Protein AF-A0A431M581-F1 (afdb_monomer)

Mean predicted aligned error: 21.29 Å

Sequence (580 aa):
MVLRLSDIEYLTSSPASKARSIAYVYRTGHLRRRVISRIAEHNALNDFTACAPNELLTLALGGGLFAEPHWCDWSHHSGLKPSLFELQSAMDDGAHLIVVIVSEKEWTIDSNRLSDSWLVIEEREIDLGTVDVAVRYFCECGEIHGTRHLWAKPEFSGYFREVFLESGAQDIRSFQREFEKTVLLHTDGVSGDFKTVEAVKGRQKRSQIAKAIKGLLVQKDQQALSILIAALSDLRRRSISPEDFITQFVDVVCLTTDQAGQSAHLTYRQRRDWIIWLGVLIRLMPRFYAVISKQSGEDSERDISLVLIDEAGRQFIGETSNNSTKPFVAMPDVSNRLMARLNMQDSGFPNQFLLSAKRFIEAALGVVRVPWVTSLHEFCLHWLKESERSAANSPMIVSASTEQTSSLDVIAGQDIIINSLKGLFGDGDHSVPILLFGADELSRRTIAMAYVRALMCETRARGEWSACGTCAGCVSMENGNSFGFLDLRIDRHNVGAVREKLTELAFQPFSDRRVVLINGLDRVREIEEAFLDVLERGRAVTTFILNVENLDELHLATVSRCFIYRVQPQLNKELTNSRE

Secondary structure (DSSP, 8-state):
--EEEEHHHHHHS------SEEEEEESS-SSHHHHHHHHHHHHT--------TTHHHHHHTT-SSS-PPEEEEGGG--SPPPPHHHHHHHHHS-SS-EEEEEEGGG--S-GGG--TTEEEEE-PPB-TTTHHHHHHHHHHH-SSTTGGGTTT-HHHHHHHHHHHHHH--B-HHHHHHHHHHHHHHHB-TTT-PBPPHHHHHHHHHHHHHHHHHHHHHHH-SHHHHHHHHHHHHHHHTT-SSHHHHHHHHHHHHHHHHHHHHH-TT--HHHHHHHHHHHHHHHHHHHHHHHHHS--S-SS-----HHHHHHHHHHHHHHHHHS--S-S-SS---HHHHHHTT--TTS--HHHHHHHHHHHHHHHHHTT---HHHHHHHHHHHHHHHHHHHHHHHSS-----------BGGG-TT-HHHHHHHHHHHHHT---SPEEEESS-HHHHHHHHHHHHHHHS-TTPPTT--B--SSSHHHHHHHTT--TTEEEEE--TTSHHHHHHHHHHTTSPPSSSSEEEEEE-GGG-HHHHHHHHHHHHH--TTEEEEEEES-STTS-HHHHTTSEEEEPPP---GGGSSS--

Nearest PDB structures (foldseek):
  1njf-assembly4_D  TM=8.906E-01  e=3.841E-08  Escherichia coli
  3glh-assembly3_L  TM=8.723E-01  e=4.856E-07  Escherichia coli K-12
  8vap-assembly1_D  TM=7.887E-01  e=7.910E-07  Escherichia coli
  3glf-assembly2_G  TM=7.650E-01  e=1.904E-06  Escherichia coli K-12
  8unf-assembly1_C  TM=7.831E-01  e=2.340E-02  Tequatrovirus T4

Structure (mmCIF, N/CA/C/O backbone):
data_AF-A0A431M581-F1
#
_entry.id   AF-A0A431M581-F1
#
loop_
_atom_site.group_PDB
_atom_site.id
_atom_site.type_symbol
_atom_site.label_atom_id
_atom_site.label_alt_id
_atom_site.label_comp_id
_atom_site.label_asym_id
_atom_site.label_entity_id
_atom_site.label_seq_id
_atom_site.pdbx_PDB_ins_code
_atom_site.Cartn_x
_atom_site.Cartn_y
_atom_site.Cartn_z
_atom_site.occupancy
_atom_site.B_iso_or_equiv
_atom_site.auth_seq_id
_atom_site.auth_comp_id
_atom_site.auth_asym_id
_atom_site.auth_atom_id
_atom_site.pdbx_PDB_model_num
ATOM 1 N N . MET A 1 1 ? 47.207 -13.738 -23.589 1.00 55.12 1 MET A N 1
ATOM 2 C CA . MET A 1 1 ? 46.449 -14.348 -22.483 1.00 55.12 1 MET A CA 1
ATOM 3 C C . MET A 1 1 ? 45.023 -14.608 -22.956 1.00 55.12 1 MET A C 1
ATOM 5 O O . MET A 1 1 ? 44.402 -13.656 -23.418 1.00 55.12 1 MET A O 1
ATOM 9 N N . VAL A 1 2 ? 44.515 -15.845 -22.848 1.00 62.31 2 VAL A N 1
ATOM 10 C CA . VAL A 1 2 ? 43.113 -16.204 -23.165 1.00 62.31 2 VAL A CA 1
ATOM 11 C C . VAL A 1 2 ? 42.162 -15.242 -22.462 1.00 62.31 2 VAL A C 1
ATOM 13 O O . VAL A 1 2 ? 42.248 -15.077 -21.240 1.00 62.31 2 VAL A O 1
ATOM 16 N N . LEU A 1 3 ? 41.257 -14.611 -23.211 1.00 73.25 3 LEU A N 1
ATOM 17 C CA . LEU A 1 3 ? 40.285 -13.702 -22.618 1.00 73.25 3 LEU A CA 1
ATOM 18 C C . LEU A 1 3 ? 39.165 -14.535 -21.987 1.00 73.25 3 LEU A C 1
ATOM 20 O O . LEU A 1 3 ? 38.453 -15.259 -22.685 1.00 73.25 3 LEU A O 1
ATOM 24 N N . ARG A 1 4 ? 39.034 -14.457 -20.659 1.00 79.81 4 ARG A N 1
ATOM 25 C CA . ARG A 1 4 ? 37.951 -15.109 -19.917 1.00 79.81 4 ARG A CA 1
ATOM 26 C C . ARG A 1 4 ? 37.013 -14.081 -19.336 1.00 79.81 4 ARG A C 1
ATOM 28 O O . ARG A 1 4 ? 37.469 -13.156 -18.669 1.00 79.81 4 ARG A O 1
ATOM 35 N N . LEU A 1 5 ? 35.726 -14.291 -19.551 1.00 84.44 5 LEU A N 1
ATOM 36 C CA . LEU A 1 5 ? 34.670 -13.454 -19.006 1.00 84.44 5 LEU A CA 1
ATOM 37 C C . LEU A 1 5 ? 33.628 -14.336 -18.334 1.00 84.44 5 LEU A C 1
ATOM 39 O O . LEU A 1 5 ? 33.325 -15.431 -18.813 1.00 84.44 5 LEU A O 1
ATOM 43 N N . SER A 1 6 ? 33.056 -13.857 -17.236 1.00 87.31 6 SER A N 1
ATOM 44 C CA . SER A 1 6 ? 31.761 -14.381 -16.816 1.00 87.31 6 SER A CA 1
ATOM 45 C C . SER A 1 6 ? 30.697 -14.030 -17.859 1.00 87.31 6 SER A C 1
ATOM 47 O O . SER A 1 6 ? 30.820 -13.056 -18.606 1.00 87.31 6 SER A O 1
ATOM 49 N N . ASP A 1 7 ? 29.632 -14.814 -17.924 1.00 88.12 7 ASP A N 1
ATOM 50 C CA . ASP A 1 7 ? 28.495 -14.526 -18.793 1.00 88.12 7 ASP A CA 1
ATOM 51 C C . ASP A 1 7 ? 27.839 -13.170 -18.498 1.00 88.12 7 ASP A C 1
ATOM 53 O O . ASP A 1 7 ? 27.516 -12.437 -19.431 1.00 88.12 7 ASP A O 1
ATOM 57 N N . ILE A 1 8 ? 27.720 -12.783 -17.227 1.00 87.06 8 ILE A N 1
ATOM 58 C CA . ILE A 1 8 ? 27.236 -11.456 -16.820 1.00 87.06 8 ILE A CA 1
ATOM 59 C C . ILE A 1 8 ? 28.182 -10.350 -17.319 1.00 87.06 8 ILE A C 1
ATOM 61 O O . ILE A 1 8 ? 27.717 -9.353 -17.881 1.00 87.06 8 ILE A O 1
ATOM 65 N N . GLU A 1 9 ? 29.502 -10.509 -17.178 1.00 86.69 9 GLU A N 1
ATOM 66 C CA . GLU A 1 9 ? 30.475 -9.543 -17.712 1.00 86.69 9 GLU A CA 1
ATOM 67 C C . GLU A 1 9 ? 30.401 -9.457 -19.236 1.00 86.69 9 GLU A C 1
ATOM 69 O O . GLU A 1 9 ? 30.417 -8.358 -19.782 1.00 86.69 9 GLU A O 1
ATOM 74 N N . TYR A 1 10 ? 30.266 -10.583 -19.937 1.00 87.25 10 TYR A N 1
ATOM 75 C CA . TYR A 1 10 ? 30.125 -10.602 -21.394 1.00 87.25 10 TYR A CA 1
ATOM 76 C C . TYR A 1 10 ? 28.823 -9.941 -21.875 1.00 87.25 10 TYR A C 1
ATOM 78 O O . TYR A 1 10 ? 28.780 -9.335 -22.943 1.00 87.25 10 TYR A O 1
ATOM 86 N N . LEU A 1 11 ? 27.744 -10.037 -21.097 1.00 85.69 11 LEU A N 1
ATOM 87 C CA . LEU A 1 11 ? 26.467 -9.401 -21.427 1.00 85.69 11 LEU A CA 1
ATOM 88 C C . LEU A 1 11 ? 26.464 -7.890 -21.157 1.00 85.69 11 LEU A C 1
ATOM 90 O O . LEU A 1 11 ? 25.760 -7.151 -21.845 1.00 85.69 11 LEU A O 1
ATOM 94 N N . THR A 1 12 ? 27.236 -7.433 -20.170 1.00 80.06 12 THR A N 1
ATOM 95 C CA . THR A 1 12 ? 27.282 -6.025 -19.731 1.00 80.06 12 THR A CA 1
ATOM 96 C C . THR A 1 12 ? 28.410 -5.219 -20.367 1.00 80.06 12 THR A C 1
ATOM 98 O O . THR A 1 12 ? 28.265 -4.018 -20.599 1.00 80.06 12 THR A O 1
ATOM 101 N N . SER A 1 13 ? 29.531 -5.861 -20.677 1.00 72.62 13 SER A N 1
ATOM 102 C CA . SER A 1 13 ? 30.648 -5.268 -21.402 1.00 72.62 13 SER A CA 1
ATOM 103 C C . SER A 1 13 ? 30.590 -5.695 -22.866 1.00 72.62 13 SER A C 1
ATOM 105 O O . SER A 1 13 ? 30.186 -6.805 -23.185 1.00 72.62 13 SER A O 1
ATOM 107 N N . SER A 1 14 ? 30.960 -4.804 -23.787 1.00 61.34 14 SER A N 1
ATOM 108 C CA . SER A 1 14 ? 31.133 -5.167 -25.197 1.00 61.34 14 SER A CA 1
ATOM 109 C C . SER A 1 14 ? 32.629 -5.389 -25.421 1.00 61.34 14 SER A C 1
ATOM 111 O O . SER A 1 14 ? 33.337 -4.416 -25.702 1.00 61.34 14 SER A O 1
ATOM 113 N N . PRO A 1 15 ? 33.171 -6.604 -25.200 1.00 63.84 15 PRO A N 1
ATOM 114 C CA . PRO A 1 15 ? 34.591 -6.828 -25.403 1.00 63.84 15 PRO A CA 1
ATOM 115 C C . PRO A 1 15 ? 34.912 -6.612 -26.881 1.00 63.84 15 PRO A C 1
ATOM 117 O O . PRO A 1 15 ? 34.347 -7.258 -27.758 1.00 63.84 15 PRO A O 1
ATOM 120 N N . ALA A 1 16 ? 35.841 -5.701 -27.163 1.00 52.56 16 ALA A N 1
ATOM 121 C CA . ALA A 1 16 ? 36.331 -5.408 -28.510 1.00 52.56 16 ALA A CA 1
ATOM 122 C C . ALA A 1 16 ? 37.273 -6.514 -29.037 1.00 52.56 16 ALA A C 1
ATOM 124 O O . ALA A 1 16 ? 38.312 -6.227 -29.636 1.00 52.56 16 ALA A O 1
ATOM 125 N N . SER A 1 17 ? 36.977 -7.785 -28.756 1.00 56.62 17 SER A N 1
ATOM 126 C CA . SER A 1 17 ? 37.866 -8.893 -29.095 1.00 56.62 17 SER A CA 1
ATOM 127 C C . SER A 1 17 ? 37.529 -9.462 -30.469 1.00 56.62 17 SER A C 1
ATOM 129 O O . SER A 1 17 ? 36.457 -10.029 -30.663 1.00 56.62 17 SER A O 1
ATOM 131 N N . LYS A 1 18 ? 38.494 -9.405 -31.394 1.00 58.66 18 LYS A N 1
ATOM 132 C CA . LYS A 1 18 ? 38.517 -10.187 -32.645 1.00 58.66 18 LYS A CA 1
ATOM 133 C C . LYS A 1 18 ? 38.839 -11.667 -32.364 1.00 58.66 18 LYS A C 1
ATOM 135 O O . LYS A 1 18 ? 39.763 -12.218 -32.962 1.00 58.66 18 LYS A O 1
ATOM 140 N N . ALA A 1 19 ? 38.165 -12.276 -31.389 1.00 66.56 19 ALA A N 1
ATOM 141 C CA . ALA A 1 19 ? 38.353 -13.689 -31.085 1.00 66.56 19 ALA A CA 1
ATOM 142 C C . ALA A 1 19 ? 37.898 -14.512 -32.297 1.00 66.56 19 ALA A C 1
ATOM 144 O O . ALA A 1 19 ? 36.841 -14.246 -32.867 1.00 66.56 19 ALA A O 1
ATOM 145 N N . ARG A 1 20 ? 38.720 -15.477 -32.715 1.00 69.69 20 ARG A N 1
ATOM 146 C CA . ARG A 1 20 ? 38.396 -16.379 -33.834 1.00 69.69 20 ARG A CA 1
ATOM 147 C C . ARG A 1 20 ? 37.618 -17.603 -33.368 1.00 69.69 20 ARG A C 1
ATOM 149 O O . ARG A 1 20 ? 36.991 -18.269 -34.179 1.00 69.69 20 ARG A O 1
ATOM 156 N N . SER A 1 21 ? 37.632 -17.877 -32.067 1.00 79.56 21 SER A N 1
ATOM 157 C CA . SER A 1 21 ? 36.892 -18.976 -31.457 1.00 79.56 21 SER A CA 1
ATOM 158 C C . SER A 1 21 ? 36.246 -18.531 -30.150 1.00 79.56 21 SER A C 1
ATOM 160 O O . SER A 1 21 ? 36.866 -17.817 -29.358 1.00 79.56 21 SER A O 1
ATOM 162 N N . ILE A 1 22 ? 35.001 -18.945 -29.918 1.00 84.69 22 ILE A N 1
ATOM 163 C CA . ILE A 1 22 ? 34.226 -18.620 -28.717 1.00 84.69 22 ILE A CA 1
ATOM 164 C C . ILE A 1 22 ? 33.735 -19.918 -28.076 1.00 84.69 22 ILE A C 1
ATOM 166 O O . ILE A 1 22 ? 33.072 -20.722 -28.726 1.00 84.69 22 ILE A O 1
ATOM 170 N N . ALA A 1 23 ? 34.012 -20.102 -26.788 1.00 86.06 23 ALA A N 1
ATOM 171 C CA . ALA A 1 23 ? 33.444 -21.175 -25.977 1.00 86.06 23 ALA A CA 1
ATOM 172 C C . ALA A 1 23 ? 32.520 -20.586 -24.911 1.00 86.06 23 ALA A C 1
ATOM 174 O O . ALA A 1 23 ? 32.968 -19.784 -24.096 1.00 86.06 23 ALA A O 1
ATOM 175 N N . TYR A 1 24 ? 31.255 -21.003 -24.881 1.00 89.06 24 TYR A N 1
ATOM 176 C CA . TYR A 1 24 ? 30.331 -20.699 -23.793 1.00 89.06 24 TYR A CA 1
ATOM 177 C C . TYR A 1 24 ? 30.073 -21.944 -22.941 1.00 89.06 24 TYR A C 1
ATOM 179 O O . TYR A 1 24 ? 29.431 -22.899 -23.387 1.00 89.06 24 TYR A O 1
ATOM 187 N N . VAL A 1 25 ? 30.567 -21.909 -21.703 1.00 88.88 25 VAL A N 1
ATOM 188 C CA . VAL A 1 25 ? 30.467 -22.987 -20.718 1.00 88.88 25 VAL A CA 1
ATOM 189 C C . VAL A 1 25 ? 29.444 -22.604 -19.651 1.00 88.88 25 VAL A C 1
ATOM 191 O O . VAL A 1 25 ? 29.649 -21.646 -18.907 1.00 88.88 25 VAL A O 1
ATOM 194 N N . TYR A 1 26 ? 28.339 -23.346 -19.556 1.00 89.31 26 TYR A N 1
ATOM 195 C CA . TYR A 1 26 ? 27.236 -23.016 -18.641 1.00 89.31 26 TYR A CA 1
ATOM 196 C C . TYR A 1 26 ? 27.014 -24.066 -17.541 1.00 89.31 26 TYR A C 1
ATOM 198 O O . TYR A 1 26 ? 27.162 -25.272 -17.758 1.00 89.31 26 TYR A O 1
ATOM 206 N N . ARG A 1 27 ? 26.585 -23.615 -16.357 1.00 86.94 27 ARG A N 1
ATOM 207 C CA . ARG A 1 27 ? 26.260 -24.464 -15.197 1.00 86.94 27 ARG A CA 1
ATOM 208 C C . ARG A 1 27 ? 24.777 -24.759 -15.111 1.00 86.94 27 ARG A C 1
ATOM 210 O O . ARG A 1 27 ? 24.355 -25.910 -15.214 1.00 86.94 27 ARG A O 1
ATOM 217 N N . THR A 1 28 ? 23.981 -23.714 -14.904 1.00 85.00 28 THR A N 1
ATOM 218 C CA . THR A 1 28 ? 22.527 -23.812 -14.748 1.00 85.00 28 THR A CA 1
ATOM 219 C C . THR A 1 28 ? 21.799 -23.517 -16.057 1.00 85.00 28 THR A C 1
ATOM 221 O O . THR A 1 28 ? 20.610 -23.834 -16.189 1.00 85.00 28 THR A O 1
ATOM 224 N N . GLY A 1 29 ? 22.504 -22.900 -17.012 1.00 85.12 29 GLY A N 1
ATOM 225 C CA . GLY A 1 29 ? 21.991 -22.480 -18.307 1.00 85.12 29 GLY A CA 1
ATOM 226 C C . GLY A 1 29 ? 21.005 -21.320 -18.208 1.00 85.12 29 GLY A C 1
ATOM 227 O O . GLY A 1 29 ? 20.242 -21.105 -19.147 1.00 85.12 29 GLY A O 1
ATOM 228 N N . HIS A 1 30 ? 20.970 -20.595 -17.085 1.00 86.50 30 HIS A N 1
ATOM 229 C CA . HIS A 1 30 ? 19.951 -19.578 -16.840 1.00 86.50 30 HIS A CA 1
ATOM 230 C C . HIS A 1 30 ? 20.046 -18.407 -17.832 1.00 86.50 30 HIS A C 1
ATOM 232 O O . HIS A 1 30 ? 19.039 -17.996 -18.406 1.00 86.50 30 HIS A O 1
ATOM 238 N N . LEU A 1 31 ? 21.263 -17.931 -18.112 1.00 88.06 31 LEU A N 1
ATOM 239 C CA . LEU A 1 31 ? 21.514 -16.841 -19.064 1.00 88.06 31 LEU A CA 1
ATOM 240 C C . LEU A 1 31 ? 21.808 -17.319 -20.490 1.00 88.06 31 LEU A C 1
ATOM 242 O O . LEU A 1 31 ? 21.996 -16.498 -21.388 1.00 88.06 31 LEU A O 1
ATOM 246 N N . ARG A 1 32 ? 21.770 -18.636 -20.729 1.00 87.75 32 ARG A N 1
ATOM 247 C CA . ARG A 1 32 ? 22.193 -19.274 -21.983 1.00 87.75 32 ARG A CA 1
ATOM 248 C C . ARG A 1 32 ? 21.578 -18.627 -23.214 1.00 87.75 32 ARG A C 1
ATOM 250 O O . ARG A 1 32 ? 22.298 -18.224 -24.115 1.00 87.75 32 ARG A O 1
ATOM 257 N N . ARG A 1 33 ? 20.255 -18.444 -23.232 1.00 86.31 33 ARG A N 1
ATOM 258 C CA . ARG A 1 33 ? 19.552 -17.835 -24.374 1.00 86.31 33 ARG A CA 1
ATOM 259 C C . ARG A 1 33 ? 20.032 -16.410 -24.677 1.00 86.31 33 ARG A C 1
ATOM 261 O O . ARG A 1 33 ? 20.137 -16.044 -25.843 1.00 86.31 33 ARG A O 1
ATOM 268 N N . ARG A 1 34 ? 20.324 -15.615 -23.644 1.00 86.44 34 ARG A N 1
ATOM 269 C CA . ARG A 1 34 ? 20.775 -14.224 -23.795 1.00 86.44 34 ARG A CA 1
ATOM 270 C C . ARG A 1 34 ? 22.220 -14.152 -24.272 1.00 86.44 34 ARG A C 1
ATOM 272 O O . ARG A 1 34 ? 22.502 -13.388 -25.186 1.00 86.44 34 ARG A O 1
ATOM 279 N N . VAL A 1 35 ? 23.102 -14.983 -23.714 1.00 87.69 35 VAL A N 1
ATOM 280 C CA . VAL A 1 35 ? 24.503 -15.090 -24.160 1.00 87.69 35 VAL A CA 1
ATOM 281 C C . VAL A 1 35 ? 24.565 -15.521 -25.624 1.00 87.69 35 VAL A C 1
ATOM 283 O O . VAL A 1 35 ? 25.243 -14.886 -26.423 1.00 87.69 35 VAL A O 1
ATOM 286 N N . ILE A 1 36 ? 23.786 -16.538 -25.992 1.00 84.81 36 ILE A N 1
ATOM 287 C CA . ILE A 1 36 ? 23.650 -17.034 -27.367 1.00 84.81 36 ILE A CA 1
ATOM 288 C C . ILE A 1 36 ? 23.200 -15.916 -28.318 1.00 84.81 36 ILE A C 1
ATOM 290 O O . ILE A 1 36 ? 23.862 -15.688 -29.326 1.00 84.81 36 ILE A O 1
ATOM 294 N N . SER A 1 37 ? 22.126 -15.185 -27.984 1.00 84.19 37 SER A N 1
ATOM 295 C CA . SER A 1 37 ? 21.652 -14.043 -28.792 1.00 84.19 37 SER A CA 1
ATOM 296 C C . SER A 1 37 ? 22.742 -12.989 -28.964 1.00 84.19 37 SER A C 1
ATOM 298 O O . SER A 1 37 ? 22.981 -12.506 -30.066 1.00 84.19 37 SER A O 1
ATOM 300 N N . ARG A 1 38 ? 23.461 -12.678 -27.880 1.00 85.56 38 ARG A N 1
ATOM 301 C CA . ARG A 1 38 ? 24.507 -11.658 -27.882 1.00 85.56 38 ARG A CA 1
ATOM 302 C C . ARG A 1 38 ? 25.698 -12.040 -28.756 1.00 85.56 38 ARG A C 1
ATOM 304 O O . ARG A 1 38 ? 26.201 -11.190 -29.485 1.00 85.56 38 ARG A O 1
ATOM 311 N N . ILE A 1 39 ? 26.125 -13.303 -28.707 1.00 83.62 39 ILE A N 1
ATOM 312 C CA . ILE A 1 39 ? 27.184 -13.826 -29.579 1.00 83.62 39 ILE A CA 1
ATOM 313 C C . ILE A 1 39 ? 26.751 -13.723 -31.048 1.00 83.62 39 ILE A C 1
ATOM 315 O O . ILE A 1 39 ? 27.546 -13.285 -31.879 1.00 83.62 39 ILE A O 1
ATOM 319 N N . ALA A 1 40 ? 25.499 -14.075 -31.354 1.00 80.06 40 ALA A N 1
ATOM 320 C CA . ALA A 1 40 ? 24.935 -13.990 -32.701 1.00 80.06 40 ALA A CA 1
ATOM 321 C C . ALA A 1 40 ? 24.955 -12.559 -33.244 1.00 80.06 40 ALA A C 1
ATOM 323 O O . ALA A 1 40 ? 25.477 -12.307 -34.328 1.00 80.06 40 ALA A O 1
ATOM 324 N N . GLU A 1 41 ? 24.428 -11.621 -32.452 1.00 81.44 41 GLU A N 1
ATOM 325 C CA . GLU A 1 41 ? 24.341 -10.198 -32.780 1.00 81.44 41 GLU A CA 1
ATOM 326 C C . GLU A 1 41 ? 25.723 -9.590 -33.015 1.00 81.44 41 GLU A C 1
ATOM 328 O O . GLU A 1 41 ? 25.929 -8.868 -33.989 1.00 81.44 41 GLU A O 1
ATOM 333 N N . HIS A 1 42 ? 26.686 -9.893 -32.141 1.00 80.06 42 HIS A N 1
ATOM 334 C CA . HIS A 1 42 ? 28.031 -9.326 -32.220 1.00 80.06 42 HIS A CA 1
ATOM 335 C C . HIS A 1 42 ? 28.804 -9.811 -33.455 1.00 80.06 42 HIS A C 1
ATOM 337 O O . HIS A 1 42 ? 29.679 -9.102 -33.948 1.00 80.06 42 HIS A O 1
ATOM 343 N N . ASN A 1 43 ? 28.480 -11.005 -33.959 1.00 76.56 43 ASN A N 1
ATOM 344 C CA . ASN A 1 43 ? 29.207 -11.658 -35.047 1.00 76.56 43 ASN A CA 1
ATOM 345 C C . ASN A 1 43 ? 28.388 -11.809 -36.343 1.00 76.56 43 ASN A C 1
ATOM 347 O O . ASN A 1 43 ? 28.855 -12.467 -37.269 1.00 76.56 43 ASN A O 1
ATOM 351 N N . ALA A 1 44 ? 27.196 -11.205 -36.420 1.00 73.19 44 ALA A N 1
ATOM 352 C CA . ALA A 1 44 ? 26.283 -11.282 -37.566 1.00 73.19 44 ALA A CA 1
ATOM 353 C C . ALA A 1 44 ? 25.982 -12.727 -38.029 1.00 73.19 44 ALA A C 1
ATOM 355 O O . ALA A 1 44 ? 25.976 -13.024 -39.224 1.00 73.19 44 ALA A O 1
ATOM 356 N N . LEU A 1 45 ? 25.753 -13.633 -37.072 1.00 71.44 45 LEU A N 1
ATOM 357 C CA . LEU A 1 45 ? 25.417 -15.035 -37.340 1.00 71.44 45 LEU A CA 1
ATOM 358 C C . LEU A 1 45 ? 23.914 -15.178 -37.603 1.00 71.44 45 LEU A C 1
ATOM 360 O O . LEU A 1 45 ? 23.111 -14.772 -36.764 1.00 71.44 45 LEU A O 1
ATOM 364 N N . ASN A 1 46 ? 23.539 -15.774 -38.740 1.00 61.66 46 ASN A N 1
ATOM 365 C CA . ASN A 1 46 ? 22.137 -15.868 -39.164 1.00 61.66 46 ASN A CA 1
ATOM 366 C C . ASN A 1 46 ? 21.466 -17.221 -38.856 1.00 61.66 46 ASN A C 1
ATOM 368 O O . ASN A 1 46 ? 20.262 -17.217 -38.620 1.00 61.66 46 ASN A O 1
ATOM 372 N N . ASP A 1 47 ? 22.203 -18.341 -38.800 1.00 61.41 47 ASP A N 1
ATOM 373 C CA . ASP A 1 47 ? 21.617 -19.685 -38.640 1.00 61.41 47 ASP A CA 1
ATOM 374 C C . ASP A 1 47 ? 22.384 -20.592 -37.657 1.00 61.41 47 ASP A C 1
ATOM 376 O O . ASP A 1 47 ? 23.609 -20.534 -37.535 1.00 61.41 47 ASP A O 1
ATOM 380 N N . PHE A 1 48 ? 21.638 -21.463 -36.963 1.00 61.66 48 PHE A N 1
ATOM 381 C CA . PHE A 1 48 ? 22.162 -22.500 -36.067 1.00 61.66 48 PHE A CA 1
ATOM 382 C C . PHE A 1 48 ? 22.367 -23.809 -36.831 1.00 61.66 48 PHE A C 1
ATOM 384 O O . PHE A 1 48 ? 21.410 -24.364 -37.375 1.00 61.66 48 PHE A O 1
ATOM 391 N N . THR A 1 49 ? 23.579 -24.363 -36.802 1.00 62.16 49 THR A N 1
ATOM 392 C CA . THR A 1 49 ? 23.850 -25.715 -37.309 1.00 62.16 49 THR A CA 1
ATOM 393 C C . THR A 1 49 ? 24.205 -26.635 -36.147 1.00 62.16 49 THR A C 1
ATOM 395 O O . THR A 1 49 ? 25.260 -26.524 -35.533 1.00 62.16 49 THR A O 1
ATOM 398 N N . ALA A 1 50 ? 23.310 -27.567 -35.814 1.00 62.34 50 ALA A N 1
ATOM 399 C CA . ALA A 1 50 ? 23.642 -28.610 -34.850 1.00 62.34 50 ALA A CA 1
ATOM 400 C C . ALA A 1 50 ? 24.819 -29.423 -35.406 1.00 62.34 50 ALA A C 1
ATOM 402 O O . ALA A 1 50 ? 24.669 -30.082 -36.433 1.00 62.34 50 ALA A O 1
ATOM 403 N N . CYS A 1 51 ? 25.976 -29.334 -34.750 1.00 71.12 51 CYS A N 1
ATOM 404 C CA . CYS A 1 51 ? 27.179 -30.049 -35.145 1.00 71.12 51 CYS A CA 1
ATOM 405 C C . CYS A 1 51 ? 27.561 -31.043 -34.051 1.00 71.12 51 CYS A C 1
ATOM 407 O O . CYS A 1 51 ? 27.604 -30.707 -32.860 1.00 71.12 51 CYS A O 1
ATOM 409 N N . ALA A 1 52 ? 27.836 -32.280 -34.445 1.00 72.31 52 ALA A N 1
ATOM 410 C CA . ALA A 1 52 ? 28.350 -33.275 -33.524 1.00 72.31 52 ALA A CA 1
ATOM 411 C C . ALA A 1 52 ? 29.806 -32.937 -33.131 1.00 72.31 52 ALA A C 1
ATOM 413 O O . ALA A 1 52 ? 30.544 -32.344 -33.922 1.00 72.31 52 ALA A O 1
ATOM 414 N N . PRO A 1 53 ? 30.276 -33.319 -31.927 1.00 70.62 53 PRO A N 1
ATOM 415 C CA . PRO A 1 53 ? 31.625 -32.972 -31.470 1.00 70.62 53 PRO A CA 1
ATOM 416 C C . PRO A 1 53 ? 32.764 -33.393 -32.412 1.00 70.62 53 PRO A C 1
ATOM 418 O O . PRO A 1 53 ? 33.785 -32.718 -32.490 1.00 70.62 53 PRO A O 1
ATOM 421 N N . ASN A 1 54 ? 32.586 -34.492 -33.146 1.00 70.62 54 ASN A N 1
ATOM 422 C CA . ASN A 1 54 ? 33.528 -35.006 -34.142 1.00 70.62 54 ASN A CA 1
ATOM 423 C C . ASN A 1 54 ? 33.501 -34.242 -35.480 1.00 70.62 54 ASN A C 1
ATOM 425 O O . ASN A 1 54 ? 34.482 -34.294 -36.216 1.00 70.62 54 ASN A O 1
ATOM 429 N N . GLU A 1 55 ? 32.420 -33.525 -35.793 1.00 72.06 55 GLU A N 1
ATOM 430 C CA . GLU A 1 55 ? 32.302 -32.701 -37.005 1.00 72.06 55 GLU A CA 1
ATOM 431 C C . GLU A 1 55 ? 33.074 -31.386 -36.867 1.00 72.06 55 GLU A C 1
ATOM 433 O O . GLU A 1 55 ? 33.537 -30.834 -37.863 1.00 72.06 55 GLU A O 1
ATOM 438 N N . LEU A 1 56 ? 33.289 -30.917 -35.633 1.00 72.38 56 LEU A N 1
ATOM 439 C CA . LEU A 1 56 ? 33.995 -29.667 -35.352 1.00 72.38 56 LEU A CA 1
ATOM 440 C C . LEU A 1 56 ? 35.416 -29.648 -35.930 1.00 72.38 56 LEU A C 1
ATOM 442 O O . LEU A 1 56 ? 35.837 -28.631 -36.470 1.00 72.38 56 LEU A O 1
ATOM 446 N N . LEU A 1 57 ? 36.135 -30.774 -35.870 1.00 69.00 57 LEU A N 1
ATOM 447 C CA . LEU A 1 57 ? 37.477 -30.891 -36.450 1.00 69.00 57 LEU A CA 1
ATOM 448 C C . LEU A 1 57 ? 37.451 -30.755 -37.977 1.00 69.00 57 LEU A C 1
ATOM 450 O O . LEU A 1 57 ? 38.313 -30.105 -38.559 1.00 69.00 57 LEU A O 1
ATOM 454 N N . THR A 1 58 ? 36.448 -31.337 -38.635 1.00 68.56 58 THR A N 1
ATOM 455 C CA . THR A 1 58 ? 36.284 -31.246 -40.093 1.00 68.56 58 THR A CA 1
ATOM 456 C C . THR A 1 58 ? 35.881 -29.839 -40.532 1.00 68.56 58 THR A C 1
ATOM 458 O O . THR A 1 58 ? 36.389 -29.339 -41.535 1.00 68.56 58 THR A O 1
ATOM 461 N N . LEU A 1 59 ? 35.002 -29.188 -39.767 1.00 68.50 59 LEU A N 1
ATOM 462 C CA . LEU A 1 59 ? 34.565 -27.812 -40.009 1.00 68.50 59 LEU A CA 1
ATOM 463 C C . LEU A 1 59 ? 35.713 -26.815 -39.803 1.00 68.50 59 LEU A C 1
ATOM 465 O O . LEU A 1 59 ? 35.935 -25.944 -40.639 1.00 68.50 59 LEU A O 1
ATOM 469 N N . ALA A 1 60 ? 36.504 -26.992 -38.744 1.00 63.62 60 ALA A N 1
ATOM 470 C CA . ALA A 1 60 ? 37.646 -26.134 -38.438 1.00 63.62 60 ALA A CA 1
ATOM 471 C C . ALA A 1 60 ? 38.759 -26.202 -39.503 1.00 63.62 60 ALA A C 1
ATOM 473 O O . ALA A 1 60 ? 39.374 -25.185 -39.816 1.00 63.62 60 ALA A O 1
ATOM 474 N N . LEU A 1 61 ? 38.956 -27.365 -40.134 1.00 64.69 61 LEU A N 1
ATOM 475 C CA . LEU A 1 61 ? 39.924 -27.566 -41.222 1.00 64.69 61 LEU A CA 1
ATOM 476 C C . LEU A 1 61 ? 39.423 -27.110 -42.611 1.00 64.69 61 LEU A C 1
ATOM 478 O O . LEU A 1 61 ? 40.104 -27.344 -43.609 1.00 64.69 61 LEU A O 1
ATOM 482 N N . GLY A 1 62 ? 38.250 -26.469 -42.708 1.00 58.03 62 GLY A N 1
ATOM 483 C CA . GLY A 1 62 ? 37.722 -25.932 -43.969 1.00 58.03 62 GLY A CA 1
ATOM 484 C C . GLY A 1 62 ? 37.064 -26.969 -44.888 1.00 58.03 62 GLY A C 1
ATOM 485 O O . GLY A 1 62 ? 36.988 -26.760 -46.096 1.00 58.03 62 GLY A O 1
ATOM 486 N N . GLY A 1 63 ? 36.575 -28.089 -44.347 1.00 53.12 63 GLY A N 1
ATOM 487 C CA . GLY A 1 63 ? 35.935 -29.169 -45.116 1.00 53.12 63 GLY A CA 1
ATOM 488 C C . GLY A 1 63 ? 34.534 -28.864 -45.677 1.00 53.12 63 GLY A C 1
ATOM 489 O O . GLY A 1 63 ? 33.872 -29.779 -46.166 1.00 53.12 63 GLY A O 1
ATOM 490 N N . GLY A 1 64 ? 34.057 -27.618 -45.594 1.00 52.16 64 GLY A N 1
ATOM 491 C CA . GLY A 1 64 ? 32.741 -27.188 -46.074 1.00 52.16 64 GLY A CA 1
ATOM 492 C C . GLY A 1 64 ? 32.793 -26.489 -47.437 1.00 52.16 64 GLY A C 1
ATOM 493 O O . GLY A 1 64 ? 33.723 -25.752 -47.739 1.00 52.16 64 GLY A O 1
ATOM 494 N N . LEU A 1 65 ? 31.756 -26.679 -48.261 1.00 46.66 65 LEU A N 1
ATOM 495 C CA . LEU A 1 65 ? 31.586 -26.006 -49.563 1.00 46.66 65 LEU A CA 1
ATOM 496 C C . LEU A 1 65 ? 31.325 -24.485 -49.455 1.00 46.66 65 LEU A C 1
ATOM 498 O O . LEU A 1 65 ? 31.337 -23.803 -50.479 1.00 46.66 65 LEU A O 1
ATOM 502 N N . PHE A 1 66 ? 31.100 -23.952 -48.246 1.00 47.19 66 PHE A N 1
ATOM 503 C CA . PHE A 1 66 ? 30.739 -22.553 -47.999 1.00 47.19 66 PHE A CA 1
ATOM 504 C C . PHE A 1 66 ? 31.571 -21.944 -46.860 1.00 47.19 66 PHE A C 1
ATOM 506 O O . PHE A 1 66 ? 31.790 -22.574 -45.829 1.00 47.19 66 PHE A O 1
ATOM 513 N N . ALA A 1 67 ? 32.018 -20.704 -47.067 1.00 52.03 67 ALA A N 1
ATOM 514 C CA . ALA A 1 67 ? 32.897 -19.925 -46.190 1.00 52.03 67 ALA A CA 1
ATOM 515 C C . ALA A 1 67 ? 32.129 -19.217 -45.054 1.00 52.03 67 ALA A C 1
ATOM 517 O O . ALA A 1 67 ? 32.279 -18.010 -44.854 1.00 52.03 67 ALA A O 1
ATOM 518 N N . GLU A 1 68 ? 31.258 -19.943 -44.357 1.00 59.00 68 GLU A N 1
ATOM 519 C CA . GLU A 1 68 ? 30.358 -19.376 -43.349 1.00 59.00 68 GLU A CA 1
ATOM 520 C C . GLU A 1 68 ? 30.849 -19.653 -41.918 1.00 59.00 68 GLU A C 1
ATOM 522 O O . GLU A 1 68 ? 31.496 -20.671 -41.669 1.00 59.00 68 GLU A O 1
ATOM 527 N N . PRO A 1 69 ? 30.587 -18.747 -40.959 1.00 66.56 69 PRO A N 1
ATOM 528 C CA . PRO A 1 69 ? 30.915 -18.974 -39.556 1.00 66.56 69 PRO A CA 1
ATOM 529 C C . PRO A 1 69 ? 30.152 -20.182 -38.993 1.00 66.56 69 PRO A C 1
ATOM 531 O O . PRO A 1 69 ? 28.962 -20.360 -39.253 1.00 66.56 69 PRO A O 1
ATOM 534 N N . HIS A 1 70 ? 30.834 -21.004 -38.196 1.00 71.50 70 HIS A N 1
ATOM 535 C CA . HIS A 1 70 ? 30.276 -22.239 -37.650 1.00 71.50 70 HIS A CA 1
ATOM 536 C C . HIS A 1 70 ? 29.781 -22.041 -36.220 1.00 71.50 70 HIS A C 1
ATOM 538 O O . HIS A 1 70 ? 30.494 -21.535 -35.350 1.00 71.50 70 HIS A O 1
ATOM 544 N N . TRP A 1 71 ? 28.555 -22.486 -35.961 1.00 75.12 71 TRP A N 1
ATOM 545 C CA . TRP A 1 71 ? 27.891 -22.318 -34.675 1.00 75.12 71 TRP A CA 1
ATOM 546 C C . TRP A 1 71 ? 27.352 -23.652 -34.165 1.00 75.12 71 TRP A C 1
ATOM 548 O O . TRP A 1 71 ? 26.326 -24.121 -34.642 1.00 75.12 71 TRP A O 1
ATOM 558 N N . CYS A 1 72 ? 28.018 -24.222 -33.157 1.00 77.81 72 CYS A N 1
ATOM 559 C CA . CYS A 1 72 ? 27.749 -25.548 -32.611 1.00 77.81 72 CYS A CA 1
ATOM 560 C C . CYS A 1 72 ? 27.188 -25.515 -31.184 1.00 77.81 72 CYS A C 1
ATOM 562 O O . CYS A 1 72 ? 27.813 -25.001 -30.251 1.00 77.81 72 CYS A O 1
ATOM 564 N N . ASP A 1 73 ? 26.034 -26.150 -30.995 1.00 79.50 73 ASP A N 1
ATOM 565 C CA . ASP A 1 73 ? 25.390 -26.301 -29.694 1.00 79.50 73 ASP A CA 1
ATOM 566 C C . ASP A 1 73 ? 25.460 -27.750 -29.192 1.00 79.50 73 ASP A C 1
ATOM 568 O O . ASP A 1 73 ? 24.687 -28.610 -29.608 1.00 79.50 73 ASP A O 1
ATOM 572 N N . TRP A 1 74 ? 26.389 -28.033 -28.278 1.00 80.25 74 TRP A N 1
ATOM 573 C CA . TRP A 1 74 ? 26.623 -29.376 -27.739 1.00 80.25 74 TRP A CA 1
ATOM 574 C C . TRP A 1 74 ? 25.746 -29.731 -26.544 1.00 80.25 74 TRP A C 1
ATOM 576 O O . TRP A 1 74 ? 25.884 -30.821 -25.997 1.00 80.25 74 TRP A O 1
ATOM 586 N N . SER A 1 75 ? 24.802 -28.871 -26.166 1.00 73.31 75 SER A N 1
ATOM 587 C CA . SER A 1 75 ? 23.916 -29.080 -25.016 1.00 73.31 75 SER A CA 1
ATOM 588 C C . SER A 1 75 ? 23.100 -30.376 -25.033 1.00 73.31 75 SER A C 1
ATOM 590 O O . SER A 1 75 ? 22.570 -30.768 -23.994 1.00 73.31 75 SER A O 1
ATOM 592 N N . HIS A 1 76 ? 22.968 -31.022 -26.194 1.00 68.44 76 HIS A N 1
ATOM 593 C CA . HIS A 1 76 ? 22.176 -32.239 -26.384 1.00 68.44 76 HIS A CA 1
ATOM 594 C C . HIS A 1 76 ? 22.972 -33.414 -26.978 1.00 68.44 76 HIS A C 1
ATOM 596 O O . HIS A 1 76 ? 22.387 -34.457 -27.273 1.00 68.44 76 HIS A O 1
ATOM 602 N N . HIS A 1 77 ? 24.291 -33.280 -27.150 1.00 68.56 77 HIS A N 1
ATOM 603 C CA . HIS A 1 77 ? 25.107 -34.296 -27.814 1.00 68.56 77 HIS A CA 1
ATOM 604 C C . HIS A 1 77 ? 25.770 -35.249 -26.812 1.00 68.56 77 HIS A C 1
ATOM 606 O O . HIS A 1 77 ? 26.640 -34.864 -26.035 1.00 68.56 77 HIS A O 1
ATOM 612 N N . SER A 1 78 ? 25.421 -36.535 -26.891 1.00 57.81 78 SER A N 1
ATOM 613 C CA . SER A 1 78 ? 26.116 -37.618 -26.189 1.00 57.81 78 SER A CA 1
ATOM 614 C C . SER A 1 78 ? 27.118 -38.292 -27.136 1.00 57.81 78 SER A C 1
ATOM 616 O O . SER A 1 78 ? 26.752 -39.105 -27.979 1.00 57.81 78 SER A O 1
ATOM 618 N N . GLY A 1 79 ? 28.401 -37.931 -27.040 1.00 62.88 79 GLY A N 1
ATOM 619 C CA . GLY A 1 79 ? 29.447 -38.477 -27.913 1.00 62.88 79 GLY A CA 1
ATOM 620 C C . GLY A 1 79 ? 30.866 -38.270 -27.383 1.00 62.88 79 GLY A C 1
ATOM 621 O O . GLY A 1 79 ? 31.082 -37.507 -26.441 1.00 62.88 79 GLY A O 1
ATOM 622 N N . LEU A 1 80 ? 31.833 -38.966 -27.995 1.00 59.84 80 LEU A N 1
ATOM 623 C CA . LEU A 1 80 ? 33.268 -38.773 -27.757 1.00 59.84 80 LEU A CA 1
ATOM 624 C C . LEU A 1 80 ? 33.667 -37.357 -28.183 1.00 59.84 80 LEU A C 1
ATOM 626 O O . LEU A 1 80 ? 33.443 -36.960 -29.326 1.00 59.84 80 LEU A O 1
ATOM 630 N N . LYS A 1 81 ? 34.234 -36.601 -27.243 1.00 65.31 81 LYS A N 1
ATOM 631 C CA . LYS A 1 81 ? 34.641 -35.211 -27.452 1.00 65.31 81 LYS A CA 1
ATOM 632 C C . LYS A 1 81 ? 36.115 -35.164 -27.864 1.00 65.31 81 LYS A C 1
ATOM 634 O O . LYS A 1 81 ? 36.907 -35.917 -27.294 1.00 65.31 81 LYS A O 1
ATOM 639 N N . PRO A 1 82 ? 36.479 -34.321 -28.842 1.00 64.31 82 PRO A N 1
ATOM 640 C CA . PRO A 1 82 ? 37.854 -34.217 -29.313 1.00 64.31 82 PRO A CA 1
ATOM 641 C C . PRO A 1 82 ? 38.780 -33.709 -28.205 1.00 64.31 82 PRO A C 1
ATOM 643 O O . PRO A 1 82 ? 38.361 -33.002 -27.282 1.00 64.31 82 PRO A O 1
ATOM 646 N N . SER A 1 83 ? 40.050 -34.097 -28.278 1.00 65.75 83 SER A N 1
ATOM 647 C CA . SER A 1 83 ? 41.049 -33.647 -27.312 1.00 65.75 83 SER A CA 1
ATOM 648 C C . SER A 1 83 ? 41.356 -32.155 -27.494 1.00 65.75 83 SER A C 1
ATOM 650 O O . SER A 1 83 ? 41.245 -31.603 -28.589 1.00 65.75 83 SER A O 1
ATOM 652 N N . LEU A 1 84 ? 41.791 -31.493 -26.414 1.00 66.19 84 LEU A N 1
ATOM 653 C CA . LEU A 1 84 ? 42.162 -30.071 -26.437 1.00 66.19 84 LEU A CA 1
ATOM 654 C C . LEU A 1 84 ? 43.211 -29.755 -27.516 1.00 66.19 84 LEU A C 1
ATOM 656 O O . LEU A 1 84 ? 43.146 -28.708 -28.149 1.00 66.19 84 LEU A O 1
ATOM 660 N N . PHE A 1 85 ? 44.148 -30.678 -27.742 1.00 65.31 85 PHE A N 1
ATOM 661 C CA . PHE A 1 85 ? 45.213 -30.529 -28.731 1.00 65.31 85 PHE A CA 1
ATOM 662 C C . PHE A 1 85 ? 44.684 -30.556 -30.175 1.00 65.31 85 PHE A C 1
ATOM 664 O O . PHE A 1 85 ? 45.093 -29.733 -30.992 1.00 65.31 85 PHE A O 1
ATOM 671 N N . GLU A 1 86 ? 43.743 -31.455 -30.482 1.00 64.25 86 GLU A N 1
ATOM 672 C CA . GLU A 1 86 ? 43.127 -31.559 -31.813 1.00 64.25 86 GLU A CA 1
ATOM 673 C C . GLU A 1 86 ? 42.283 -30.321 -32.141 1.00 64.25 86 GLU A C 1
ATOM 675 O O . GLU A 1 86 ? 42.347 -29.806 -33.256 1.00 64.25 86 GLU A O 1
ATOM 680 N N . LEU A 1 87 ? 41.537 -29.803 -31.159 1.00 66.94 87 LEU A N 1
ATOM 681 C CA . LEU A 1 87 ? 40.737 -28.588 -31.323 1.00 66.94 87 LEU A CA 1
ATOM 682 C C . LEU A 1 87 ? 41.596 -27.339 -31.492 1.00 66.94 87 LEU A C 1
ATOM 684 O O . LEU A 1 87 ? 41.321 -26.520 -32.361 1.00 66.94 87 LEU A O 1
ATOM 688 N N . GLN A 1 88 ? 42.645 -27.193 -30.683 1.00 66.88 88 GLN A N 1
ATOM 689 C CA . GLN A 1 88 ? 43.506 -26.017 -30.734 1.00 66.88 88 GLN A CA 1
ATOM 690 C C . GLN A 1 88 ? 44.207 -25.891 -32.092 1.00 66.88 88 GLN A C 1
ATOM 692 O O . GLN A 1 88 ? 44.153 -24.828 -32.703 1.00 66.88 88 GLN A O 1
ATOM 697 N N . SER A 1 89 ? 44.782 -26.984 -32.607 1.00 64.19 89 SER A N 1
ATOM 698 C CA . SER A 1 89 ? 45.452 -26.973 -33.914 1.00 64.19 89 SER A CA 1
ATOM 699 C C . SER A 1 89 ? 44.489 -26.692 -35.068 1.00 64.19 89 SER A C 1
ATOM 701 O O . SER A 1 89 ? 44.854 -25.981 -35.996 1.00 64.19 89 SER A O 1
ATOM 703 N N . ALA A 1 90 ? 43.267 -27.230 -35.028 1.00 61.16 90 ALA A N 1
ATOM 704 C CA . ALA A 1 90 ? 42.298 -27.033 -36.103 1.00 61.16 90 ALA A CA 1
ATOM 705 C C . ALA A 1 90 ? 41.694 -25.616 -36.103 1.00 61.16 90 ALA A C 1
ATOM 707 O O . ALA A 1 90 ? 41.364 -25.083 -37.158 1.00 61.16 90 ALA A O 1
ATOM 708 N N . MET A 1 91 ? 41.545 -25.001 -34.926 1.00 63.31 91 MET A N 1
ATOM 709 C CA . MET A 1 91 ? 40.823 -23.735 -34.752 1.00 63.31 91 MET A CA 1
ATOM 710 C C . MET A 1 91 ? 41.737 -22.498 -34.750 1.00 63.31 91 MET A C 1
ATOM 712 O O . MET A 1 91 ? 41.261 -21.399 -35.033 1.00 63.31 91 MET A O 1
ATOM 716 N N . ASP A 1 92 ? 43.039 -22.658 -34.483 1.00 64.06 92 ASP A N 1
ATOM 717 C CA . ASP A 1 92 ? 44.029 -21.579 -34.629 1.00 64.06 92 ASP A CA 1
ATOM 718 C C . ASP A 1 92 ? 44.396 -21.306 -36.100 1.00 64.06 92 ASP A C 1
ATOM 720 O O . ASP A 1 92 ? 44.588 -20.145 -36.480 1.00 64.06 92 ASP A O 1
ATOM 724 N N . ASP A 1 93 ? 44.422 -22.354 -36.931 1.00 56.44 93 ASP A N 1
ATOM 725 C CA . ASP A 1 93 ? 44.738 -22.280 -38.366 1.00 56.44 93 ASP A CA 1
ATOM 726 C C . ASP A 1 93 ? 43.503 -22.009 -39.253 1.00 56.44 93 ASP A C 1
ATOM 728 O O . ASP A 1 93 ? 43.634 -21.684 -40.437 1.00 56.44 93 ASP A O 1
ATOM 732 N N . GLY A 1 94 ? 42.294 -22.109 -38.689 1.00 57.47 94 GLY A N 1
ATOM 733 C CA . GLY A 1 94 ? 41.028 -21.906 -39.393 1.00 57.47 94 GLY A CA 1
ATOM 734 C C . GLY A 1 94 ? 40.765 -20.444 -39.786 1.00 57.47 94 GLY A C 1
ATOM 735 O O . GLY A 1 94 ? 41.024 -19.503 -39.032 1.00 57.47 94 GLY A O 1
ATOM 736 N N . ALA A 1 95 ? 40.196 -20.234 -40.979 1.00 57.41 95 ALA A N 1
ATOM 737 C CA . ALA A 1 95 ? 39.842 -18.904 -41.493 1.00 57.41 95 ALA A CA 1
ATOM 738 C C . ALA A 1 95 ? 38.511 -18.347 -40.937 1.00 57.41 95 ALA A C 1
ATOM 740 O O . ALA A 1 95 ? 38.174 -17.192 -41.208 1.00 57.41 95 ALA A O 1
ATOM 741 N N . HIS A 1 96 ? 37.755 -19.146 -40.175 1.00 67.81 96 HIS A N 1
ATOM 742 C CA . HIS A 1 96 ? 36.354 -18.881 -39.829 1.00 67.81 96 HIS A CA 1
ATOM 743 C C . HIS A 1 96 ? 36.110 -18.834 -38.317 1.00 67.81 96 HIS A C 1
ATOM 745 O O . HIS A 1 96 ? 36.803 -19.491 -37.544 1.00 67.81 96 HIS A O 1
ATOM 751 N N . LEU A 1 97 ? 35.102 -18.053 -37.910 1.00 72.88 97 LEU A N 1
ATOM 752 C CA . LEU A 1 97 ? 34.646 -17.981 -36.523 1.00 72.88 97 LEU A CA 1
ATOM 753 C C . LEU A 1 97 ? 33.949 -19.285 -36.132 1.00 72.88 97 LEU A C 1
ATOM 755 O O . LEU A 1 97 ? 33.040 -19.726 -36.836 1.00 72.88 97 LEU A O 1
ATOM 759 N N . ILE A 1 98 ? 34.332 -19.847 -34.989 1.00 76.88 98 ILE A N 1
ATOM 760 C CA . ILE A 1 98 ? 33.702 -21.041 -34.423 1.00 76.88 98 ILE A CA 1
ATOM 761 C C . ILE A 1 98 ? 33.140 -20.724 -33.038 1.00 76.88 98 ILE A C 1
ATOM 763 O O . ILE A 1 98 ? 33.860 -20.244 -32.162 1.00 76.88 98 ILE A O 1
ATOM 767 N N . VAL A 1 99 ? 31.861 -21.028 -32.825 1.00 81.12 99 VAL A N 1
ATOM 768 C CA . VAL A 1 99 ? 31.177 -20.878 -31.533 1.00 81.12 99 VAL A CA 1
ATOM 769 C C . VAL A 1 99 ? 30.783 -22.251 -30.997 1.00 81.12 99 VAL A C 1
ATOM 771 O O . VAL A 1 99 ? 30.079 -22.995 -31.675 1.00 81.12 99 VAL A O 1
ATOM 774 N N . VAL A 1 100 ? 31.194 -22.570 -29.769 1.00 83.12 100 VAL A N 1
ATOM 775 C CA . VAL A 1 100 ? 30.862 -23.823 -29.073 1.00 83.12 100 VAL A CA 1
ATOM 776 C C . VAL A 1 100 ? 30.083 -23.519 -27.797 1.00 83.12 100 VAL A C 1
ATOM 778 O O . VAL A 1 100 ? 30.539 -22.738 -26.964 1.00 83.12 100 VAL A O 1
ATOM 781 N N . ILE A 1 101 ? 28.925 -24.155 -27.616 1.00 85.00 101 ILE A N 1
ATOM 782 C CA . ILE A 1 101 ? 28.093 -24.042 -26.406 1.00 85.00 101 ILE A CA 1
ATOM 783 C C . ILE A 1 101 ? 28.013 -25.399 -25.715 1.00 85.00 101 ILE A C 1
ATOM 785 O O . ILE A 1 101 ? 27.687 -26.400 -26.347 1.00 85.00 101 ILE A O 1
ATOM 789 N N . VAL A 1 102 ? 28.297 -25.446 -24.415 1.00 85.50 102 VAL A N 1
ATOM 790 C CA . VAL A 1 102 ? 28.468 -26.713 -23.690 1.00 85.50 102 VAL A CA 1
ATOM 791 C C . VAL A 1 102 ? 28.215 -26.552 -22.192 1.00 85.50 102 VAL A C 1
ATOM 793 O O . VAL A 1 102 ? 28.460 -25.496 -21.612 1.00 85.50 102 VAL A O 1
ATOM 796 N N . SER A 1 103 ? 27.709 -27.601 -21.542 1.00 84.94 103 SER A N 1
ATOM 797 C CA . SER A 1 103 ? 27.573 -27.601 -20.082 1.00 84.94 103 SER A CA 1
ATOM 798 C C . SER A 1 103 ? 28.933 -27.797 -19.405 1.00 84.94 103 SER A C 1
ATOM 800 O O . SER A 1 103 ? 29.757 -28.565 -19.887 1.00 84.94 103 SER A O 1
ATOM 802 N N . GLU A 1 104 ? 29.159 -27.177 -18.246 1.00 83.62 104 GLU A N 1
ATOM 803 C CA . GLU A 1 104 ? 30.388 -27.324 -17.450 1.00 83.62 104 GLU A CA 1
ATOM 804 C C . GLU A 1 104 ? 30.705 -28.792 -17.125 1.00 83.62 104 GLU A C 1
ATOM 806 O O . GLU A 1 104 ? 31.846 -29.223 -17.254 1.00 83.62 104 GLU A O 1
ATOM 811 N N . LYS A 1 105 ? 29.686 -29.605 -16.807 1.00 79.19 105 LYS A N 1
ATOM 812 C CA . LYS A 1 105 ? 29.842 -31.057 -16.554 1.00 79.19 105 LYS A CA 1
ATOM 813 C C . LYS A 1 105 ? 30.417 -31.818 -17.744 1.00 79.19 105 LYS A C 1
ATOM 815 O O . LYS A 1 105 ? 30.945 -32.917 -17.618 1.00 79.19 105 LYS A O 1
ATOM 820 N N . GLU A 1 106 ? 30.218 -31.240 -18.909 1.00 72.50 106 GLU A N 1
ATOM 821 C CA . GLU A 1 106 ? 30.481 -31.792 -20.214 1.00 72.50 106 GLU A CA 1
ATOM 822 C C . GLU A 1 106 ? 31.685 -31.125 -20.890 1.00 72.50 106 GLU A C 1
ATOM 824 O O . GLU A 1 106 ? 32.077 -31.539 -21.985 1.00 72.50 106 GLU A O 1
ATOM 829 N N . TRP A 1 107 ? 32.269 -30.116 -20.245 1.00 76.75 107 TRP A N 1
ATOM 830 C CA . TRP A 1 107 ? 33.424 -29.370 -20.704 1.00 76.75 107 TRP A CA 1
ATOM 831 C C . TRP A 1 107 ? 34.701 -30.010 -20.158 1.00 76.75 107 TRP A C 1
ATOM 833 O O . TRP A 1 107 ? 35.114 -29.777 -19.026 1.00 76.75 107 TRP A O 1
ATOM 843 N N . THR A 1 108 ? 35.336 -30.850 -20.972 1.00 67.31 108 THR A N 1
ATOM 844 C CA . THR A 1 108 ? 36.561 -31.588 -20.608 1.00 67.31 108 THR A CA 1
ATOM 845 C C . THR A 1 108 ? 37.845 -30.895 -21.074 1.00 67.31 108 THR A C 1
ATOM 847 O O . THR A 1 108 ? 38.928 -31.474 -21.007 1.00 67.31 108 THR A O 1
ATOM 850 N N . ILE A 1 109 ? 37.729 -29.673 -21.593 1.00 68.88 109 ILE A N 1
ATOM 851 C CA . ILE A 1 109 ? 38.823 -28.896 -22.177 1.00 68.88 109 ILE A CA 1
ATOM 852 C C . ILE A 1 109 ? 39.457 -28.060 -21.059 1.00 68.88 109 ILE A C 1
ATOM 854 O O . ILE A 1 109 ? 38.794 -27.224 -20.447 1.00 68.88 109 ILE A O 1
ATOM 858 N N . ASP A 1 110 ? 40.748 -28.278 -20.788 1.00 68.94 110 ASP A N 1
ATOM 859 C CA . ASP A 1 110 ? 41.522 -27.431 -19.873 1.00 68.94 110 ASP A CA 1
ATOM 860 C C . ASP A 1 110 ? 41.682 -26.032 -20.479 1.00 68.94 110 ASP A C 1
ATOM 862 O O . ASP A 1 110 ? 42.598 -25.754 -21.256 1.00 68.94 110 ASP A O 1
ATOM 866 N N . SER A 1 111 ? 40.776 -25.130 -20.112 1.00 64.44 111 SER A N 1
ATOM 867 C CA . SER A 1 111 ? 40.725 -23.770 -20.641 1.00 64.44 111 SER A CA 1
ATOM 868 C C . SER A 1 111 ? 42.012 -22.973 -20.391 1.00 64.44 111 SER A C 1
ATOM 870 O O . SER A 1 111 ? 42.191 -21.911 -20.991 1.00 64.44 111 SER A O 1
ATOM 872 N N . ASN A 1 112 ? 42.923 -23.430 -19.514 1.00 64.88 112 ASN A N 1
ATOM 873 C CA . ASN A 1 112 ? 44.221 -22.783 -19.263 1.00 64.88 112 ASN A CA 1
ATOM 874 C C . ASN A 1 112 ? 45.234 -23.000 -20.391 1.00 64.88 112 ASN A C 1
ATOM 876 O O . ASN A 1 112 ? 46.243 -22.302 -20.440 1.00 64.88 112 ASN A O 1
ATOM 880 N N . ARG A 1 113 ? 44.984 -23.969 -21.273 1.00 67.69 113 ARG A N 1
ATOM 881 C CA . ARG A 1 113 ? 45.886 -24.337 -22.372 1.00 67.69 113 ARG A CA 1
ATOM 882 C C . ARG A 1 113 ? 45.457 -23.780 -23.727 1.00 67.69 113 ARG A C 1
ATOM 884 O O . ARG A 1 113 ? 46.172 -23.976 -24.705 1.00 67.69 113 ARG A O 1
ATOM 891 N N . LEU A 1 114 ? 44.313 -23.098 -23.782 1.00 71.69 114 LEU A N 1
ATOM 892 C CA . LEU A 1 114 ? 43.823 -22.455 -24.999 1.00 71.69 114 LEU A CA 1
ATOM 893 C C . LEU A 1 114 ? 44.744 -21.295 -25.409 1.00 71.69 114 LEU A C 1
ATOM 895 O O . LEU A 1 114 ? 45.413 -20.682 -24.578 1.00 71.69 114 LEU A O 1
ATOM 899 N N . SER A 1 115 ? 44.795 -21.020 -26.706 1.00 70.94 115 SER A N 1
ATOM 900 C CA . SER A 1 115 ? 45.541 -19.909 -27.293 1.00 70.94 115 SER A CA 1
ATOM 901 C C . SER A 1 115 ? 44.783 -18.584 -27.152 1.00 70.94 115 SER A C 1
ATOM 903 O O . SER A 1 115 ? 43.582 -18.535 -26.885 1.00 70.94 115 SER A O 1
ATOM 905 N N . ASP A 1 116 ? 45.482 -17.475 -27.385 1.00 71.25 116 ASP A N 1
ATOM 906 C CA . ASP A 1 116 ? 44.934 -16.114 -27.281 1.00 71.25 116 ASP A CA 1
ATOM 907 C C . ASP A 1 116 ? 43.853 -15.781 -28.328 1.00 71.25 116 ASP A C 1
ATOM 909 O O . ASP A 1 116 ? 43.237 -14.718 -28.272 1.00 71.25 116 ASP A O 1
ATOM 913 N N . SER A 1 117 ? 43.616 -16.679 -29.287 1.00 72.12 117 SER A N 1
ATOM 914 C CA . SER A 1 117 ? 42.546 -16.589 -30.285 1.00 72.12 117 SER A CA 1
ATOM 915 C C . SER A 1 117 ? 41.161 -16.934 -29.709 1.00 72.12 117 SER A C 1
ATOM 917 O O . SER A 1 117 ? 40.150 -16.662 -30.370 1.00 72.12 117 SER A O 1
ATOM 919 N N . TRP A 1 118 ? 41.115 -17.499 -28.493 1.00 77.94 118 TRP A N 1
ATOM 920 C CA . TRP A 1 118 ? 39.899 -17.939 -27.816 1.00 77.94 118 TRP A CA 1
ATOM 921 C C . TRP A 1 118 ? 39.331 -16.899 -26.855 1.00 77.94 118 TRP A C 1
ATOM 923 O O . TRP A 1 118 ? 40.029 -16.327 -26.012 1.00 77.94 118 TRP A O 1
ATOM 933 N N . LEU A 1 119 ? 38.011 -16.759 -26.926 1.00 85.50 119 LEU A N 1
ATOM 934 C CA . LEU A 1 119 ? 37.182 -16.145 -25.903 1.00 85.50 119 LEU A CA 1
ATOM 935 C C . LEU A 1 119 ? 36.431 -17.245 -25.148 1.00 85.50 119 LEU A C 1
ATOM 937 O O . LEU A 1 119 ? 35.651 -17.985 -25.747 1.00 85.50 119 LEU A O 1
ATOM 941 N N . VAL A 1 120 ? 36.636 -17.339 -23.834 1.00 85.88 120 VAL A N 1
ATOM 942 C CA . VAL A 1 120 ? 35.897 -18.278 -22.977 1.00 85.88 120 VAL A CA 1
ATOM 943 C C . VAL A 1 120 ? 34.917 -17.498 -22.107 1.00 85.88 120 VAL A C 1
ATOM 945 O O . VAL A 1 120 ? 35.317 -16.629 -21.333 1.00 85.88 120 VAL A O 1
ATOM 948 N N . ILE A 1 121 ? 33.635 -17.819 -22.244 1.00 89.56 121 ILE A N 1
ATOM 949 C CA . ILE A 1 121 ? 32.530 -17.247 -21.480 1.00 89.56 121 ILE A CA 1
ATOM 950 C C . ILE A 1 121 ? 32.032 -18.324 -20.515 1.00 89.56 121 ILE A C 1
ATOM 952 O O . ILE A 1 121 ? 31.644 -19.406 -20.951 1.00 89.56 121 ILE A O 1
ATOM 956 N N . GLU A 1 122 ? 32.038 -18.043 -19.216 1.00 89.12 122 GLU A N 1
ATOM 957 C CA . GLU A 1 122 ? 31.678 -19.013 -18.172 1.00 89.12 122 GLU A CA 1
ATOM 958 C C . GLU A 1 122 ? 30.491 -18.517 -17.336 1.00 89.12 122 GLU A C 1
ATOM 960 O O . GLU A 1 122 ? 30.482 -17.380 -16.869 1.00 89.12 122 GLU A O 1
ATOM 965 N N . GLU A 1 123 ? 29.506 -19.381 -17.084 1.00 89.81 123 GLU A N 1
ATOM 966 C CA . GLU A 1 123 ? 28.481 -19.128 -16.062 1.00 89.81 123 GLU A CA 1
ATOM 967 C C . GLU A 1 123 ? 29.083 -19.350 -14.668 1.00 89.81 123 GLU A C 1
ATOM 969 O O . GLU A 1 123 ? 29.219 -20.489 -14.207 1.00 89.81 123 GLU A O 1
ATOM 974 N N . ARG A 1 124 ? 29.467 -18.256 -14.004 1.00 88.81 124 ARG A N 1
ATOM 975 C CA . ARG A 1 124 ? 30.098 -18.279 -12.677 1.00 88.81 124 ARG A CA 1
ATOM 976 C C . ARG A 1 124 ? 29.085 -18.020 -11.566 1.00 88.81 124 ARG A C 1
ATOM 978 O O . ARG A 1 124 ? 28.036 -17.417 -11.778 1.00 88.81 124 ARG A O 1
ATOM 985 N N . GLU A 1 125 ? 29.420 -18.485 -10.367 1.00 88.69 125 GLU A N 1
ATOM 986 C CA . GLU A 1 125 ? 28.714 -18.060 -9.159 1.00 88.69 125 GLU A CA 1
ATOM 987 C C . GLU A 1 125 ? 28.982 -16.584 -8.888 1.00 88.69 125 GLU A C 1
ATOM 989 O O . GLU A 1 125 ? 30.070 -16.073 -9.158 1.00 88.69 125 GLU A O 1
ATOM 994 N N . ILE A 1 126 ? 27.967 -15.915 -8.358 1.00 86.62 126 ILE A N 1
ATOM 995 C CA . ILE A 1 126 ? 28.054 -14.524 -7.947 1.00 86.62 126 ILE A CA 1
ATOM 996 C C . ILE A 1 126 ? 28.677 -14.509 -6.556 1.00 86.62 126 ILE A C 1
ATOM 998 O O . ILE A 1 126 ? 28.252 -15.239 -5.660 1.00 86.62 126 ILE A O 1
ATOM 1002 N N . ASP A 1 127 ? 29.694 -13.680 -6.387 1.00 86.06 127 ASP A N 1
ATOM 1003 C CA . ASP A 1 127 ? 30.430 -13.486 -5.145 1.00 86.06 127 ASP A CA 1
ATOM 1004 C C . ASP A 1 127 ? 30.535 -11.993 -4.802 1.00 86.06 127 ASP A C 1
ATOM 1006 O O . ASP A 1 127 ? 30.052 -11.122 -5.526 1.00 86.06 127 ASP A O 1
ATOM 1010 N N . LEU A 1 128 ? 31.192 -11.676 -3.685 1.00 82.88 128 LEU A N 1
ATOM 1011 C CA . LEU A 1 128 ? 31.396 -10.294 -3.239 1.00 82.88 128 LEU A CA 1
ATOM 1012 C C . LEU A 1 128 ? 32.135 -9.414 -4.260 1.00 82.88 128 LEU A C 1
ATOM 1014 O O . LEU A 1 128 ? 31.933 -8.203 -4.252 1.00 82.88 128 LEU A O 1
ATOM 1018 N N . GLY A 1 129 ? 32.980 -9.991 -5.120 1.00 83.81 129 GLY A N 1
ATOM 1019 C CA . GLY A 1 129 ? 33.704 -9.244 -6.150 1.00 83.81 129 GLY A CA 1
ATOM 1020 C C . GLY A 1 129 ? 32.851 -8.938 -7.382 1.00 83.81 129 GLY A C 1
ATOM 1021 O O . GLY A 1 129 ? 33.105 -7.957 -8.076 1.00 83.81 129 GLY A O 1
ATOM 1022 N N . THR A 1 130 ? 31.830 -9.755 -7.642 1.00 85.88 130 THR A N 1
ATOM 1023 C CA . THR A 1 130 ? 31.016 -9.719 -8.868 1.00 85.88 130 THR A CA 1
ATOM 1024 C C . THR A 1 130 ? 29.570 -9.271 -8.634 1.00 85.88 130 THR A C 1
ATOM 1026 O O . THR A 1 130 ? 28.857 -8.974 -9.597 1.00 85.88 130 THR A O 1
ATOM 1029 N N . VAL A 1 131 ? 29.135 -9.145 -7.374 1.00 87.19 131 VAL A N 1
ATOM 1030 C CA . VAL A 1 131 ? 27.754 -8.796 -6.997 1.00 87.19 131 VAL A CA 1
ATOM 1031 C C . VAL A 1 131 ? 27.278 -7.481 -7.610 1.00 87.19 131 VAL A C 1
ATOM 1033 O O . VAL A 1 131 ? 26.154 -7.415 -8.094 1.00 87.19 131 VAL A O 1
ATOM 1036 N N . ASP A 1 132 ? 28.122 -6.451 -7.680 1.00 86.69 132 ASP A N 1
ATOM 1037 C CA . ASP A 1 132 ? 27.714 -5.158 -8.245 1.00 86.69 132 ASP A CA 1
ATOM 1038 C C . ASP A 1 132 ? 27.458 -5.251 -9.756 1.00 86.69 132 ASP A C 1
ATOM 1040 O O . ASP A 1 132 ? 26.522 -4.640 -10.277 1.00 86.69 132 ASP A O 1
ATOM 1044 N N . VAL A 1 133 ? 28.267 -6.051 -10.460 1.00 86.94 133 VAL A N 1
ATOM 1045 C CA . VAL A 1 133 ? 28.106 -6.310 -11.897 1.00 86.94 133 VAL A CA 1
ATOM 1046 C C . VAL A 1 133 ? 26.809 -7.083 -12.138 1.00 86.94 133 VAL A C 1
ATOM 1048 O O . VAL A 1 133 ? 26.050 -6.747 -13.050 1.00 86.94 133 VAL A O 1
ATOM 1051 N N . ALA A 1 134 ? 26.503 -8.055 -11.275 1.00 87.62 134 ALA A N 1
ATOM 1052 C CA . ALA A 1 134 ? 25.247 -8.793 -11.313 1.00 87.62 134 ALA A CA 1
ATOM 1053 C C . ALA A 1 134 ? 24.034 -7.891 -11.026 1.00 87.62 134 ALA A C 1
ATOM 1055 O O . ALA A 1 134 ? 23.097 -7.865 -11.823 1.00 87.62 134 ALA A O 1
ATOM 1056 N N . VAL A 1 135 ? 24.056 -7.095 -9.950 1.00 87.88 135 VAL A N 1
ATOM 1057 C CA . VAL A 1 135 ? 22.982 -6.137 -9.616 1.00 87.88 135 VAL A CA 1
ATOM 1058 C C . VAL A 1 135 ? 22.718 -5.199 -10.791 1.00 87.88 135 VAL A C 1
ATOM 1060 O O . VAL A 1 135 ? 21.567 -5.012 -11.190 1.00 87.88 135 VAL A O 1
ATOM 1063 N N . ARG A 1 136 ? 23.777 -4.646 -11.390 1.00 88.06 136 ARG A N 1
ATOM 1064 C CA . ARG A 1 136 ? 23.661 -3.787 -12.568 1.00 88.06 136 ARG A CA 1
ATOM 1065 C C . ARG A 1 136 ? 23.000 -4.513 -13.737 1.00 88.06 136 ARG A C 1
ATOM 1067 O O . ARG A 1 136 ? 22.033 -3.995 -14.293 1.00 88.06 136 ARG A O 1
ATOM 1074 N N . TYR A 1 137 ? 23.475 -5.710 -14.077 1.00 87.44 137 TYR A N 1
ATOM 1075 C CA . TYR A 1 137 ? 22.909 -6.517 -15.157 1.00 87.44 137 TYR A CA 1
ATOM 1076 C C . TYR A 1 137 ? 21.407 -6.772 -14.963 1.00 87.44 137 TYR A C 1
ATOM 1078 O O . TYR A 1 137 ? 20.618 -6.548 -15.884 1.00 87.44 137 TYR A O 1
ATOM 1086 N N . PHE A 1 138 ? 20.990 -7.194 -13.766 1.00 85.44 138 PHE A N 1
ATOM 1087 C CA . PHE A 1 138 ? 19.585 -7.492 -13.482 1.00 85.44 138 PHE A CA 1
ATOM 1088 C C . PHE A 1 138 ? 18.703 -6.237 -13.419 1.00 85.44 138 PHE A C 1
ATOM 1090 O O . PHE A 1 138 ? 17.538 -6.308 -13.799 1.00 85.44 138 PHE A O 1
ATOM 1097 N N . CYS A 1 139 ? 19.237 -5.072 -13.045 1.00 83.06 139 CYS A N 1
ATOM 1098 C CA . CYS A 1 139 ? 18.518 -3.800 -13.172 1.00 83.06 139 CYS A CA 1
ATOM 1099 C C . CYS A 1 139 ? 18.374 -3.339 -14.633 1.00 83.06 139 CYS A C 1
ATOM 1101 O O . CYS A 1 139 ? 17.350 -2.777 -15.014 1.00 83.06 139 CYS A O 1
ATOM 1103 N N . GLU A 1 140 ? 19.402 -3.530 -15.463 1.00 80.62 140 GLU A N 1
ATOM 1104 C CA . GLU A 1 140 ? 19.400 -3.078 -16.861 1.00 80.62 140 GLU A CA 1
ATOM 1105 C C . GLU A 1 140 ? 18.551 -3.980 -17.768 1.00 80.62 140 GLU A C 1
ATOM 1107 O O . GLU A 1 140 ? 17.818 -3.486 -18.637 1.00 80.62 140 GLU A O 1
ATOM 1112 N N . CYS A 1 141 ? 18.646 -5.291 -17.536 1.00 70.25 141 CYS A N 1
ATOM 1113 C CA . CYS A 1 141 ? 18.106 -6.340 -18.394 1.00 70.25 141 CYS A CA 1
ATOM 1114 C C . CYS A 1 141 ? 16.992 -7.171 -17.729 1.00 70.25 141 CYS A C 1
ATOM 1116 O O . CYS A 1 141 ? 16.530 -8.149 -18.325 1.00 70.25 141 CYS A O 1
ATOM 1118 N N . GLY A 1 142 ? 16.595 -6.861 -16.494 1.00 61.34 142 GLY A N 1
ATOM 1119 C CA . GLY A 1 142 ? 15.516 -7.552 -15.788 1.00 61.34 142 GLY A CA 1
ATOM 1120 C C . GLY A 1 142 ? 14.146 -7.328 -16.429 1.00 61.34 142 GLY A C 1
ATOM 1121 O O . GLY A 1 142 ? 13.916 -6.338 -17.120 1.00 61.34 142 GLY A O 1
ATOM 1122 N N . GLU A 1 143 ? 13.223 -8.260 -16.191 1.00 50.22 143 GLU A N 1
ATOM 1123 C CA . GLU A 1 143 ? 11.839 -8.171 -16.686 1.00 50.22 143 GLU A CA 1
ATOM 1124 C C . GLU A 1 143 ? 10.990 -7.174 -15.880 1.00 50.22 143 GLU A C 1
ATOM 1126 O O . GLU A 1 143 ? 9.940 -6.726 -16.338 1.00 50.22 143 GLU A O 1
ATOM 1131 N N . ILE A 1 144 ? 11.456 -6.783 -14.688 1.00 54.00 144 ILE A N 1
ATOM 1132 C CA . ILE A 1 144 ? 10.749 -5.847 -13.815 1.00 54.00 144 ILE A CA 1
ATOM 1133 C C . ILE A 1 144 ? 10.975 -4.414 -14.315 1.00 54.00 144 ILE A C 1
ATOM 1135 O O . ILE A 1 144 ? 12.052 -3.832 -14.146 1.00 54.00 144 ILE A O 1
ATOM 1139 N N . HIS A 1 145 ? 9.940 -3.841 -14.932 1.00 52.12 145 HIS A N 1
ATOM 1140 C CA . HIS A 1 145 ? 9.937 -2.466 -15.427 1.00 52.12 145 HIS A CA 1
ATOM 1141 C C . HIS A 1 145 ? 10.231 -1.445 -14.315 1.00 52.12 145 HIS A C 1
ATOM 1143 O O . HIS A 1 145 ? 9.732 -1.557 -13.201 1.00 52.12 145 HIS A O 1
ATOM 1149 N N . GLY A 1 146 ? 11.045 -0.432 -14.632 1.00 58.41 146 GLY A N 1
ATOM 1150 C CA . GLY A 1 146 ? 11.392 0.656 -13.708 1.00 58.41 146 GLY A CA 1
ATOM 1151 C C . GLY A 1 146 ? 12.657 0.436 -12.870 1.00 58.41 146 GLY A C 1
ATOM 1152 O O . GLY A 1 146 ? 13.104 1.369 -12.222 1.00 58.41 1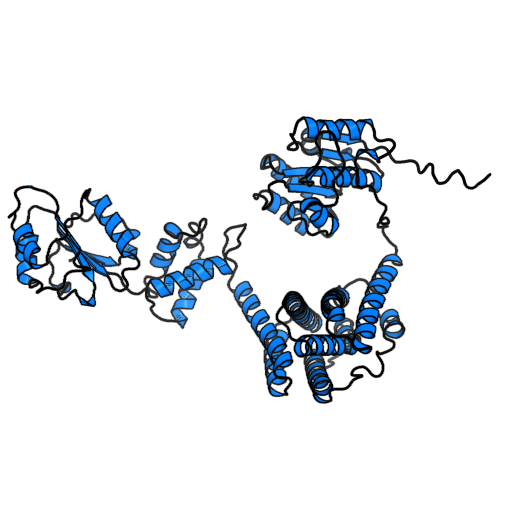46 GLY A O 1
ATOM 1153 N N . THR A 1 147 ? 13.312 -0.726 -12.931 1.00 67.00 147 THR A N 1
ATOM 1154 C CA . THR A 1 147 ? 14.474 -1.055 -12.069 1.00 67.00 147 THR A CA 1
ATOM 1155 C C . THR A 1 147 ? 15.821 -0.483 -12.526 1.00 67.00 147 THR A C 1
ATOM 1157 O O . THR A 1 147 ? 16.774 -0.449 -11.749 1.00 67.00 147 THR A O 1
ATOM 1160 N N . ARG A 1 148 ? 15.917 0.044 -13.754 1.00 72.31 148 ARG A N 1
ATOM 1161 C CA . ARG A 1 148 ? 17.184 0.518 -14.353 1.00 72.31 148 ARG A CA 1
ATOM 1162 C C . ARG A 1 148 ? 17.937 1.571 -13.549 1.00 72.31 148 ARG A C 1
ATOM 1164 O O . ARG A 1 148 ? 19.148 1.666 -13.683 1.00 72.31 148 ARG A O 1
ATOM 1171 N N . HIS A 1 149 ? 17.242 2.377 -12.758 1.00 77.56 149 HIS A N 1
ATOM 1172 C CA . HIS A 1 149 ? 17.848 3.462 -11.989 1.00 77.56 149 HIS A CA 1
ATOM 1173 C C . HIS A 1 149 ? 18.303 3.021 -10.584 1.00 77.56 149 HIS A C 1
ATOM 1175 O O . HIS A 1 149 ? 18.992 3.774 -9.901 1.00 77.56 149 HIS A O 1
ATOM 1181 N N . LEU A 1 150 ? 17.948 1.803 -10.151 1.00 77.62 150 LEU A N 1
ATOM 1182 C CA . LEU A 1 150 ? 18.194 1.317 -8.791 1.00 77.62 150 LEU A CA 1
ATOM 1183 C C . LEU A 1 150 ? 19.654 0.951 -8.533 1.00 77.62 150 LEU A C 1
ATOM 1185 O O . LEU A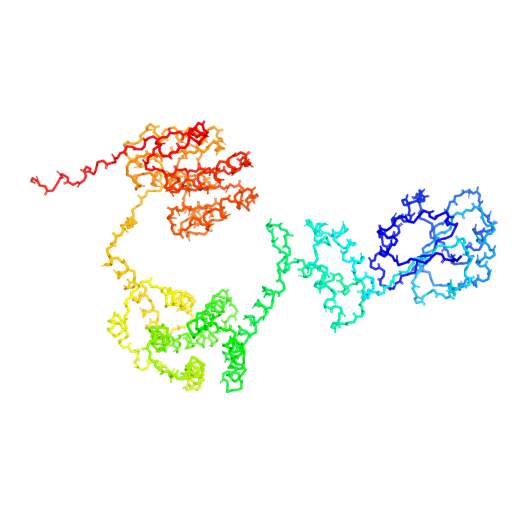 1 150 ? 20.157 1.227 -7.452 1.00 77.62 150 LEU A O 1
ATOM 1189 N N . TRP A 1 151 ? 20.360 0.379 -9.515 1.00 79.56 151 TRP A N 1
ATOM 1190 C CA . TRP A 1 151 ? 21.771 -0.001 -9.337 1.00 79.56 151 TRP A CA 1
ATOM 1191 C C . TRP A 1 151 ? 22.690 1.210 -9.104 1.00 79.56 151 TRP A C 1
ATOM 1193 O O . TRP A 1 151 ? 23.753 1.071 -8.503 1.00 79.56 151 TRP A O 1
ATOM 1203 N N . ALA A 1 152 ? 22.272 2.399 -9.554 1.00 79.06 152 ALA A N 1
ATOM 1204 C CA . ALA A 1 152 ? 22.987 3.652 -9.330 1.00 79.06 152 ALA A CA 1
ATOM 1205 C C . ALA A 1 152 ? 22.830 4.180 -7.891 1.00 79.06 152 ALA A C 1
ATOM 1207 O O . ALA A 1 152 ? 23.551 5.097 -7.497 1.00 79.06 152 ALA A O 1
ATOM 1208 N N . LYS A 1 153 ? 21.905 3.615 -7.101 1.00 80.19 153 LYS A N 1
ATOM 1209 C CA . LYS A 1 153 ? 21.696 3.993 -5.703 1.00 80.19 153 LYS A CA 1
ATOM 1210 C C . LYS A 1 153 ? 22.612 3.182 -4.782 1.00 80.19 153 LYS A C 1
ATOM 1212 O O . LYS A 1 153 ? 22.514 1.950 -4.764 1.00 80.19 153 LYS A O 1
ATOM 1217 N N . PRO A 1 154 ? 23.480 3.833 -3.990 1.00 77.06 154 PRO A N 1
ATOM 1218 C CA . PRO A 1 154 ? 24.428 3.135 -3.126 1.00 77.06 154 PRO A CA 1
ATOM 1219 C C . PRO A 1 154 ? 23.740 2.289 -2.045 1.00 77.06 154 PRO A C 1
ATOM 1221 O O . PRO A 1 154 ? 24.276 1.256 -1.653 1.00 77.06 154 PRO A O 1
ATOM 1224 N N . GLU A 1 155 ? 22.537 2.664 -1.607 1.00 78.19 155 GLU A N 1
ATOM 1225 C CA . GLU A 1 155 ? 21.758 1.922 -0.611 1.00 78.19 155 GLU A CA 1
ATOM 1226 C C . GLU A 1 155 ? 21.258 0.574 -1.149 1.00 78.19 155 GLU A C 1
ATOM 1228 O O . GLU A 1 155 ? 21.205 -0.411 -0.413 1.00 78.19 155 GLU A O 1
ATOM 1233 N N . PHE A 1 156 ? 20.911 0.518 -2.438 1.00 81.25 156 PHE A N 1
ATOM 1234 C CA . PHE A 1 156 ? 20.413 -0.692 -3.089 1.00 81.25 156 PHE A CA 1
ATOM 1235 C C . PHE A 1 156 ? 21.543 -1.698 -3.321 1.00 81.25 156 PHE A C 1
ATOM 1237 O O . PHE A 1 156 ? 21.435 -2.857 -2.929 1.00 81.25 156 PHE A O 1
ATOM 1244 N N . SER A 1 157 ? 22.665 -1.249 -3.885 1.00 80.94 157 SER A N 1
ATOM 1245 C CA . SER A 1 157 ? 23.847 -2.101 -4.079 1.00 80.94 157 SER A CA 1
ATOM 1246 C C . SER A 1 157 ? 24.471 -2.517 -2.738 1.00 80.94 157 SER A C 1
ATOM 1248 O O . SER A 1 157 ? 24.908 -3.657 -2.578 1.00 80.94 157 SER A O 1
ATOM 1250 N N . GLY A 1 158 ? 24.430 -1.633 -1.733 1.00 79.56 158 GLY A N 1
ATOM 1251 C CA . GLY A 1 158 ? 24.854 -1.929 -0.363 1.00 79.56 158 GLY A CA 1
ATOM 1252 C C . GLY A 1 158 ? 24.072 -3.077 0.281 1.00 79.56 158 GLY A C 1
ATOM 1253 O O . GLY A 1 158 ? 24.681 -3.942 0.906 1.00 79.56 158 GLY A O 1
ATOM 1254 N N . TYR A 1 159 ? 22.754 -3.150 0.058 1.00 82.06 159 TYR A N 1
ATOM 1255 C CA . TYR A 1 159 ? 21.917 -4.246 0.559 1.00 82.06 159 TYR A CA 1
ATOM 1256 C C . TYR A 1 159 ? 22.394 -5.620 0.065 1.00 82.06 159 TYR A C 1
ATOM 1258 O O . TYR A 1 159 ? 22.553 -6.541 0.863 1.00 82.06 159 TYR A O 1
ATOM 1266 N N . PHE A 1 160 ? 22.673 -5.766 -1.235 1.00 81.31 160 PHE A N 1
ATOM 1267 C CA . PHE A 1 160 ? 23.124 -7.053 -1.776 1.00 81.31 160 PHE A CA 1
ATOM 1268 C C . PHE A 1 160 ? 24.517 -7.434 -1.275 1.00 81.31 160 PHE A C 1
ATOM 1270 O O . PHE A 1 160 ? 24.752 -8.606 -0.993 1.00 81.31 160 PHE A O 1
ATOM 1277 N N . ARG A 1 161 ? 25.422 -6.468 -1.076 1.00 81.75 161 ARG A N 1
ATOM 1278 C CA . ARG A 1 161 ? 26.724 -6.746 -0.450 1.00 81.75 161 ARG A CA 1
ATOM 1279 C C . ARG A 1 161 ? 26.567 -7.279 0.977 1.00 81.75 161 ARG A C 1
ATOM 1281 O O . ARG A 1 161 ? 27.236 -8.246 1.325 1.00 81.75 161 ARG A O 1
ATOM 1288 N N . GLU A 1 162 ? 25.667 -6.707 1.780 1.00 75.12 162 GLU A N 1
ATOM 1289 C CA . GLU A 1 162 ? 25.372 -7.205 3.135 1.00 75.12 162 GLU A CA 1
ATOM 1290 C C . GLU A 1 162 ? 24.776 -8.619 3.120 1.00 75.12 162 GLU A C 1
ATOM 1292 O O . GLU A 1 162 ? 25.246 -9.492 3.847 1.00 75.12 162 GLU A O 1
ATOM 1297 N N . VAL A 1 163 ? 23.801 -8.884 2.246 1.00 70.62 163 VAL A N 1
ATOM 1298 C CA . VAL A 1 163 ? 23.203 -10.223 2.103 1.00 70.62 163 VAL A CA 1
ATOM 1299 C C . VAL A 1 163 ? 24.257 -11.268 1.717 1.00 70.62 163 VAL A C 1
ATOM 1301 O O . VAL A 1 163 ? 24.244 -12.383 2.244 1.00 70.62 163 VAL A O 1
ATOM 1304 N N . PHE A 1 164 ? 25.205 -10.918 0.844 1.00 73.06 164 PHE A N 1
ATOM 1305 C CA . PHE A 1 164 ? 26.292 -11.815 0.439 1.00 73.06 164 PHE A CA 1
ATOM 1306 C C . PHE A 1 164 ? 27.361 -12.019 1.516 1.00 73.06 164 PHE A C 1
ATOM 1308 O O . PHE A 1 164 ? 27.923 -13.112 1.595 1.00 73.06 164 PHE A O 1
ATOM 1315 N N . LEU A 1 165 ? 27.609 -11.026 2.380 1.00 68.12 165 LEU A N 1
ATOM 1316 C CA . LEU A 1 165 ? 28.468 -11.204 3.557 1.00 68.12 165 LEU A CA 1
ATOM 1317 C C . LEU A 1 165 ? 27.916 -12.279 4.508 1.00 68.12 165 LEU A C 1
ATOM 1319 O O . LEU A 1 165 ? 28.698 -13.003 5.119 1.00 68.12 165 LEU A O 1
ATOM 1323 N N . GLU A 1 166 ? 26.590 -12.407 4.615 1.00 65.38 166 GLU A N 1
ATOM 1324 C CA . GLU A 1 166 ? 25.936 -13.417 5.459 1.00 65.38 166 GLU A CA 1
ATOM 1325 C C . GLU A 1 166 ? 25.776 -14.781 4.761 1.00 65.38 166 GLU A C 1
ATOM 1327 O O . GLU A 1 166 ? 25.864 -15.822 5.414 1.00 65.38 166 GLU A O 1
ATOM 1332 N N . SER A 1 167 ? 25.540 -14.788 3.444 1.00 66.50 167 SER A N 1
ATOM 1333 C CA . SER A 1 167 ? 25.105 -15.983 2.698 1.00 66.50 167 SER A CA 1
ATOM 1334 C C . SER A 1 167 ? 26.218 -16.715 1.936 1.00 66.50 167 SER A C 1
ATOM 1336 O O . SER A 1 167 ? 26.051 -17.892 1.620 1.00 66.50 167 SER A O 1
ATOM 1338 N N . GLY A 1 168 ? 27.336 -16.047 1.624 1.00 76.12 168 GLY A N 1
ATOM 1339 C CA . GLY A 1 168 ? 28.387 -16.578 0.746 1.00 76.12 168 GLY A CA 1
ATOM 1340 C C . GLY A 1 168 ? 28.045 -16.505 -0.751 1.00 76.12 168 GLY A C 1
ATOM 1341 O O . GLY A 1 168 ? 27.087 -15.842 -1.142 1.00 76.12 168 GLY A O 1
ATOM 1342 N N . ALA A 1 169 ? 28.854 -17.163 -1.593 1.00 81.94 169 ALA A N 1
ATOM 1343 C CA . ALA A 1 169 ? 28.658 -17.200 -3.047 1.00 81.94 169 ALA A CA 1
ATOM 1344 C C . ALA A 1 169 ? 27.372 -17.954 -3.432 1.00 81.94 169 ALA A C 1
ATOM 1346 O O . ALA A 1 169 ? 26.999 -18.934 -2.783 1.00 81.94 169 ALA A O 1
ATOM 1347 N N . GLN A 1 170 ? 26.688 -17.494 -4.482 1.00 82.62 170 GLN A N 1
ATOM 1348 C CA . GLN A 1 170 ? 25.397 -18.041 -4.912 1.00 82.62 170 GLN A CA 1
ATOM 1349 C C . GLN A 1 170 ? 25.349 -18.274 -6.423 1.00 82.62 170 GLN A C 1
ATOM 1351 O O . GLN A 1 170 ? 25.927 -17.522 -7.206 1.00 82.62 170 GLN A O 1
ATOM 1356 N N . ASP A 1 171 ? 24.596 -19.290 -6.849 1.00 85.44 171 ASP A N 1
ATOM 1357 C CA . ASP A 1 171 ? 24.276 -19.480 -8.262 1.00 85.44 171 ASP A CA 1
ATOM 1358 C C . ASP A 1 171 ? 23.333 -18.378 -8.785 1.00 85.44 171 ASP A C 1
ATOM 1360 O O . ASP A 1 171 ? 22.581 -17.752 -8.029 1.00 85.44 171 ASP A O 1
ATOM 1364 N N . ILE A 1 172 ? 23.334 -18.171 -10.104 1.00 85.69 172 ILE A N 1
ATOM 1365 C CA . ILE A 1 172 ? 22.586 -17.086 -10.756 1.00 85.69 172 ILE A CA 1
ATOM 1366 C C . ILE A 1 172 ? 21.073 -17.165 -10.490 1.00 85.69 172 ILE A C 1
ATOM 1368 O O . ILE A 1 172 ? 20.425 -16.126 -10.352 1.00 85.69 172 ILE A O 1
ATOM 1372 N N . ARG A 1 173 ? 20.481 -18.364 -10.379 1.00 82.81 173 ARG A N 1
ATOM 1373 C CA . ARG A 1 173 ? 19.031 -18.501 -10.138 1.00 82.81 173 ARG A CA 1
ATOM 1374 C C . ARG A 1 173 ? 18.671 -18.111 -8.713 1.00 82.81 173 ARG A C 1
ATOM 1376 O O . ARG A 1 173 ? 17.640 -17.476 -8.492 1.00 82.81 173 ARG A O 1
ATOM 1383 N N . SER A 1 174 ? 19.495 -18.516 -7.753 1.00 80.75 174 SER A N 1
ATOM 1384 C CA . SER A 1 174 ? 19.334 -18.135 -6.350 1.00 80.75 174 SER A CA 1
ATOM 1385 C C . SER A 1 174 ? 19.456 -16.619 -6.188 1.00 80.75 174 SER A C 1
ATOM 1387 O O . SER A 1 174 ? 18.580 -16.003 -5.578 1.00 80.75 174 SER A O 1
ATOM 1389 N N . PHE A 1 175 ? 20.448 -16.011 -6.845 1.00 85.00 175 PHE A N 1
ATOM 1390 C CA . PHE A 1 175 ? 20.610 -14.561 -6.862 1.00 85.00 175 PHE A CA 1
ATOM 1391 C C . PHE A 1 175 ? 19.412 -13.835 -7.482 1.00 85.00 175 PHE A C 1
ATOM 1393 O O . PHE A 1 175 ? 18.878 -12.910 -6.876 1.00 85.00 175 PHE A O 1
ATOM 1400 N N . GLN A 1 176 ? 18.948 -14.267 -8.659 1.00 82.31 176 GLN A N 1
ATOM 1401 C CA . GLN A 1 176 ? 17.805 -13.646 -9.331 1.00 82.31 176 GLN A CA 1
ATOM 1402 C C . GLN A 1 176 ? 16.557 -13.657 -8.441 1.00 82.31 176 GLN A C 1
ATOM 1404 O O . GLN A 1 176 ? 15.869 -12.645 -8.336 1.00 82.31 176 GLN A O 1
ATOM 1409 N N . ARG A 1 177 ? 16.270 -14.776 -7.765 1.00 77.00 177 ARG A N 1
ATOM 1410 C CA . ARG A 1 177 ? 15.119 -14.862 -6.853 1.00 77.00 177 ARG A CA 1
ATOM 1411 C C . ARG A 1 177 ? 15.216 -13.856 -5.716 1.00 77.00 177 ARG A C 1
ATOM 1413 O O . ARG A 1 177 ? 14.215 -13.223 -5.382 1.00 77.00 177 ARG A O 1
ATOM 1420 N N . GLU A 1 178 ? 16.394 -13.716 -5.112 1.00 76.38 178 GLU A N 1
ATOM 1421 C CA . GLU A 1 178 ? 16.585 -12.750 -4.030 1.00 76.38 178 GLU A CA 1
ATOM 1422 C C . GLU A 1 178 ? 16.535 -11.307 -4.549 1.00 76.38 178 GLU A C 1
ATOM 1424 O O . GLU A 1 178 ? 15.969 -10.435 -3.887 1.00 76.38 178 GLU A O 1
ATOM 1429 N N . PHE A 1 179 ? 17.032 -11.066 -5.763 1.00 81.94 179 PHE A N 1
ATOM 1430 C CA . PHE A 1 179 ? 16.923 -9.785 -6.451 1.00 81.94 179 PHE A CA 1
ATOM 1431 C C . PHE A 1 179 ? 15.462 -9.393 -6.706 1.00 81.94 179 PHE A C 1
ATOM 1433 O O . PHE A 1 179 ? 15.022 -8.335 -6.261 1.00 81.94 179 PHE A O 1
ATOM 1440 N N . GLU A 1 180 ? 14.676 -10.257 -7.351 1.00 72.75 180 GLU A N 1
ATOM 1441 C CA . GLU A 1 180 ? 13.262 -10.008 -7.664 1.00 72.75 180 GLU A CA 1
ATOM 1442 C C . GLU A 1 180 ? 12.428 -9.803 -6.400 1.00 72.75 180 GLU A C 1
ATOM 1444 O O . GLU A 1 180 ? 11.618 -8.880 -6.323 1.00 72.75 180 GLU A O 1
ATOM 1449 N N . LYS A 1 181 ? 12.661 -10.630 -5.376 1.00 69.56 181 LYS A N 1
ATOM 1450 C CA . LYS A 1 181 ? 12.015 -10.506 -4.068 1.00 69.56 181 LYS A CA 1
ATOM 1451 C C . LYS A 1 181 ? 12.340 -9.171 -3.405 1.00 69.56 181 LYS A C 1
ATOM 1453 O O . LYS A 1 181 ? 11.438 -8.525 -2.874 1.00 69.56 181 LYS A O 1
ATOM 1458 N N . THR A 1 182 ? 13.602 -8.754 -3.439 1.00 71.19 182 THR A N 1
ATOM 1459 C CA . THR A 1 182 ? 14.047 -7.474 -2.880 1.00 71.19 182 THR A CA 1
ATOM 1460 C C . THR A 1 182 ? 13.411 -6.308 -3.622 1.00 71.19 182 THR A C 1
ATOM 1462 O O . THR A 1 182 ? 12.852 -5.419 -2.986 1.00 71.19 182 THR A O 1
ATOM 1465 N N . VAL A 1 183 ? 13.400 -6.334 -4.955 1.00 70.56 183 VAL A N 1
ATOM 1466 C CA . VAL A 1 183 ? 12.711 -5.321 -5.759 1.00 70.56 183 VAL A CA 1
ATOM 1467 C C . VAL A 1 183 ? 11.222 -5.281 -5.397 1.00 70.56 183 VAL A C 1
ATOM 1469 O O . VAL A 1 183 ? 10.728 -4.237 -4.991 1.00 70.56 183 VAL A O 1
ATOM 1472 N N . LEU A 1 184 ? 10.514 -6.411 -5.416 1.00 62.09 184 LEU A N 1
ATOM 1473 C CA . LEU A 1 184 ? 9.072 -6.475 -5.140 1.00 62.09 184 LEU A CA 1
ATOM 1474 C C . LEU A 1 184 ? 8.691 -5.974 -3.734 1.00 62.09 184 LEU A C 1
ATOM 1476 O O . LEU A 1 184 ? 7.659 -5.332 -3.549 1.00 62.09 184 LEU A O 1
ATOM 1480 N N . LEU A 1 185 ? 9.486 -6.317 -2.719 1.00 55.62 185 LEU A N 1
ATOM 1481 C CA . LEU A 1 185 ? 9.151 -6.043 -1.320 1.00 55.62 185 LEU A CA 1
ATOM 1482 C C . LEU A 1 185 ? 9.683 -4.701 -0.815 1.00 55.62 185 LEU A C 1
ATOM 1484 O O . LEU A 1 185 ? 9.180 -4.190 0.197 1.00 55.62 185 LEU A O 1
ATOM 1488 N N . HIS A 1 186 ? 10.730 -4.178 -1.451 1.00 64.06 186 HIS A N 1
ATOM 1489 C CA . HIS A 1 186 ? 11.526 -3.071 -0.926 1.00 64.06 186 HIS A CA 1
ATOM 1490 C C . HIS A 1 186 ? 11.675 -1.906 -1.904 1.00 64.06 186 HIS A C 1
ATOM 1492 O O . HIS A 1 186 ? 12.266 -0.901 -1.524 1.00 64.06 186 HIS A O 1
ATOM 1498 N N . THR A 1 187 ? 11.088 -1.975 -3.101 1.00 61.03 187 THR A N 1
ATOM 1499 C CA . THR A 1 187 ? 10.892 -0.793 -3.951 1.00 61.03 187 THR A CA 1
ATOM 1500 C C . THR A 1 187 ? 9.465 -0.280 -3.823 1.00 61.03 187 THR A C 1
ATOM 1502 O O . THR A 1 187 ? 8.510 -1.044 -3.661 1.00 61.03 187 THR A O 1
ATOM 1505 N N . ASP A 1 188 ? 9.319 1.038 -3.787 1.00 53.72 188 ASP A N 1
ATOM 1506 C CA . ASP A 1 188 ? 8.014 1.672 -3.797 1.00 53.72 188 ASP A CA 1
ATOM 1507 C C . ASP A 1 188 ? 7.353 1.498 -5.170 1.00 53.72 188 ASP A C 1
ATOM 1509 O O . ASP A 1 188 ? 7.936 1.847 -6.194 1.00 53.72 188 ASP A O 1
ATOM 1513 N N . GLY A 1 189 ? 6.128 0.968 -5.198 1.00 42.25 189 GLY A N 1
ATOM 1514 C CA . GLY A 1 189 ? 5.404 0.705 -6.445 1.00 42.25 189 GLY A CA 1
ATOM 1515 C C . GLY A 1 189 ? 4.982 1.961 -7.218 1.00 42.25 189 GLY A C 1
ATOM 1516 O O . GLY A 1 189 ? 4.495 1.822 -8.336 1.00 42.25 189 GLY A O 1
ATOM 1517 N N . VAL A 1 190 ? 5.144 3.160 -6.640 1.00 38.56 190 VAL A N 1
ATOM 1518 C CA . VAL A 1 190 ? 4.751 4.446 -7.237 1.00 38.56 190 VAL A CA 1
ATOM 1519 C C . VAL A 1 190 ? 5.973 5.305 -7.565 1.00 38.56 190 VAL A C 1
ATOM 1521 O O . VAL A 1 190 ? 6.062 5.804 -8.685 1.00 38.56 190 VAL A O 1
ATOM 1524 N N . SER A 1 191 ? 6.935 5.456 -6.645 1.00 46.56 191 SER A N 1
ATOM 1525 C CA . SER A 1 191 ? 8.158 6.233 -6.922 1.00 46.56 191 SER A CA 1
ATOM 1526 C C . SER A 1 191 ? 9.250 5.431 -7.634 1.00 46.56 191 SER A C 1
ATOM 1528 O O . SER A 1 191 ? 10.151 6.013 -8.232 1.00 46.56 191 SER A O 1
ATOM 1530 N N . GLY A 1 192 ? 9.183 4.097 -7.585 1.00 52.41 192 GLY A N 1
ATOM 1531 C CA . GLY A 1 192 ? 10.237 3.215 -8.085 1.00 52.41 192 GLY A CA 1
ATOM 1532 C C . GLY A 1 192 ? 11.486 3.189 -7.200 1.00 52.41 192 GLY A C 1
ATOM 1533 O O . GLY A 1 192 ? 12.439 2.492 -7.533 1.00 52.41 192 GLY A O 1
ATOM 1534 N N . ASP A 1 193 ? 11.489 3.903 -6.068 1.00 61.09 193 ASP A N 1
ATOM 1535 C CA . ASP A 1 193 ? 12.661 4.049 -5.210 1.00 61.09 193 ASP A CA 1
ATOM 1536 C C . ASP A 1 193 ? 12.797 2.913 -4.189 1.00 61.09 193 ASP A C 1
ATOM 1538 O O . ASP A 1 193 ? 11.817 2.436 -3.612 1.00 61.09 193 ASP A O 1
ATOM 1542 N N . PHE A 1 194 ? 14.039 2.515 -3.901 1.00 66.69 194 PHE A N 1
ATOM 1543 C CA . PHE A 1 194 ? 14.352 1.557 -2.842 1.00 66.69 194 PHE A CA 1
ATOM 1544 C C . PHE A 1 194 ? 14.166 2.166 -1.440 1.00 66.69 194 PHE A C 1
ATOM 1546 O O . PHE A 1 194 ? 14.749 3.205 -1.125 1.00 66.69 194 PHE A O 1
ATOM 1553 N N . LYS A 1 195 ? 13.373 1.506 -0.585 1.00 63.06 195 LYS A N 1
ATOM 1554 C CA . LYS A 1 195 ? 13.135 1.891 0.816 1.00 63.06 195 LYS A CA 1
ATOM 1555 C C . LYS A 1 195 ? 14.269 1.377 1.704 1.00 63.06 195 LYS A C 1
ATOM 1557 O O . LYS A 1 195 ? 14.629 0.205 1.643 1.00 63.06 195 LYS A O 1
ATOM 1562 N N . THR A 1 196 ? 14.803 2.251 2.556 1.00 57.09 196 THR A N 1
ATOM 1563 C CA . THR A 1 196 ? 15.986 1.992 3.393 1.00 57.09 196 THR A CA 1
ATOM 1564 C C . THR A 1 196 ? 15.855 0.758 4.299 1.00 57.09 196 THR A C 1
ATOM 1566 O O . THR A 1 196 ? 14.775 0.385 4.769 1.00 57.09 196 THR A O 1
ATOM 1569 N N . VAL A 1 197 ? 17.008 0.144 4.595 1.00 52.66 197 VAL A N 1
ATOM 1570 C CA . VAL A 1 197 ? 17.200 -1.095 5.381 1.00 52.66 197 VAL A CA 1
ATOM 1571 C C . VAL A 1 197 ? 16.495 -1.071 6.756 1.00 52.66 197 VAL A C 1
ATOM 1573 O O . VAL A 1 197 ? 16.095 -2.110 7.288 1.00 52.66 197 VAL A O 1
ATOM 1576 N N . GLU A 1 198 ? 16.273 0.108 7.333 1.00 45.44 198 GLU A N 1
ATOM 1577 C CA . GLU A 1 198 ? 15.603 0.303 8.626 1.00 45.44 198 GLU A CA 1
ATOM 1578 C C . GLU A 1 198 ? 14.086 0.046 8.566 1.00 45.44 198 GLU A C 1
ATOM 1580 O O . GLU A 1 198 ? 13.537 -0.616 9.453 1.00 45.44 198 GLU A O 1
ATOM 1585 N N . ALA A 1 199 ? 13.414 0.454 7.483 1.00 41.19 199 ALA A N 1
ATOM 1586 C CA . ALA A 1 199 ? 11.994 0.166 7.252 1.00 41.19 199 ALA A CA 1
ATOM 1587 C C . ALA A 1 199 ? 11.750 -1.337 7.006 1.00 41.19 199 ALA A C 1
ATOM 1589 O O . ALA A 1 199 ? 10.737 -1.904 7.434 1.00 41.19 199 ALA A O 1
ATOM 1590 N N . VAL A 1 200 ? 12.723 -2.013 6.386 1.00 43.94 200 VAL A N 1
ATOM 1591 C CA . VAL A 1 200 ? 12.724 -3.467 6.156 1.00 43.94 200 VAL A CA 1
ATOM 1592 C C . VAL A 1 200 ? 12.877 -4.240 7.472 1.00 43.94 200 VAL A C 1
ATOM 1594 O O . VAL A 1 200 ? 12.089 -5.153 7.753 1.00 43.94 200 VAL A O 1
ATOM 1597 N N . LYS A 1 201 ? 13.811 -3.818 8.338 1.00 48.06 201 LYS A N 1
ATOM 1598 C CA . LYS A 1 201 ? 13.990 -4.367 9.696 1.00 48.06 201 LYS A CA 1
ATOM 1599 C C . LYS A 1 201 ? 12.752 -4.135 10.578 1.00 48.06 201 LYS A C 1
ATOM 1601 O O . LYS A 1 201 ? 12.387 -5.020 11.355 1.00 48.06 201 LYS A O 1
ATOM 1606 N N . GLY A 1 202 ? 12.062 -3.000 10.429 1.00 49.28 202 GLY A N 1
ATOM 1607 C CA . GLY A 1 202 ? 10.792 -2.714 11.111 1.00 49.28 202 GLY A CA 1
ATOM 1608 C C . GLY A 1 202 ? 9.644 -3.645 10.691 1.00 49.28 202 GLY A C 1
ATOM 1609 O O . GLY A 1 202 ? 8.921 -4.171 11.543 1.00 49.28 202 GLY A O 1
ATOM 1610 N N . ARG A 1 203 ? 9.501 -3.931 9.388 1.00 49.53 203 ARG A N 1
ATOM 1611 C CA . ARG A 1 203 ? 8.420 -4.780 8.846 1.00 49.53 203 ARG A CA 1
ATOM 1612 C C . ARG A 1 203 ? 8.600 -6.268 9.177 1.00 49.53 203 ARG A C 1
ATOM 1614 O O . ARG A 1 203 ? 7.626 -6.936 9.530 1.00 49.53 203 ARG A O 1
ATOM 1621 N N . GLN A 1 204 ? 9.832 -6.785 9.142 1.00 54.44 204 GLN A N 1
ATOM 1622 C CA . GLN A 1 204 ? 10.129 -8.166 9.556 1.00 54.44 204 GLN A CA 1
ATOM 1623 C C . GLN A 1 204 ? 9.860 -8.406 11.049 1.00 54.44 204 GLN A C 1
ATOM 1625 O O . GLN A 1 204 ? 9.345 -9.460 11.420 1.00 54.44 204 GLN A O 1
ATOM 1630 N N . LYS A 1 205 ? 10.142 -7.428 11.915 1.00 56.50 205 LYS A N 1
ATOM 1631 C CA . LYS A 1 205 ? 9.943 -7.570 13.367 1.00 56.50 205 LYS A CA 1
ATOM 1632 C C . LYS A 1 205 ? 8.486 -7.398 13.797 1.00 56.50 205 LYS A C 1
ATOM 1634 O O . LYS A 1 205 ? 8.011 -8.186 14.612 1.00 56.50 205 LYS A O 1
ATOM 1639 N N . ARG A 1 206 ? 7.722 -6.494 13.164 1.00 62.28 206 ARG A N 1
ATOM 1640 C CA . ARG A 1 206 ? 6.247 -6.468 13.302 1.00 62.28 206 ARG A CA 1
ATOM 1641 C C . ARG A 1 206 ? 5.624 -7.807 12.883 1.00 62.28 206 ARG A C 1
ATOM 1643 O O . ARG A 1 206 ? 4.699 -8.284 13.534 1.00 62.28 206 ARG A O 1
ATOM 1650 N N . SER A 1 207 ? 6.186 -8.464 11.862 1.00 67.06 207 SER A N 1
ATOM 1651 C CA . SER A 1 207 ? 5.794 -9.823 11.458 1.00 67.06 207 SER A CA 1
ATOM 1652 C C . SER A 1 207 ? 6.140 -10.889 12.511 1.00 67.06 207 SER A C 1
ATOM 1654 O O . SER A 1 207 ? 5.341 -11.796 12.732 1.00 67.06 207 SER A O 1
ATOM 1656 N N . GLN A 1 208 ? 7.270 -10.783 13.221 1.00 75.38 208 GLN A N 1
ATOM 1657 C CA . GLN A 1 208 ? 7.607 -11.696 14.328 1.00 75.38 208 GLN A CA 1
ATOM 1658 C C . GLN A 1 208 ? 6.630 -11.571 15.505 1.00 75.38 208 GLN A C 1
ATOM 1660 O O . GLN A 1 208 ? 6.142 -12.589 15.991 1.00 75.38 208 GLN A O 1
ATOM 1665 N N . ILE A 1 209 ? 6.278 -10.348 15.911 1.00 82.69 209 ILE A N 1
ATOM 1666 C CA . ILE A 1 209 ? 5.284 -10.117 16.973 1.00 82.69 209 ILE A CA 1
ATOM 1667 C C . ILE A 1 209 ? 3.911 -10.632 16.529 1.00 82.69 209 ILE A C 1
ATOM 1669 O O . ILE A 1 209 ? 3.252 -11.359 17.267 1.00 82.69 209 ILE A O 1
ATOM 1673 N N . ALA A 1 210 ? 3.511 -10.349 15.286 1.00 82.88 210 ALA A N 1
ATOM 1674 C CA . ALA A 1 210 ? 2.276 -10.875 14.712 1.00 82.88 210 ALA A CA 1
ATOM 1675 C C . ALA A 1 210 ? 2.233 -12.415 14.707 1.00 82.88 210 ALA A C 1
ATOM 1677 O O . ALA A 1 210 ? 1.198 -13.011 15.013 1.00 82.88 210 ALA A O 1
ATOM 1678 N N . LYS A 1 211 ? 3.356 -13.074 14.386 1.00 82.38 211 LYS A N 1
ATOM 1679 C CA . LYS A 1 211 ? 3.496 -14.535 14.473 1.00 82.38 211 LYS A CA 1
ATOM 1680 C C . LYS A 1 211 ? 3.390 -15.027 15.913 1.00 82.38 211 LYS A C 1
ATOM 1682 O O . LYS A 1 211 ? 2.716 -16.025 16.135 1.00 82.38 211 LYS A O 1
ATOM 1687 N N . ALA A 1 212 ? 3.998 -14.334 16.874 1.00 84.88 212 ALA A N 1
ATOM 1688 C CA . ALA A 1 212 ? 3.929 -14.702 18.285 1.00 84.88 212 ALA A CA 1
ATOM 1689 C C . ALA A 1 212 ? 2.503 -14.573 18.852 1.00 84.88 212 ALA A C 1
ATOM 1691 O O . ALA A 1 212 ? 2.047 -15.481 19.540 1.00 84.88 212 ALA A O 1
ATOM 1692 N N . ILE A 1 213 ? 1.758 -13.521 18.485 1.00 89.25 213 ILE A N 1
ATOM 1693 C CA . ILE A 1 213 ? 0.335 -13.369 18.841 1.00 89.25 213 ILE A CA 1
ATOM 1694 C C . ILE A 1 213 ? -0.482 -14.528 18.260 1.00 89.25 213 ILE A C 1
ATOM 1696 O O . ILE A 1 213 ? -1.202 -15.208 18.988 1.00 89.25 213 ILE A O 1
ATOM 1700 N N . LYS A 1 214 ? -0.340 -14.810 16.956 1.00 85.75 214 LYS A N 1
ATOM 1701 C CA . LYS A 1 214 ? -1.030 -15.945 16.316 1.00 85.75 214 LYS A CA 1
ATOM 1702 C C . LYS A 1 214 ? -0.644 -17.279 16.970 1.00 85.75 214 LYS A C 1
ATOM 1704 O O . LYS A 1 214 ? -1.513 -18.119 17.177 1.00 85.75 214 LYS A O 1
ATOM 1709 N N . GLY A 1 215 ? 0.627 -17.455 17.331 1.00 85.00 215 GLY A N 1
ATOM 1710 C CA . GLY A 1 215 ? 1.134 -18.618 18.058 1.00 85.00 215 GLY A CA 1
ATOM 1711 C C . GLY A 1 215 ? 0.458 -18.796 19.417 1.00 85.00 215 GLY A C 1
ATOM 1712 O O . GLY A 1 215 ? -0.060 -19.877 19.688 1.00 85.00 215 GLY A O 1
ATOM 1713 N N . LEU A 1 216 ? 0.363 -17.727 20.215 1.00 90.94 216 LEU A N 1
ATOM 1714 C CA . LEU A 1 216 ? -0.341 -17.728 21.501 1.00 90.94 216 LEU A CA 1
ATOM 1715 C C . LEU A 1 216 ? -1.811 -18.127 21.348 1.00 90.94 216 LEU A C 1
ATOM 1717 O O . LEU A 1 216 ? -2.294 -18.978 22.090 1.00 90.94 216 LEU A O 1
ATOM 1721 N N . LEU A 1 217 ? -2.507 -17.570 20.356 1.00 88.12 217 LEU A N 1
ATOM 1722 C CA . LEU A 1 217 ? -3.921 -17.869 20.108 1.00 88.12 217 LEU A CA 1
ATOM 1723 C C . LEU A 1 217 ? -4.165 -19.324 19.679 1.00 88.12 217 LEU A C 1
ATOM 1725 O O . LEU A 1 217 ? -5.236 -19.874 19.939 1.00 88.12 217 LEU A O 1
ATOM 1729 N N . VAL A 1 218 ? -3.182 -19.950 19.027 1.00 86.06 218 VAL A N 1
ATOM 1730 C CA . VAL A 1 218 ? -3.258 -21.345 18.572 1.00 86.06 218 VAL A CA 1
ATOM 1731 C C . VAL A 1 218 ? -2.860 -22.323 19.680 1.00 86.06 218 VAL A C 1
ATOM 1733 O O . VAL A 1 218 ? -3.607 -23.265 19.940 1.00 86.06 218 VAL A O 1
ATOM 1736 N N . GLN A 1 219 ? -1.708 -22.109 20.322 1.00 86.88 219 GLN A N 1
ATOM 1737 C CA . GLN A 1 219 ? -1.108 -23.037 21.292 1.00 86.88 219 GLN A CA 1
ATOM 1738 C C . GLN A 1 219 ? -1.706 -22.897 22.696 1.00 86.88 219 GLN A C 1
ATOM 1740 O O . GLN A 1 219 ? -1.943 -23.905 23.356 1.00 86.88 219 GLN A O 1
ATOM 1745 N N . LYS A 1 220 ? -2.031 -21.664 23.117 1.00 88.25 220 LYS A N 1
ATOM 1746 C CA . LYS A 1 220 ? -2.702 -21.343 24.393 1.00 88.25 220 LYS A CA 1
ATOM 1747 C C . LYS A 1 220 ? -1.962 -21.857 25.628 1.00 88.25 220 LYS A C 1
ATOM 1749 O O . LYS A 1 220 ? -2.585 -22.260 26.607 1.00 88.25 220 LYS A O 1
ATOM 1754 N N . ASP A 1 221 ? -0.637 -21.845 25.583 1.00 86.62 221 ASP A N 1
ATOM 1755 C CA . ASP A 1 221 ? 0.215 -22.296 26.674 1.00 86.62 221 ASP A CA 1
ATOM 1756 C C . ASP A 1 221 ? 1.208 -21.212 27.120 1.00 86.62 221 ASP A C 1
ATOM 1758 O O . ASP A 1 221 ? 1.370 -20.151 26.505 1.00 86.62 221 ASP A O 1
ATOM 1762 N N . GLN A 1 222 ? 1.882 -21.488 28.236 1.00 89.19 222 GLN A N 1
ATOM 1763 C CA . GLN A 1 222 ? 2.851 -20.572 28.831 1.00 89.19 222 GLN A CA 1
ATOM 1764 C C . GLN A 1 222 ? 4.114 -20.410 27.965 1.00 89.19 222 GLN A C 1
ATOM 1766 O O . GLN A 1 222 ? 4.814 -19.401 28.080 1.00 89.19 222 GLN A O 1
ATOM 1771 N N . GLN A 1 223 ? 4.418 -21.376 27.092 1.00 87.81 223 GLN A N 1
ATOM 1772 C CA . GLN A 1 223 ? 5.572 -21.302 26.195 1.00 87.81 223 GLN A CA 1
ATOM 1773 C C . GLN A 1 223 ? 5.320 -20.271 25.094 1.00 87.81 223 GLN A C 1
ATOM 1775 O O . GLN A 1 223 ? 6.148 -19.386 24.880 1.00 87.81 223 GLN A O 1
ATOM 1780 N N . ALA A 1 224 ? 4.144 -20.308 24.472 1.00 86.75 224 ALA A N 1
ATOM 1781 C CA . ALA A 1 224 ? 3.716 -19.341 23.474 1.00 86.75 224 ALA A CA 1
ATOM 1782 C C . ALA A 1 224 ? 3.653 -17.916 24.043 1.00 86.75 224 ALA A C 1
ATOM 1784 O O . ALA A 1 224 ? 4.074 -16.963 23.382 1.00 86.75 224 ALA A O 1
ATOM 1785 N N . LEU A 1 225 ? 3.201 -17.766 25.295 1.00 90.56 225 LEU A N 1
ATOM 1786 C CA . LEU A 1 225 ? 3.239 -16.480 25.993 1.00 90.56 225 LEU A CA 1
ATOM 1787 C C . LEU A 1 225 ? 4.679 -16.000 26.202 1.00 90.56 225 LEU A C 1
ATOM 1789 O O . LEU A 1 225 ? 4.987 -14.843 25.936 1.00 90.56 225 LEU A O 1
ATOM 1793 N N . SER A 1 226 ? 5.581 -16.893 26.605 1.00 86.56 226 SER A N 1
ATOM 1794 C CA . SER A 1 226 ? 6.995 -16.552 26.798 1.00 86.56 226 SER A CA 1
ATOM 1795 C C . SER A 1 226 ? 7.658 -16.090 25.491 1.00 86.56 226 SER A C 1
ATOM 1797 O O . SER A 1 226 ? 8.437 -15.138 25.505 1.00 86.56 226 SER A O 1
ATOM 1799 N N . ILE A 1 227 ? 7.301 -16.697 24.350 1.00 86.81 227 ILE A N 1
ATOM 1800 C CA . ILE A 1 227 ? 7.750 -16.275 23.009 1.00 86.81 227 ILE A CA 1
ATOM 1801 C C . ILE A 1 227 ? 7.230 -14.870 22.672 1.00 86.81 227 ILE A C 1
ATOM 1803 O O . ILE A 1 227 ? 7.988 -14.037 22.172 1.00 86.81 227 ILE A O 1
ATOM 1807 N N . LEU A 1 228 ? 5.957 -14.582 22.967 1.00 89.19 228 LEU A N 1
ATOM 1808 C CA . LEU A 1 228 ? 5.377 -13.251 22.774 1.00 89.19 228 LEU A CA 1
ATOM 1809 C C . LEU A 1 228 ? 6.075 -12.196 23.640 1.00 89.19 228 LEU A C 1
ATOM 1811 O O . LEU A 1 228 ? 6.455 -11.145 23.127 1.00 89.19 228 LEU A O 1
ATOM 1815 N N . ILE A 1 229 ? 6.291 -12.479 24.925 1.00 89.88 229 ILE A N 1
ATOM 1816 C CA . ILE A 1 229 ? 6.973 -11.559 25.843 1.00 89.88 229 ILE A CA 1
ATOM 1817 C C . ILE A 1 229 ? 8.425 -11.324 25.419 1.00 89.88 229 ILE A C 1
ATOM 1819 O O . ILE A 1 229 ? 8.886 -10.185 25.466 1.00 89.88 229 ILE A O 1
ATOM 1823 N N . ALA A 1 230 ? 9.132 -12.345 24.930 1.00 84.62 230 ALA A N 1
ATOM 1824 C CA . ALA A 1 230 ? 10.475 -12.175 24.380 1.00 84.62 230 ALA A CA 1
ATOM 1825 C C . ALA A 1 230 ? 10.478 -11.237 23.159 1.00 84.62 230 ALA A C 1
ATOM 1827 O O . ALA A 1 230 ? 11.257 -10.284 23.117 1.00 84.62 230 ALA A O 1
ATOM 1828 N N . ALA A 1 231 ? 9.555 -11.440 22.210 1.00 83.81 231 ALA A N 1
ATOM 1829 C CA . ALA A 1 231 ? 9.422 -10.577 21.034 1.00 83.81 231 ALA A CA 1
ATOM 1830 C C . ALA A 1 231 ? 9.073 -9.122 21.408 1.00 83.81 231 ALA A C 1
ATOM 1832 O O . ALA A 1 231 ? 9.567 -8.176 20.793 1.00 83.81 231 ALA A O 1
ATOM 1833 N N . LEU A 1 232 ? 8.246 -8.932 22.439 1.00 86.19 232 LEU A N 1
ATOM 1834 C CA . LEU A 1 232 ? 7.851 -7.611 22.927 1.00 86.19 232 LEU A CA 1
ATOM 1835 C C . LEU A 1 232 ? 8.917 -6.937 23.791 1.00 86.19 232 LEU A C 1
ATOM 1837 O O . LEU A 1 232 ? 9.005 -5.714 23.778 1.00 86.19 232 LEU A O 1
ATOM 1841 N N . SER A 1 233 ? 9.754 -7.691 24.503 1.00 81.31 233 SER A N 1
ATOM 1842 C CA . SER A 1 233 ? 10.894 -7.140 25.245 1.00 81.31 233 SER A CA 1
ATOM 1843 C C . SER A 1 233 ? 11.873 -6.436 24.301 1.00 81.31 233 SER A C 1
ATOM 1845 O O . SER A 1 233 ? 12.379 -5.357 24.614 1.00 81.31 233 SER A O 1
ATOM 1847 N N . ASP A 1 234 ? 12.106 -7.009 23.119 1.00 77.94 234 ASP A N 1
ATOM 1848 C CA . ASP A 1 234 ? 12.938 -6.389 22.086 1.00 77.94 234 ASP A CA 1
ATOM 1849 C C . ASP A 1 234 ? 12.308 -5.125 21.493 1.00 77.94 234 ASP A C 1
ATOM 1851 O O . ASP A 1 234 ? 13.027 -4.160 21.219 1.00 77.94 234 ASP A O 1
ATOM 1855 N N . LEU A 1 235 ? 10.981 -5.114 21.316 1.00 78.50 235 LEU A N 1
ATOM 1856 C CA . LEU A 1 235 ? 10.240 -3.918 20.909 1.00 78.50 235 LEU A CA 1
ATOM 1857 C C . LEU A 1 235 ? 10.363 -2.830 21.981 1.00 78.50 235 LEU A C 1
ATOM 1859 O O . LEU A 1 235 ? 10.741 -1.700 21.680 1.00 78.50 235 LEU A O 1
ATOM 1863 N N . ARG A 1 236 ? 10.136 -3.194 23.246 1.00 81.44 236 ARG A N 1
ATOM 1864 C CA . ARG A 1 236 ? 10.121 -2.250 24.359 1.00 81.44 236 ARG A CA 1
ATOM 1865 C C . ARG A 1 236 ? 11.451 -1.537 24.556 1.00 81.44 236 ARG A C 1
ATOM 1867 O O . ARG A 1 236 ? 11.448 -0.338 24.816 1.00 81.44 236 ARG A O 1
ATOM 1874 N N . ARG A 1 237 ? 12.574 -2.249 24.407 1.00 76.44 237 ARG A N 1
ATOM 1875 C CA . ARG A 1 237 ? 13.930 -1.671 24.493 1.00 76.44 237 ARG A CA 1
ATOM 1876 C C . ARG A 1 237 ? 14.188 -0.560 23.471 1.00 76.44 237 ARG A C 1
ATOM 1878 O O . ARG A 1 237 ? 15.114 0.216 23.663 1.00 76.44 237 ARG A O 1
ATOM 1885 N N . ARG A 1 238 ? 13.425 -0.524 22.377 1.00 69.19 238 ARG A N 1
ATOM 1886 C CA . ARG A 1 238 ? 13.596 0.423 21.266 1.00 69.19 238 ARG A CA 1
ATOM 1887 C C . ARG A 1 238 ? 12.578 1.555 21.292 1.00 69.19 238 ARG A C 1
ATOM 1889 O O . ARG A 1 238 ? 12.834 2.587 20.687 1.00 69.19 238 ARG A O 1
ATOM 1896 N N . SER A 1 239 ? 11.440 1.348 21.948 1.00 68.81 239 SER A N 1
ATOM 1897 C CA . SER A 1 239 ? 10.409 2.371 22.078 1.00 68.81 239 SER A CA 1
ATOM 1898 C C . SER A 1 239 ? 10.893 3.533 22.933 1.00 68.81 239 SER A C 1
ATOM 1900 O O . SER A 1 239 ? 11.480 3.335 24.002 1.00 68.81 239 SER A O 1
ATOM 1902 N N . ILE A 1 240 ? 10.602 4.741 22.460 1.00 68.50 240 ILE A N 1
ATOM 1903 C CA . ILE A 1 240 ? 11.059 5.996 23.068 1.00 68.50 240 ILE A CA 1
ATOM 1904 C C . ILE A 1 240 ? 10.381 6.198 24.431 1.00 68.50 240 ILE A C 1
ATOM 1906 O O . ILE A 1 240 ? 11.008 6.653 25.386 1.00 68.50 240 ILE A O 1
ATOM 1910 N N . SER A 1 241 ? 9.116 5.790 24.543 1.00 73.25 241 SER A N 1
ATOM 1911 C CA . SER A 1 241 ? 8.309 5.885 25.757 1.00 73.25 241 SER A CA 1
ATOM 1912 C C . SER A 1 241 ? 7.451 4.624 25.963 1.00 73.25 241 SER A C 1
ATOM 1914 O O . SER A 1 241 ? 7.245 3.845 25.026 1.00 73.25 241 SER A O 1
ATOM 1916 N N . PRO A 1 242 ? 6.939 4.385 27.188 1.00 74.06 242 PRO A N 1
ATOM 1917 C CA . PRO A 1 242 ? 5.903 3.379 27.434 1.00 74.06 242 PRO A CA 1
ATOM 1918 C C . PRO A 1 242 ? 4.665 3.569 26.547 1.00 74.06 242 PRO A C 1
ATOM 1920 O O . PRO A 1 242 ? 4.085 2.590 26.090 1.00 74.06 242 PRO A O 1
ATOM 1923 N N . GLU A 1 243 ? 4.294 4.817 26.258 1.00 73.12 243 GLU A N 1
ATOM 1924 C CA . GLU A 1 243 ? 3.208 5.155 25.335 1.00 73.12 243 GLU A CA 1
ATOM 1925 C C . GLU A 1 243 ? 3.501 4.664 23.914 1.00 73.12 243 GLU A C 1
ATOM 1927 O O . GLU A 1 243 ? 2.714 3.899 23.364 1.00 73.12 243 GLU A O 1
ATOM 1932 N N . ASP A 1 244 ? 4.664 5.013 23.357 1.00 75.12 244 ASP A N 1
ATOM 1933 C CA . ASP A 1 244 ? 5.097 4.567 22.028 1.00 75.12 244 ASP A CA 1
ATOM 1934 C C . ASP A 1 244 ? 5.119 3.030 21.927 1.00 75.12 244 ASP A C 1
ATOM 1936 O O . ASP A 1 244 ? 4.655 2.442 20.949 1.00 75.12 244 ASP A O 1
ATOM 1940 N N . PHE A 1 245 ? 5.568 2.349 22.985 1.00 81.94 245 PHE A N 1
ATOM 1941 C CA . PHE A 1 245 ? 5.527 0.890 23.061 1.00 81.94 245 PHE A CA 1
ATOM 1942 C C . PHE A 1 245 ? 4.101 0.325 23.006 1.00 81.94 245 PHE A C 1
ATOM 1944 O O . PHE A 1 245 ? 3.836 -0.608 22.243 1.00 81.94 245 PHE A O 1
ATOM 1951 N N . ILE A 1 246 ? 3.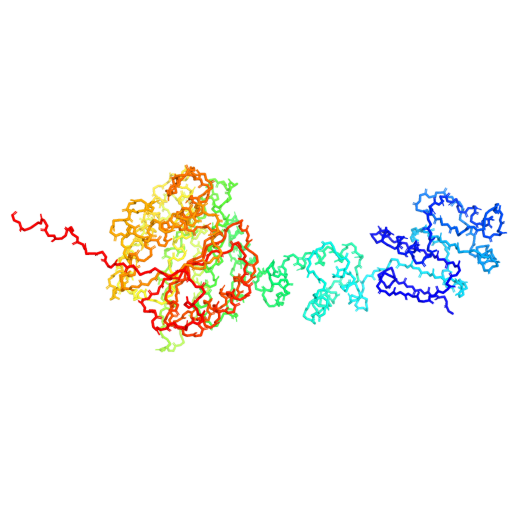188 0.862 23.820 1.00 81.56 246 ILE A N 1
ATOM 1952 C CA . ILE A 1 246 ? 1.808 0.376 23.890 1.00 81.56 246 ILE A CA 1
ATOM 1953 C C . ILE A 1 246 ? 1.080 0.662 22.564 1.00 81.56 246 ILE A C 1
ATOM 1955 O O . ILE A 1 246 ? 0.381 -0.223 22.066 1.00 81.56 246 ILE A O 1
ATOM 1959 N N . THR A 1 247 ? 1.290 1.830 21.951 1.00 78.38 247 THR A N 1
ATOM 1960 C CA . THR A 1 247 ? 0.744 2.175 20.626 1.00 78.38 247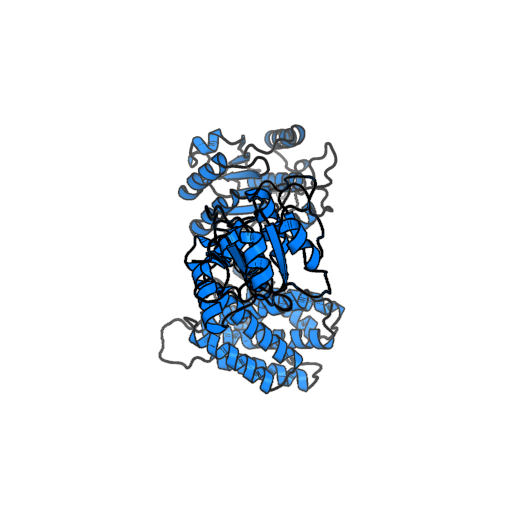 THR A CA 1
ATOM 1961 C C . THR A 1 247 ? 1.221 1.188 19.562 1.00 78.38 247 THR A C 1
ATOM 1963 O O . THR A 1 247 ? 0.402 0.575 18.879 1.00 78.38 247 THR A O 1
ATOM 1966 N N . GLN A 1 248 ? 2.531 0.921 19.487 1.00 79.81 248 GLN A N 1
ATOM 1967 C CA . GLN A 1 248 ? 3.082 -0.045 18.531 1.00 79.81 248 GLN A CA 1
ATOM 1968 C C . GLN A 1 248 ? 2.578 -1.478 18.765 1.00 79.81 248 GLN A C 1
ATOM 1970 O O . GLN A 1 248 ? 2.374 -2.227 17.808 1.00 79.81 248 GLN A O 1
ATOM 1975 N N . PHE A 1 249 ? 2.369 -1.886 20.020 1.00 86.00 249 PHE A N 1
ATOM 1976 C CA . PHE A 1 249 ? 1.757 -3.177 20.337 1.00 86.00 249 PHE A CA 1
ATOM 1977 C C . PHE A 1 249 ? 0.311 -3.253 19.829 1.00 86.00 249 PHE A C 1
ATOM 1979 O O . PHE A 1 249 ? -0.053 -4.225 19.161 1.00 86.00 249 PHE A O 1
ATOM 1986 N N . VAL A 1 250 ? -0.497 -2.225 20.103 1.00 83.62 250 VAL A N 1
ATOM 1987 C CA . VAL A 1 250 ? -1.896 -2.160 19.666 1.00 83.62 250 VAL A CA 1
ATOM 1988 C C . VAL A 1 250 ? -2.009 -2.148 18.145 1.00 83.62 250 VAL A C 1
ATOM 1990 O O . VAL A 1 250 ? -2.829 -2.893 17.615 1.00 83.62 250 VAL A O 1
ATOM 1993 N N . ASP A 1 251 ? -1.140 -1.432 17.432 1.00 79.06 251 ASP A N 1
ATOM 1994 C CA . ASP A 1 251 ? -1.097 -1.461 15.965 1.00 79.06 251 ASP A CA 1
ATOM 1995 C C . ASP A 1 251 ? -0.924 -2.883 15.421 1.00 79.06 25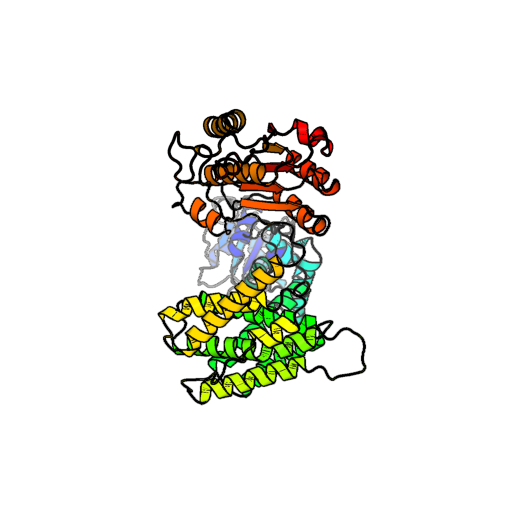1 ASP A C 1
ATOM 1997 O O . ASP A 1 251 ? -1.626 -3.306 14.499 1.00 79.06 251 ASP A O 1
ATOM 2001 N N . VAL A 1 252 ? -0.012 -3.664 16.010 1.00 83.56 252 VAL A N 1
ATOM 2002 C CA . VAL A 1 252 ? 0.206 -5.059 15.603 1.00 83.56 252 VAL A CA 1
ATOM 2003 C C . VAL A 1 252 ? -1.015 -5.928 15.930 1.00 83.56 252 VAL A C 1
ATOM 2005 O O . VAL A 1 252 ? -1.382 -6.799 15.133 1.00 83.56 252 VAL A O 1
ATOM 2008 N N . VAL A 1 253 ? -1.686 -5.691 17.061 1.00 86.38 253 VAL A N 1
ATOM 2009 C CA . VAL A 1 253 ? -2.939 -6.382 17.407 1.00 86.38 253 VAL A CA 1
ATOM 2010 C C . VAL A 1 253 ? -4.049 -6.043 16.408 1.00 86.38 253 VAL A C 1
ATOM 2012 O O . VAL A 1 253 ? -4.697 -6.963 15.909 1.00 86.38 253 VAL A O 1
ATOM 2015 N N . CYS A 1 254 ? -4.241 -4.771 16.051 1.00 79.88 254 CYS A N 1
ATOM 2016 C CA . CYS A 1 254 ? -5.230 -4.337 15.059 1.00 79.88 254 CYS A CA 1
ATOM 2017 C C . CYS A 1 254 ? -4.968 -4.996 13.700 1.00 79.88 254 CYS A C 1
ATOM 2019 O O . CYS A 1 254 ? -5.833 -5.691 13.171 1.00 79.88 254 CYS A O 1
ATOM 2021 N N . LEU A 1 255 ? -3.731 -4.897 13.198 1.00 78.62 255 LEU A N 1
ATOM 2022 C CA . LEU A 1 255 ? -3.324 -5.501 11.926 1.00 78.62 255 LEU A CA 1
ATOM 2023 C C . LEU A 1 255 ? -3.571 -7.014 11.890 1.00 78.62 255 LEU A C 1
ATOM 2025 O O . LEU A 1 255 ? -4.039 -7.553 10.888 1.00 78.62 255 LEU A O 1
ATOM 2029 N N . THR A 1 256 ? -3.244 -7.726 12.971 1.00 81.50 256 THR A N 1
ATOM 2030 C CA . THR A 1 256 ? -3.449 -9.181 13.027 1.00 81.50 256 THR A CA 1
ATOM 2031 C C . THR A 1 256 ? -4.916 -9.573 13.171 1.00 81.50 256 THR A C 1
ATOM 2033 O O . THR A 1 256 ? -5.313 -10.593 12.604 1.00 81.50 256 THR A O 1
ATOM 2036 N N . THR A 1 257 ? -5.712 -8.759 13.864 1.00 80.94 257 THR A N 1
ATOM 2037 C CA . THR A 1 257 ? -7.159 -8.941 14.030 1.00 80.94 257 THR A CA 1
ATOM 2038 C C . THR A 1 257 ? -7.898 -8.714 12.712 1.00 80.94 257 THR A C 1
ATOM 2040 O O . THR A 1 257 ? -8.709 -9.550 12.319 1.00 80.94 257 THR A O 1
ATOM 2043 N N . ASP A 1 258 ? -7.566 -7.655 11.973 1.00 73.06 258 ASP A N 1
ATOM 2044 C CA . ASP A 1 258 ? -8.170 -7.363 10.668 1.00 73.06 258 ASP A CA 1
ATOM 2045 C C . ASP A 1 258 ? -7.855 -8.461 9.643 1.00 73.06 258 ASP A C 1
ATOM 2047 O O . ASP A 1 258 ? -8.748 -8.958 8.952 1.00 73.06 258 ASP A O 1
ATOM 2051 N N . GLN A 1 259 ? -6.599 -8.925 9.604 1.00 77.25 259 GLN A N 1
ATOM 2052 C CA . GLN A 1 259 ? -6.204 -10.075 8.782 1.00 77.25 259 GLN A CA 1
ATOM 2053 C C . GLN A 1 259 ? -6.976 -11.347 9.151 1.00 77.25 259 GLN A C 1
ATOM 2055 O O . GLN A 1 259 ? -7.338 -12.136 8.278 1.00 77.25 259 GLN A O 1
ATOM 2060 N N . ALA A 1 260 ? -7.205 -11.577 10.445 1.00 77.12 260 ALA A N 1
ATOM 2061 C CA . ALA A 1 260 ? -7.986 -12.713 10.912 1.00 77.12 260 ALA A CA 1
ATOM 2062 C C . ALA A 1 260 ? -9.461 -12.577 10.495 1.00 77.12 260 ALA A C 1
ATOM 2064 O O . ALA A 1 260 ? -10.048 -13.551 10.030 1.00 77.12 260 ALA A O 1
ATOM 2065 N N . GLY A 1 261 ? -10.044 -11.379 10.592 1.00 71.69 261 GLY A N 1
ATOM 2066 C CA . GLY A 1 261 ? -11.433 -11.107 10.212 1.00 71.69 261 GLY A CA 1
ATOM 2067 C C . GLY A 1 261 ? -11.718 -11.349 8.728 1.00 71.69 261 GLY A C 1
ATOM 2068 O O . GLY A 1 261 ? -12.778 -11.871 8.387 1.00 71.69 261 GLY A O 1
ATOM 2069 N N . GLN A 1 262 ? -10.750 -11.050 7.857 1.00 72.00 262 GLN A N 1
ATOM 2070 C CA . GLN A 1 262 ? -10.833 -11.304 6.412 1.00 72.00 262 GLN A CA 1
ATOM 2071 C C . GLN A 1 262 ? -10.656 -12.787 6.040 1.00 72.00 262 GLN A C 1
ATOM 2073 O O . GLN A 1 262 ? -10.990 -13.195 4.928 1.00 72.00 262 GLN A O 1
ATOM 2078 N N . SER A 1 263 ? -10.142 -13.620 6.950 1.00 71.12 263 SER A N 1
ATOM 2079 C CA . SER A 1 263 ? -9.894 -15.033 6.669 1.00 71.12 263 SER A CA 1
ATOM 2080 C C . SER A 1 263 ? -11.172 -15.867 6.780 1.00 71.12 263 SER A C 1
ATOM 2082 O O . SER A 1 263 ? -11.708 -16.111 7.867 1.00 71.12 263 SER A O 1
ATOM 2084 N N . ALA A 1 264 ? -11.630 -16.395 5.643 1.00 61.88 264 ALA A N 1
ATOM 2085 C CA . ALA A 1 264 ? -12.759 -17.324 5.584 1.00 61.88 264 ALA A CA 1
ATOM 2086 C C . ALA A 1 264 ? -12.475 -18.666 6.295 1.00 61.88 264 ALA A C 1
ATOM 2088 O O . ALA A 1 264 ? -13.404 -19.349 6.719 1.00 61.88 264 ALA A O 1
ATOM 2089 N N . HIS A 1 265 ? -11.201 -19.031 6.478 1.00 72.62 265 HIS A N 1
ATOM 2090 C CA . HIS A 1 265 ? -10.777 -20.354 6.952 1.00 72.62 265 HIS A CA 1
ATOM 2091 C C . HIS A 1 265 ? -10.730 -20.516 8.480 1.00 72.62 265 HIS A C 1
ATOM 2093 O O . HIS A 1 265 ? -10.405 -21.600 8.967 1.00 72.62 265 HIS A O 1
ATOM 2099 N N . LEU A 1 266 ? -11.032 -19.472 9.261 1.00 77.19 266 LEU A N 1
ATOM 2100 C CA . LEU A 1 266 ? -11.024 -19.588 10.720 1.00 77.19 266 LEU A CA 1
ATOM 2101 C C . LEU A 1 266 ? -12.181 -20.451 11.225 1.00 77.19 266 LEU A C 1
ATOM 2103 O O . LEU A 1 266 ? -13.357 -20.134 11.021 1.00 77.19 266 LEU A O 1
ATOM 2107 N N . THR A 1 267 ? -11.827 -21.498 11.967 1.00 81.94 267 THR A N 1
ATOM 2108 C CA . THR A 1 267 ? -12.778 -22.368 12.666 1.00 81.94 267 THR A CA 1
ATOM 2109 C C . THR A 1 267 ? -13.541 -21.605 13.753 1.00 81.94 267 THR A C 1
ATOM 2111 O O . THR A 1 267 ? -13.063 -20.599 14.284 1.00 81.94 267 THR A O 1
ATOM 2114 N N . TYR A 1 268 ? -14.706 -22.125 14.158 1.00 83.75 268 TYR A N 1
ATOM 2115 C CA . TYR A 1 268 ? -15.483 -21.596 15.289 1.00 83.75 268 TYR A CA 1
ATOM 2116 C C . TYR A 1 268 ? -14.618 -21.369 16.540 1.00 83.75 268 TYR A C 1
ATOM 2118 O O . TYR A 1 268 ? -14.689 -20.315 17.171 1.00 83.75 268 TYR A O 1
ATOM 2126 N N . ARG A 1 269 ? -13.764 -22.348 16.878 1.00 81.25 269 ARG A N 1
ATOM 2127 C CA . ARG A 1 269 ? -12.896 -22.293 18.062 1.00 81.25 269 ARG A CA 1
ATOM 2128 C C . ARG A 1 269 ? -11.897 -21.143 17.955 1.00 81.25 269 ARG A C 1
ATOM 2130 O O . ARG A 1 269 ? -11.827 -20.342 18.875 1.00 81.25 269 ARG A O 1
ATOM 2137 N N . GLN A 1 270 ? -11.233 -21.004 16.808 1.00 83.81 270 GLN A N 1
ATOM 2138 C CA . GLN A 1 270 ? -10.280 -19.917 16.572 1.00 83.81 270 GLN A CA 1
ATOM 2139 C C . GLN A 1 270 ? -10.951 -18.540 16.612 1.00 83.81 270 GLN A C 1
ATOM 2141 O O . GLN A 1 270 ? -10.400 -17.621 17.209 1.00 83.81 270 GLN A O 1
ATOM 2146 N N . ARG A 1 271 ? -12.153 -18.385 16.033 1.00 85.31 271 ARG A N 1
ATOM 2147 C CA . ARG A 1 271 ? -12.918 -17.127 16.130 1.00 85.31 271 ARG A CA 1
ATOM 2148 C C . ARG A 1 271 ? -13.252 -16.796 17.581 1.00 85.31 271 ARG A C 1
ATOM 2150 O O . ARG A 1 271 ? -13.055 -15.664 18.003 1.00 85.31 271 ARG A O 1
ATOM 2157 N N . ARG A 1 272 ? -13.691 -17.785 18.365 1.00 86.12 272 ARG A N 1
ATOM 2158 C CA . ARG A 1 272 ? -13.934 -17.615 19.803 1.00 86.12 272 ARG A CA 1
ATOM 2159 C C . ARG A 1 272 ? -12.666 -17.190 20.548 1.00 86.12 272 ARG A C 1
ATOM 2161 O O . ARG A 1 272 ? -12.743 -16.271 21.353 1.00 86.12 272 ARG A O 1
ATOM 2168 N N . ASP A 1 273 ? -11.529 -17.831 20.287 1.00 88.00 273 ASP A N 1
ATOM 2169 C CA . ASP A 1 273 ? -10.261 -17.511 20.955 1.00 88.00 273 ASP A CA 1
ATOM 2170 C C . ASP A 1 273 ? -9.821 -16.068 20.658 1.00 88.00 273 ASP A C 1
ATOM 2172 O O . ASP A 1 273 ? -9.461 -15.334 21.575 1.00 88.00 273 ASP A O 1
ATOM 2176 N N . TRP A 1 274 ? -9.950 -15.621 19.405 1.00 89.50 274 TRP A N 1
ATOM 2177 C CA . TRP A 1 274 ? -9.727 -14.220 19.037 1.00 89.50 274 TRP A CA 1
ATOM 2178 C C . TRP A 1 274 ? -10.623 -13.258 19.824 1.00 89.50 274 TRP A C 1
ATOM 2180 O O . TRP A 1 274 ? -10.133 -12.258 20.342 1.00 89.50 274 TRP A O 1
ATOM 2190 N N . ILE A 1 275 ? -11.917 -13.561 19.971 1.00 88.00 275 ILE A N 1
ATOM 2191 C CA . ILE A 1 275 ? -12.828 -12.690 20.729 1.00 88.00 275 ILE A CA 1
ATOM 2192 C C . ILE A 1 275 ? -12.472 -12.679 22.226 1.00 88.00 275 ILE A C 1
ATOM 2194 O O . ILE A 1 275 ? -12.548 -11.628 22.859 1.00 88.00 275 ILE A O 1
ATOM 2198 N N . ILE A 1 276 ? -12.045 -13.812 22.800 1.00 87.88 276 ILE A N 1
ATOM 2199 C CA . ILE A 1 276 ? -11.566 -13.864 24.193 1.00 87.88 276 ILE A CA 1
ATOM 2200 C C . ILE A 1 276 ? -10.324 -12.980 24.353 1.00 87.88 276 ILE A C 1
ATOM 2202 O O . ILE A 1 276 ? -10.267 -12.186 25.289 1.00 87.88 276 ILE A O 1
ATOM 2206 N N . TRP A 1 277 ? -9.360 -13.072 23.434 1.00 92.06 277 TRP A N 1
ATOM 2207 C CA . TRP A 1 277 ? -8.155 -12.241 23.449 1.00 92.06 277 TRP A CA 1
ATOM 2208 C C . TRP A 1 277 ? -8.475 -10.746 23.392 1.00 92.06 277 TRP A C 1
ATOM 2210 O O . TRP A 1 277 ? -8.016 -9.982 24.241 1.00 92.06 277 TRP A O 1
ATOM 2220 N N . LEU A 1 278 ? -9.332 -10.338 22.452 1.00 90.12 278 LEU A N 1
ATOM 2221 C CA . LEU A 1 278 ? -9.797 -8.954 22.352 1.00 90.12 278 LEU A CA 1
ATOM 2222 C C . LEU A 1 278 ? -10.508 -8.511 23.634 1.00 90.12 278 LEU A C 1
ATOM 2224 O O . LEU A 1 278 ? -10.252 -7.418 24.127 1.00 90.12 278 LEU A O 1
ATOM 2228 N N . GLY A 1 279 ? -11.346 -9.367 24.222 1.00 85.44 279 GLY A N 1
ATOM 2229 C CA . GLY A 1 279 ? -12.048 -9.050 25.461 1.00 85.44 279 GLY A CA 1
ATOM 2230 C C . GLY A 1 279 ? -11.142 -8.892 26.680 1.00 85.44 279 GLY A C 1
ATOM 2231 O O . GLY A 1 279 ? -11.371 -8.003 27.500 1.00 85.44 279 GLY A O 1
ATOM 2232 N N . VAL A 1 280 ? -10.077 -9.689 26.783 1.00 87.88 280 VAL A N 1
ATOM 2233 C CA . VAL A 1 280 ? -9.053 -9.522 27.826 1.00 87.88 280 VAL A CA 1
ATOM 2234 C C . VAL A 1 280 ? -8.330 -8.184 27.667 1.00 87.88 280 VAL A C 1
ATOM 2236 O O . VAL A 1 280 ? -8.164 -7.454 28.646 1.00 87.88 280 VAL A O 1
ATOM 2239 N N . LEU A 1 281 ? -7.955 -7.820 26.439 1.00 88.75 281 LEU A N 1
ATOM 2240 C CA . LEU A 1 281 ? -7.321 -6.530 26.167 1.00 88.75 281 LEU A CA 1
ATOM 2241 C C . LEU A 1 281 ? -8.258 -5.358 26.486 1.00 88.75 281 LEU A C 1
ATOM 2243 O O . LEU A 1 281 ? -7.837 -4.437 27.182 1.00 88.75 281 LEU A O 1
ATOM 2247 N N . ILE A 1 282 ? -9.534 -5.431 26.083 1.00 84.31 282 ILE A N 1
ATOM 2248 C CA . ILE A 1 282 ? -10.576 -4.447 26.432 1.00 84.31 282 ILE A CA 1
ATOM 2249 C C . ILE A 1 282 ? -10.680 -4.278 27.954 1.00 84.31 282 ILE A C 1
ATOM 2251 O O . ILE A 1 282 ? -10.694 -3.157 28.459 1.00 84.31 282 ILE A O 1
ATOM 2255 N N . ARG A 1 283 ? -10.693 -5.381 28.710 1.00 81.75 283 ARG A N 1
ATOM 2256 C CA . ARG A 1 283 ? -10.759 -5.352 30.179 1.00 81.75 283 ARG A CA 1
ATOM 2257 C C . ARG A 1 283 ? -9.555 -4.644 30.812 1.00 81.75 283 ARG A C 1
ATOM 2259 O O . ARG A 1 283 ? -9.707 -3.994 31.846 1.00 81.75 283 ARG A O 1
ATOM 2266 N N . LEU A 1 284 ? -8.373 -4.771 30.213 1.00 82.69 284 LEU A N 1
ATOM 2267 C CA . LEU A 1 284 ? -7.131 -4.160 30.695 1.00 82.69 284 LEU A CA 1
ATOM 2268 C C . LEU A 1 284 ? -6.885 -2.743 30.151 1.00 82.69 284 LEU A C 1
ATOM 2270 O O . LEU A 1 284 ? -6.014 -2.046 30.675 1.00 82.69 284 LEU A O 1
ATOM 2274 N N . MET A 1 285 ? -7.669 -2.270 29.177 1.00 79.12 285 MET A N 1
ATOM 2275 C CA . MET A 1 285 ? -7.537 -0.930 28.587 1.00 79.12 285 MET A CA 1
ATOM 2276 C C . MET A 1 285 ? -7.405 0.225 29.587 1.00 79.12 285 MET A C 1
ATOM 2278 O O . MET A 1 285 ? -6.497 1.032 29.393 1.00 79.12 285 MET A O 1
ATOM 2282 N N . PRO A 1 286 ? -8.208 0.337 30.668 1.00 74.06 286 PRO A N 1
ATOM 2283 C CA . PRO A 1 286 ? -8.021 1.425 31.630 1.00 74.06 286 PRO A CA 1
ATOM 2284 C C . PRO A 1 286 ? -6.623 1.454 32.264 1.00 74.06 286 PRO A C 1
ATOM 2286 O O . PRO A 1 286 ? -6.143 2.520 32.641 1.00 74.06 286 PRO A O 1
ATOM 2289 N N . ARG A 1 287 ? -5.953 0.298 32.378 1.00 78.94 287 ARG A N 1
ATOM 2290 C CA . ARG A 1 287 ? -4.585 0.202 32.906 1.00 78.94 287 ARG A CA 1
ATOM 2291 C C . ARG A 1 287 ? -3.541 0.547 31.849 1.00 78.94 287 ARG A C 1
ATOM 2293 O O . ARG A 1 287 ? -2.586 1.231 32.192 1.00 78.94 287 ARG A O 1
ATOM 2300 N N . PHE A 1 288 ? -3.744 0.150 30.590 1.00 77.88 288 PHE A N 1
ATOM 2301 C CA . PHE A 1 288 ? -2.913 0.631 29.477 1.00 77.88 288 PHE A CA 1
ATOM 2302 C C . PHE A 1 288 ? -2.978 2.158 29.368 1.00 77.88 288 PHE A C 1
ATOM 2304 O O . PHE A 1 288 ? -1.946 2.814 29.286 1.00 77.88 288 PHE A O 1
ATOM 2311 N N . TYR A 1 289 ? -4.176 2.734 29.484 1.00 70.88 289 TYR A N 1
ATOM 2312 C CA . TYR A 1 289 ? -4.355 4.182 29.458 1.00 70.88 289 TYR A CA 1
ATOM 2313 C C . TYR A 1 289 ? -3.702 4.882 30.652 1.00 70.88 289 TYR A C 1
ATOM 2315 O O . TYR A 1 289 ? -3.069 5.909 30.471 1.00 70.88 289 TYR A O 1
ATOM 2323 N N . ALA A 1 290 ? -3.782 4.319 31.862 1.00 70.62 290 ALA A N 1
ATOM 2324 C CA . ALA A 1 290 ? -3.114 4.893 33.033 1.00 70.62 290 ALA A CA 1
ATOM 2325 C C . ALA A 1 290 ? -1.579 4.956 32.895 1.00 70.62 290 ALA A C 1
ATOM 2327 O O . ALA A 1 290 ? -0.948 5.777 33.555 1.00 70.62 290 ALA A O 1
ATOM 2328 N N . VAL A 1 291 ? -0.978 4.097 32.063 1.00 71.31 291 VAL A N 1
ATOM 2329 C CA . VAL A 1 291 ? 0.451 4.177 31.714 1.00 71.31 291 VAL A CA 1
ATOM 2330 C C . VAL A 1 291 ? 0.708 5.310 30.719 1.00 71.31 291 VAL A C 1
ATOM 2332 O O . VAL A 1 291 ? 1.705 6.008 30.851 1.00 71.31 291 VAL A O 1
ATOM 2335 N N . ILE A 1 292 ? -0.205 5.519 29.768 1.00 66.12 292 ILE A N 1
ATOM 2336 C CA . ILE A 1 292 ? -0.129 6.578 28.750 1.00 66.12 292 ILE A CA 1
ATOM 2337 C C . ILE A 1 292 ? -0.387 7.967 29.361 1.00 66.12 292 ILE A C 1
ATOM 2339 O O . ILE A 1 292 ? 0.288 8.930 29.027 1.00 66.12 292 ILE A O 1
ATOM 2343 N N . SER A 1 293 ? -1.339 8.085 30.291 1.00 59.00 293 SER A N 1
ATOM 2344 C CA . SER A 1 293 ? -1.820 9.372 30.810 1.00 59.00 293 SER A CA 1
ATOM 2345 C C . SER A 1 293 ? -1.011 9.943 31.978 1.00 59.00 293 SER A C 1
ATOM 2347 O O . SER A 1 293 ? -1.356 11.015 32.479 1.00 59.00 293 SER A O 1
ATOM 2349 N N . LYS A 1 294 ? 0.002 9.233 32.492 1.00 60.28 294 LYS A N 1
ATOM 2350 C CA . LYS A 1 294 ? 0.859 9.756 33.566 1.00 60.28 294 LYS A CA 1
ATOM 2351 C C . LYS A 1 294 ? 1.767 10.840 32.992 1.00 60.28 294 LYS A C 1
ATOM 2353 O O . LYS A 1 294 ? 2.799 10.546 32.398 1.00 60.28 294 LYS A O 1
ATOM 2358 N N . GLN A 1 295 ? 1.344 12.092 33.173 1.00 43.97 295 GLN A N 1
ATOM 2359 C CA . GLN A 1 295 ? 2.137 13.281 32.885 1.00 43.97 295 GLN A CA 1
ATOM 2360 C C . GLN A 1 295 ? 3.503 13.164 33.565 1.00 43.97 295 GLN A C 1
ATOM 2362 O O . GLN A 1 295 ? 3.602 12.842 34.748 1.00 43.97 295 GLN A O 1
ATOM 2367 N N . SER A 1 296 ? 4.547 13.412 32.785 1.00 42.00 296 SER A N 1
ATOM 2368 C CA . SER A 1 296 ? 5.941 13.541 33.193 1.00 42.00 296 SER A CA 1
ATOM 2369 C C . SER A 1 296 ? 6.074 14.462 34.409 1.00 42.00 296 SER A C 1
ATOM 2371 O O . SER A 1 296 ? 6.091 15.682 34.266 1.00 42.00 296 SER A O 1
ATOM 2373 N N . GLY A 1 297 ? 6.146 13.882 35.607 1.00 38.72 297 GLY A N 1
ATOM 2374 C CA . GLY A 1 297 ? 6.244 14.661 36.836 1.00 38.72 297 GLY A CA 1
ATOM 2375 C C . GLY A 1 297 ? 5.938 13.887 38.112 1.00 38.72 297 GLY A C 1
ATOM 2376 O O . GLY A 1 297 ? 5.146 14.369 38.900 1.00 38.72 297 GLY A O 1
ATOM 2377 N N . GLU A 1 298 ? 6.523 12.705 38.314 1.00 36.34 298 GLU A N 1
ATOM 2378 C CA . GLU A 1 298 ? 6.831 12.159 39.648 1.00 36.34 298 GLU A CA 1
ATOM 2379 C C . GLU A 1 298 ? 7.723 10.915 39.496 1.00 36.34 298 GLU A C 1
ATOM 2381 O O . GLU A 1 298 ? 7.591 10.142 38.545 1.00 36.34 298 GLU A O 1
ATOM 2386 N N . ASP A 1 299 ? 8.695 10.790 40.397 1.00 36.91 299 ASP A N 1
ATOM 2387 C CA . ASP A 1 299 ? 9.811 9.846 40.369 1.00 36.91 299 ASP A CA 1
ATOM 2388 C C . ASP A 1 299 ? 9.428 8.380 40.090 1.00 36.91 299 ASP A C 1
ATOM 2390 O O . ASP A 1 299 ? 8.595 7.786 40.769 1.00 36.91 299 ASP A O 1
ATOM 2394 N N . SER A 1 300 ? 10.161 7.763 39.154 1.00 44.91 300 SER A N 1
ATOM 2395 C CA . SER A 1 300 ? 10.537 6.339 39.158 1.00 44.91 300 SER A CA 1
ATOM 2396 C C . SER A 1 300 ? 9.455 5.330 39.601 1.00 44.91 300 SER A C 1
ATOM 2398 O O . SER A 1 300 ? 9.676 4.523 40.512 1.00 44.91 300 SER A O 1
ATOM 2400 N N . GLU A 1 301 ? 8.327 5.247 38.897 1.00 50.09 301 GLU A N 1
ATOM 2401 C CA . GLU A 1 301 ? 7.538 4.012 38.909 1.00 50.09 301 GLU A CA 1
ATOM 2402 C C . GLU A 1 301 ? 7.974 3.085 37.771 1.00 50.09 301 GLU A C 1
ATOM 2404 O O . GLU A 1 301 ? 8.152 3.493 36.623 1.00 50.09 301 GLU A O 1
ATOM 2409 N N . ARG A 1 302 ? 8.202 1.814 38.119 1.00 59.12 302 ARG A N 1
ATOM 2410 C CA . ARG A 1 302 ? 8.681 0.771 37.204 1.00 59.12 302 ARG A CA 1
ATOM 2411 C C . ARG A 1 302 ? 7.781 0.709 35.975 1.00 59.12 302 ARG A C 1
ATOM 2413 O O . ARG A 1 302 ? 6.562 0.681 36.101 1.00 59.12 302 ARG A O 1
ATOM 2420 N N . ASP A 1 303 ? 8.387 0.604 34.803 1.00 68.75 303 ASP A N 1
ATOM 2421 C CA . ASP A 1 303 ? 7.667 0.326 33.570 1.00 68.75 303 ASP A CA 1
ATOM 2422 C C . ASP A 1 303 ? 6.893 -0.999 33.675 1.00 68.75 303 ASP A C 1
ATOM 2424 O O . ASP A 1 303 ? 7.467 -2.089 33.654 1.00 68.75 303 ASP A O 1
ATOM 2428 N N . ILE A 1 304 ? 5.572 -0.889 33.813 1.00 77.81 304 ILE A N 1
ATOM 2429 C CA . ILE A 1 304 ? 4.654 -2.025 33.930 1.00 77.81 304 ILE A CA 1
ATOM 2430 C C . ILE A 1 304 ? 4.076 -2.464 32.579 1.00 77.81 304 ILE A C 1
ATOM 2432 O O . ILE A 1 304 ? 3.252 -3.374 32.550 1.00 77.81 304 ILE A O 1
ATOM 2436 N N . SER A 1 305 ? 4.480 -1.866 31.455 1.00 82.12 305 SER A N 1
ATOM 2437 C CA . SER A 1 305 ? 3.831 -2.098 30.153 1.00 82.12 305 SER A CA 1
ATOM 2438 C C . SER A 1 305 ? 3.932 -3.559 29.708 1.00 82.12 305 SER A C 1
ATOM 2440 O O . SER A 1 305 ? 2.942 -4.159 29.297 1.00 82.12 305 SER A O 1
ATOM 2442 N N . LEU A 1 306 ? 5.111 -4.171 29.868 1.00 84.06 306 LEU A N 1
ATOM 2443 C CA . LEU A 1 306 ? 5.308 -5.602 29.603 1.00 84.06 306 LEU A CA 1
ATOM 2444 C C . LEU A 1 306 ? 4.571 -6.490 30.615 1.00 84.06 306 LEU A C 1
ATOM 2446 O O . LEU A 1 306 ? 4.067 -7.545 30.241 1.00 84.06 306 LEU A O 1
ATOM 2450 N N . VAL A 1 307 ? 4.464 -6.051 31.874 1.00 84.81 307 VAL A N 1
ATOM 2451 C CA . VAL A 1 307 ? 3.727 -6.772 32.926 1.00 84.81 307 VAL A CA 1
ATOM 2452 C C . VAL A 1 307 ? 2.234 -6.825 32.600 1.00 84.81 307 VAL A C 1
ATOM 2454 O O . VAL A 1 307 ? 1.610 -7.865 32.783 1.00 84.81 307 VAL A O 1
ATOM 2457 N N . LEU A 1 308 ? 1.665 -5.742 32.059 1.00 84.62 308 LEU A N 1
ATOM 2458 C CA . LEU A 1 308 ? 0.267 -5.704 31.621 1.00 84.62 308 LEU A CA 1
ATOM 2459 C C . LEU A 1 308 ? -0.003 -6.671 30.461 1.00 84.62 308 LEU A C 1
ATOM 2461 O O . LEU A 1 308 ? -1.053 -7.311 30.434 1.00 84.62 308 LEU A O 1
ATOM 2465 N N . ILE A 1 309 ? 0.938 -6.809 29.522 1.00 88.94 309 ILE A N 1
ATOM 2466 C CA . ILE A 1 309 ? 0.790 -7.747 28.401 1.00 88.94 309 ILE A CA 1
ATOM 2467 C C . ILE A 1 309 ? 0.975 -9.202 28.865 1.00 88.94 309 ILE A C 1
ATOM 2469 O O . ILE A 1 309 ? 0.237 -10.078 28.414 1.00 88.94 309 ILE A O 1
ATOM 2473 N N . ASP A 1 310 ? 1.889 -9.471 29.804 1.00 88.12 310 ASP A N 1
ATOM 2474 C CA . ASP A 1 310 ? 2.012 -10.794 30.441 1.00 88.12 310 ASP A CA 1
ATOM 2475 C C . ASP A 1 310 ? 0.729 -11.168 31.199 1.00 88.12 310 ASP A C 1
ATOM 2477 O O . ASP A 1 310 ? 0.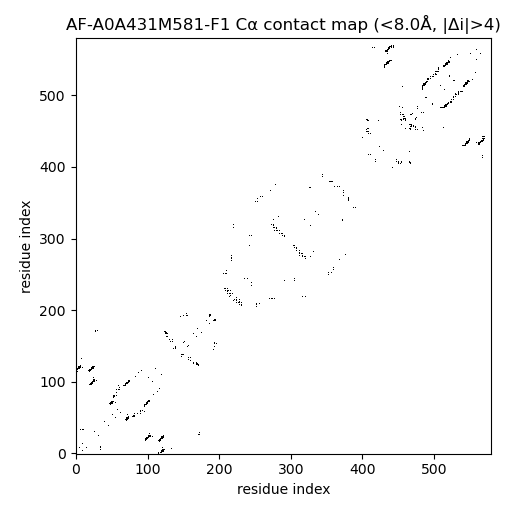206 -12.271 31.041 1.00 88.12 310 ASP A O 1
ATOM 2481 N N . GLU A 1 311 ? 0.159 -10.226 31.958 1.00 88.06 311 GLU A N 1
ATOM 2482 C CA . GLU A 1 311 ? -1.122 -10.404 32.645 1.00 88.06 311 GLU A CA 1
ATOM 2483 C C . GLU A 1 311 ? -2.256 -10.711 31.654 1.00 88.06 311 GLU A C 1
ATOM 2485 O O . GLU A 1 311 ? -3.029 -11.646 31.881 1.00 88.06 311 GLU A O 1
ATOM 2490 N N . ALA A 1 312 ? -2.318 -9.993 30.525 1.00 89.31 312 ALA A N 1
ATOM 2491 C CA . ALA A 1 312 ? -3.274 -10.263 29.452 1.00 89.31 312 ALA A CA 1
ATOM 2492 C C . ALA A 1 312 ? -3.117 -11.686 28.893 1.00 89.31 312 ALA A C 1
ATOM 2494 O O . ALA A 1 312 ? -4.094 -12.420 28.747 1.00 89.31 312 ALA A O 1
ATOM 2495 N N . GLY A 1 313 ? -1.882 -12.110 28.623 1.00 89.69 313 GLY A N 1
ATOM 2496 C CA . GLY A 1 313 ? -1.588 -13.455 28.138 1.00 89.69 313 GLY A CA 1
ATOM 2497 C C . GLY A 1 313 ? -2.036 -14.550 29.103 1.00 89.69 313 GLY A C 1
ATOM 2498 O O . GLY A 1 313 ? -2.696 -15.507 28.695 1.00 89.69 313 GLY A O 1
ATOM 2499 N N . ARG A 1 314 ? -1.748 -14.391 30.400 1.00 88.81 314 ARG A N 1
ATOM 2500 C CA . ARG A 1 314 ? -2.166 -15.349 31.436 1.00 88.81 314 ARG A CA 1
ATOM 2501 C C . ARG A 1 314 ? -3.682 -15.411 31.586 1.00 88.81 314 ARG A C 1
ATOM 2503 O O . ARG A 1 314 ? -4.229 -16.507 31.697 1.00 88.81 314 ARG A O 1
ATOM 2510 N N . GLN A 1 315 ? -4.364 -14.263 31.560 1.00 87.69 315 GLN A N 1
ATOM 2511 C CA . GLN A 1 315 ? -5.829 -14.220 31.588 1.00 87.69 315 GLN A CA 1
ATOM 2512 C C . GLN A 1 315 ? -6.418 -14.924 30.362 1.00 87.69 315 GLN A C 1
ATOM 2514 O O . GLN A 1 315 ? -7.311 -15.749 30.512 1.00 87.69 315 GLN A O 1
ATOM 2519 N N . PHE A 1 316 ? -5.875 -14.693 29.165 1.00 90.44 316 PHE A N 1
ATOM 2520 C CA . PHE A 1 316 ? -6.309 -15.380 27.947 1.00 90.44 316 PHE A CA 1
ATOM 2521 C C . PHE A 1 316 ? -6.159 -16.909 28.031 1.00 90.44 316 PHE A C 1
ATOM 2523 O O . PHE A 1 316 ? -7.095 -17.647 27.706 1.00 90.44 316 PHE A O 1
ATOM 2530 N N . ILE A 1 317 ? -5.014 -17.401 28.510 1.00 88.38 317 ILE A N 1
ATOM 2531 C CA . ILE A 1 317 ? -4.783 -18.839 28.721 1.00 88.38 317 ILE A CA 1
ATOM 2532 C C . ILE A 1 317 ? -5.784 -19.399 29.750 1.00 88.38 317 ILE A C 1
ATOM 2534 O O . ILE A 1 317 ? -6.389 -20.452 29.535 1.00 88.38 317 ILE A O 1
ATOM 2538 N N . GLY A 1 318 ? -6.029 -18.672 30.844 1.00 84.38 318 GLY A N 1
ATOM 2539 C CA . GLY A 1 318 ? -7.022 -19.042 31.859 1.00 84.38 318 GLY A CA 1
ATOM 2540 C C . GLY A 1 318 ? -8.453 -19.127 31.311 1.00 84.38 318 GLY A C 1
ATOM 2541 O O . GLY A 1 318 ? -9.150 -20.119 31.521 1.00 84.38 318 GLY A O 1
ATOM 2542 N N . GLU A 1 319 ? -8.887 -18.123 30.550 1.00 82.31 319 GLU A N 1
ATOM 2543 C CA . GLU A 1 319 ? -10.248 -18.064 30.001 1.00 82.31 319 GLU A CA 1
ATOM 2544 C C . GLU A 1 319 ? -10.496 -19.100 28.893 1.00 82.31 319 GLU A C 1
ATOM 2546 O O . GLU A 1 319 ? -11.605 -19.623 28.746 1.00 82.31 319 GLU A O 1
ATOM 2551 N N . THR A 1 320 ? -9.463 -19.448 28.122 1.00 83.00 320 THR A N 1
ATOM 2552 C CA . THR A 1 320 ? -9.568 -20.480 27.079 1.00 83.00 320 THR A CA 1
ATOM 2553 C C . THR A 1 320 ? -9.516 -21.906 27.629 1.00 83.00 320 THR A C 1
ATOM 2555 O O . THR A 1 320 ? -10.156 -22.795 27.058 1.00 83.00 320 THR A O 1
ATOM 2558 N N . SER A 1 321 ? -8.806 -22.135 28.738 1.00 75.56 321 SER A N 1
ATOM 2559 C CA . SER A 1 321 ? -8.682 -23.449 29.391 1.00 75.56 321 SER A CA 1
ATOM 2560 C C . SER A 1 321 ? -9.917 -23.837 30.209 1.00 75.56 321 SER A C 1
ATOM 2562 O O . SER A 1 321 ? -10.361 -24.981 30.129 1.00 75.56 321 SER A O 1
ATOM 2564 N N . ASN A 1 322 ? -10.546 -22.888 30.908 1.00 64.38 322 ASN A N 1
ATOM 2565 C CA . ASN A 1 322 ? -11.723 -23.157 31.745 1.00 64.38 322 ASN A CA 1
ATOM 2566 C C . ASN A 1 322 ? -13.010 -23.452 30.957 1.00 64.38 322 ASN A C 1
ATOM 2568 O O . ASN A 1 322 ? -14.043 -23.752 31.554 1.00 64.38 322 ASN A O 1
ATOM 2572 N N . ASN A 1 323 ? -12.979 -23.329 29.623 1.00 61.03 323 ASN A N 1
ATOM 2573 C CA . ASN A 1 323 ? -14.130 -23.454 28.725 1.00 61.03 323 ASN A CA 1
ATOM 2574 C C . ASN A 1 323 ? -15.378 -22.685 29.213 1.00 61.03 323 ASN A C 1
ATOM 2576 O O . ASN A 1 323 ? -16.505 -23.044 28.868 1.00 61.03 323 ASN A O 1
ATOM 2580 N N . SER A 1 324 ? -15.167 -21.627 30.006 1.00 54.12 324 SER A N 1
ATOM 2581 C CA . SER A 1 324 ? -16.217 -20.907 30.715 1.00 54.12 324 SER A CA 1
ATOM 2582 C C . SER A 1 324 ? -17.240 -20.375 29.717 1.00 54.12 324 SER A C 1
ATOM 2584 O O . SER A 1 324 ? -16.895 -19.754 28.706 1.00 54.12 324 SER A O 1
ATOM 2586 N N . THR A 1 325 ? -18.521 -20.605 30.000 1.00 53.97 325 THR A N 1
ATOM 2587 C CA . THR A 1 325 ? -19.639 -20.004 29.259 1.00 53.97 325 THR A CA 1
ATOM 2588 C C . THR A 1 325 ? -19.801 -18.514 29.575 1.00 53.97 325 THR A C 1
ATOM 2590 O O . THR A 1 325 ? -20.605 -17.839 28.933 1.00 53.97 325 THR A O 1
ATOM 2593 N N . LYS A 1 326 ? -19.054 -17.995 30.561 1.00 58.53 326 LYS A N 1
ATOM 2594 C CA . LYS A 1 326 ? -19.039 -16.596 31.003 1.00 58.53 326 LYS A CA 1
ATOM 2595 C C . LYS A 1 326 ? -17.599 -16.164 31.339 1.00 58.53 326 LYS A C 1
ATOM 2597 O O . LYS A 1 326 ? -17.279 -16.023 32.517 1.00 58.53 326 LYS A O 1
ATOM 2602 N N . PRO A 1 327 ? -16.723 -15.960 30.339 1.00 58.72 327 PRO A N 1
ATOM 2603 C CA . PRO A 1 327 ? -15.360 -15.479 30.587 1.00 58.72 327 PRO A CA 1
ATOM 2604 C C . PRO A 1 327 ? -15.333 -14.060 31.188 1.00 58.72 327 PRO A C 1
ATOM 2606 O O . PRO A 1 327 ? -14.380 -13.641 31.833 1.00 58.72 327 PRO A O 1
ATOM 2609 N N . PHE A 1 328 ? -16.436 -13.321 31.047 1.00 63.06 328 PHE A N 1
ATOM 2610 C CA . PHE A 1 328 ? -16.606 -11.982 31.599 1.00 63.06 328 PHE A CA 1
ATOM 2611 C C . PHE A 1 328 ? -17.838 -11.981 32.519 1.00 63.06 328 PHE A C 1
ATOM 2613 O O . PHE A 1 328 ? -18.939 -11.645 32.097 1.00 63.06 328 PHE A O 1
ATOM 2620 N N . VAL A 1 329 ? -17.680 -12.442 33.769 1.00 48.16 329 VAL A N 1
ATOM 2621 C CA . VAL A 1 329 ? -18.777 -12.536 34.768 1.00 48.16 329 VAL A CA 1
ATOM 2622 C C . VAL A 1 329 ? -19.369 -11.161 35.108 1.00 48.16 329 VAL A C 1
ATOM 2624 O O . VAL A 1 329 ? -20.558 -11.051 35.394 1.00 48.16 329 VAL A O 1
ATOM 2627 N N . ALA A 1 330 ? -18.559 -10.112 35.003 1.00 50.47 330 ALA A N 1
ATOM 2628 C CA . ALA A 1 330 ? -18.989 -8.727 34.953 1.00 50.47 330 ALA A CA 1
ATOM 2629 C C . ALA A 1 330 ? -18.031 -8.010 33.999 1.00 50.47 330 ALA A C 1
ATOM 2631 O O . ALA A 1 330 ? -16.837 -7.900 34.293 1.00 50.47 330 ALA A O 1
ATOM 2632 N N . MET A 1 331 ? -18.524 -7.551 32.844 1.00 51.88 331 MET A N 1
ATOM 2633 C CA . MET A 1 331 ? -17.847 -6.440 32.176 1.00 51.88 331 MET A CA 1
ATOM 2634 C C . MET A 1 331 ? -17.773 -5.319 33.219 1.00 51.88 331 MET A C 1
ATOM 2636 O O . MET A 1 331 ? -18.791 -5.053 33.866 1.00 51.88 331 MET A O 1
ATOM 2640 N N . PRO A 1 332 ? -16.601 -4.713 33.471 1.00 49.19 332 PRO A N 1
ATOM 2641 C CA . PRO A 1 332 ? -16.560 -3.589 34.385 1.00 49.19 332 PRO A CA 1
ATOM 2642 C C . PRO A 1 332 ? -17.546 -2.529 33.876 1.00 49.19 332 PRO A C 1
ATOM 2644 O O . PRO A 1 332 ? -17.732 -2.397 32.665 1.00 49.19 332 PRO A O 1
ATOM 2647 N N . ASP A 1 333 ? -18.177 -1.783 34.786 1.00 47.84 333 ASP A N 1
ATOM 2648 C CA . ASP A 1 333 ? -18.965 -0.590 34.456 1.00 47.84 333 ASP A CA 1
ATOM 2649 C C . ASP A 1 333 ? -17.996 0.513 33.985 1.00 47.84 333 ASP A C 1
ATOM 2651 O O . ASP A 1 333 ? -17.670 1.484 34.670 1.00 47.84 333 ASP A O 1
ATOM 2655 N N . VAL A 1 334 ? -17.380 0.236 32.837 1.00 47.28 334 VAL A N 1
ATOM 2656 C CA . VAL A 1 334 ? -16.299 0.982 32.207 1.00 47.28 334 VAL A CA 1
ATOM 2657 C C . VAL A 1 334 ? -16.836 2.338 31.758 1.00 47.28 334 VAL A C 1
ATOM 2659 O O . VAL A 1 334 ? -16.107 3.324 31.812 1.00 47.28 334 VAL A O 1
ATOM 2662 N N . SER A 1 335 ? -18.128 2.422 31.434 1.00 46.19 335 SER A N 1
ATOM 2663 C CA . SER A 1 335 ? -18.755 3.657 30.973 1.00 46.19 335 SER A CA 1
ATOM 2664 C C . SER A 1 335 ? -18.642 4.792 31.993 1.00 46.19 335 SER A C 1
ATOM 2666 O O . SER A 1 335 ? -18.365 5.913 31.601 1.00 46.19 335 SER A O 1
ATOM 2668 N N . ASN A 1 336 ? -18.762 4.537 33.301 1.00 41.59 336 ASN A N 1
ATOM 2669 C CA . ASN A 1 336 ? -18.768 5.629 34.285 1.00 41.59 336 ASN A CA 1
ATOM 2670 C C . ASN A 1 336 ? -17.369 6.033 34.781 1.00 41.59 336 ASN A C 1
ATOM 2672 O O . ASN A 1 336 ? -17.111 7.209 35.029 1.00 41.59 336 ASN A O 1
ATOM 2676 N N . ARG A 1 337 ? -16.432 5.082 34.929 1.00 43.50 337 ARG A N 1
ATOM 2677 C CA . ARG A 1 337 ? -15.097 5.368 35.504 1.00 43.50 337 ARG A CA 1
ATOM 2678 C C . ARG A 1 337 ? -14.039 5.769 34.479 1.00 43.50 337 ARG A C 1
ATOM 2680 O O . ARG A 1 337 ? -13.105 6.478 34.848 1.00 43.50 337 ARG A O 1
ATOM 2687 N N . LEU A 1 338 ? -14.150 5.303 33.234 1.00 46.94 338 LEU A N 1
ATOM 2688 C CA . LEU A 1 338 ? -13.232 5.693 32.159 1.00 46.94 338 LEU A CA 1
ATOM 2689 C C . LEU A 1 338 ? -13.641 7.049 31.575 1.00 46.94 338 LEU A C 1
ATOM 2691 O O . LEU A 1 338 ? -12.779 7.909 31.452 1.00 46.94 338 LEU A O 1
ATOM 2695 N N . MET A 1 339 ? -14.937 7.303 31.355 1.00 45.09 339 MET A N 1
ATOM 2696 C CA . MET A 1 339 ? -15.423 8.609 30.876 1.00 45.09 339 MET A CA 1
ATOM 2697 C C . MET A 1 339 ? -15.046 9.763 31.813 1.00 45.09 339 MET A C 1
ATOM 2699 O O . MET A 1 339 ? -14.639 10.819 31.349 1.00 45.09 339 MET A O 1
ATOM 2703 N N . ALA A 1 340 ? -15.076 9.546 33.134 1.00 43.22 340 ALA A N 1
ATOM 2704 C CA . ALA A 1 340 ? -14.678 10.559 34.116 1.00 43.22 340 ALA A CA 1
ATOM 2705 C C . ALA A 1 340 ? -13.164 10.875 34.137 1.00 43.22 340 ALA A C 1
ATOM 2707 O O . ALA A 1 340 ? -12.756 11.841 34.774 1.00 43.22 340 ALA A O 1
ATOM 2708 N N . ARG A 1 341 ? -12.319 10.054 33.493 1.00 41.69 341 ARG A N 1
ATOM 2709 C CA . ARG A 1 341 ? -10.851 10.222 33.448 1.00 41.69 341 ARG A CA 1
ATOM 2710 C C . ARG A 1 341 ? -10.305 10.526 32.049 1.00 41.69 341 ARG A C 1
ATOM 2712 O O . ARG A 1 341 ? -9.118 10.814 31.918 1.00 41.69 341 ARG A O 1
ATOM 2719 N N . LEU A 1 342 ? -11.139 10.437 31.017 1.00 45.94 342 LEU A N 1
ATOM 2720 C CA . LEU A 1 342 ? -10.756 10.652 29.627 1.00 45.94 342 LEU A CA 1
ATOM 2721 C C . LEU A 1 342 ? -11.027 12.107 29.226 1.00 45.94 342 LEU A C 1
ATOM 2723 O O . LEU A 1 342 ? -12.124 12.436 28.788 1.00 45.94 342 LEU A O 1
ATOM 2727 N N . ASN A 1 343 ? -10.015 12.973 29.312 1.00 46.62 343 ASN A N 1
ATOM 2728 C CA . ASN A 1 343 ? -9.983 14.165 28.461 1.00 46.62 343 ASN A CA 1
ATOM 2729 C C . ASN A 1 343 ? -9.678 13.691 27.032 1.00 46.62 343 ASN A C 1
ATOM 2731 O O . ASN A 1 343 ? -8.575 13.241 26.735 1.00 46.62 343 ASN A O 1
ATOM 2735 N N . MET A 1 344 ? -10.699 13.705 26.177 1.00 46.03 344 MET A N 1
ATOM 2736 C CA . MET A 1 344 ? -10.790 12.926 24.935 1.00 46.03 344 MET A CA 1
ATOM 2737 C C . MET A 1 344 ? -9.975 13.433 23.731 1.00 46.03 344 MET A C 1
ATOM 2739 O O . MET A 1 344 ? -10.350 13.128 22.602 1.00 46.03 344 MET A O 1
ATOM 2743 N N . GLN A 1 345 ? -8.889 14.188 23.909 1.00 44.50 345 GLN A N 1
ATOM 2744 C CA . GLN A 1 345 ? -8.333 14.945 22.776 1.00 44.50 345 GLN A CA 1
ATOM 2745 C C . GLN A 1 345 ? -7.072 14.385 22.094 1.00 44.50 345 GLN A C 1
ATOM 2747 O O . GLN A 1 345 ? -6.958 14.609 20.895 1.00 44.50 345 GLN A O 1
ATOM 2752 N N . ASP A 1 346 ? -6.209 13.572 22.725 1.00 41.97 346 ASP A N 1
ATOM 2753 C CA . ASP A 1 346 ? -4.835 13.472 22.173 1.00 41.97 346 ASP A CA 1
ATOM 2754 C C . ASP A 1 346 ? -4.283 12.107 21.719 1.00 41.97 346 ASP A C 1
ATOM 2756 O O . ASP A 1 346 ? -3.278 12.102 21.017 1.00 41.97 346 ASP A O 1
ATOM 2760 N N . SER A 1 347 ? -4.875 10.942 22.026 1.00 45.97 347 SER A N 1
ATOM 2761 C CA . SER A 1 347 ? -4.157 9.669 21.754 1.00 45.97 347 SER A CA 1
ATOM 2762 C C . SER A 1 347 ? -4.650 8.816 20.580 1.00 45.97 347 SER A C 1
ATOM 2764 O O . SER A 1 347 ? -3.879 7.991 20.101 1.00 45.97 347 SER A O 1
ATOM 2766 N N . GLY A 1 348 ? -5.914 8.900 20.133 1.00 54.44 348 GLY A N 1
ATOM 2767 C CA . GLY A 1 348 ? -6.497 7.982 19.115 1.00 54.44 348 GLY A CA 1
ATOM 2768 C C . GLY A 1 348 ? -6.514 6.478 19.493 1.00 54.44 348 GLY A C 1
ATOM 2769 O O . GLY A 1 348 ? -7.236 5.670 18.903 1.00 54.44 348 GLY A O 1
ATOM 2770 N N . PHE A 1 349 ? -5.774 6.129 20.542 1.00 59.06 349 PHE A N 1
ATOM 2771 C CA . PHE A 1 349 ? -5.373 4.820 21.021 1.00 59.06 349 PHE A CA 1
ATOM 2772 C C . PHE A 1 349 ? -6.536 3.871 21.356 1.00 59.06 349 PHE A C 1
ATOM 2774 O O . PHE A 1 349 ? -6.501 2.717 20.922 1.00 59.06 349 PHE A O 1
ATOM 2781 N N . PRO A 1 350 ? -7.610 4.289 22.059 1.00 65.75 350 PRO A N 1
ATOM 2782 C CA . PRO A 1 350 ? -8.708 3.371 22.335 1.00 65.75 350 PRO A CA 1
ATOM 2783 C C . PRO A 1 350 ? -9.622 3.127 21.126 1.00 65.75 350 PRO A C 1
ATOM 2785 O O . PRO A 1 350 ? -10.168 2.034 20.978 1.00 65.75 350 PRO A O 1
ATOM 2788 N N . ASN A 1 351 ? -9.779 4.109 20.240 1.00 72.50 351 ASN A N 1
ATOM 2789 C CA . ASN A 1 351 ? -10.814 4.065 19.208 1.00 72.50 351 ASN A CA 1
ATOM 2790 C C . ASN A 1 351 ? -10.436 3.143 18.042 1.00 72.50 351 ASN A C 1
ATOM 2792 O O . ASN A 1 351 ? -11.272 2.359 17.593 1.00 72.50 351 ASN A O 1
ATOM 2796 N N . GLN A 1 352 ? -9.176 3.164 17.594 1.00 77.81 352 GLN A N 1
ATOM 2797 C CA . GLN A 1 352 ? -8.704 2.287 16.514 1.00 77.81 352 GLN A CA 1
ATOM 2798 C C . GLN A 1 352 ? -8.766 0.801 16.906 1.00 77.81 352 GLN A C 1
ATOM 2800 O O . GLN A 1 352 ? -9.214 -0.044 16.122 1.00 77.81 352 GLN A O 1
ATOM 2805 N N . PHE A 1 353 ? -8.370 0.480 18.140 1.00 82.94 353 PHE A N 1
ATOM 2806 C CA . PHE A 1 353 ? -8.455 -0.875 18.678 1.00 82.94 353 PHE A CA 1
ATOM 2807 C C . PHE A 1 353 ? -9.904 -1.360 18.782 1.00 82.94 353 PHE A C 1
ATOM 2809 O O . PHE A 1 353 ? -10.231 -2.444 18.295 1.00 82.94 353 PHE A O 1
ATOM 2816 N N . LEU A 1 354 ? -10.794 -0.545 19.357 1.00 83.50 354 LEU A N 1
ATOM 2817 C CA . LEU A 1 354 ? -12.204 -0.904 19.513 1.00 83.50 354 LEU A CA 1
ATOM 2818 C C . LEU A 1 354 ? -12.935 -1.015 18.171 1.00 83.50 354 LEU A C 1
ATOM 2820 O O . LEU A 1 354 ? -13.813 -1.867 18.037 1.00 83.50 354 LEU A O 1
ATOM 2824 N N . LEU A 1 355 ? -12.552 -0.226 17.162 1.00 79.81 355 LEU A N 1
ATOM 2825 C CA . LEU A 1 355 ? -13.080 -0.352 15.804 1.00 79.81 355 LEU A CA 1
ATOM 2826 C C . LEU A 1 355 ? -12.671 -1.686 15.159 1.00 79.81 355 LEU A C 1
ATOM 2828 O O . LEU A 1 355 ? -13.521 -2.385 14.605 1.00 79.81 355 LEU A O 1
ATOM 2832 N N . SER A 1 356 ? -11.395 -2.061 15.272 1.00 81.69 356 SER A N 1
ATOM 2833 C CA . SER A 1 356 ? -10.877 -3.339 14.758 1.00 81.69 356 SER A CA 1
ATOM 2834 C C . SER A 1 356 ? -11.544 -4.525 15.470 1.00 81.69 356 SER A C 1
ATOM 2836 O O . SER A 1 356 ? -12.012 -5.471 14.832 1.00 81.69 356 SER A O 1
ATOM 2838 N N . ALA A 1 357 ? -11.689 -4.437 16.798 1.00 85.44 357 ALA A N 1
ATOM 2839 C CA . ALA A 1 357 ? -12.386 -5.438 17.597 1.00 85.44 357 ALA A CA 1
ATOM 2840 C C . ALA A 1 357 ? -13.863 -5.565 17.194 1.00 85.44 357 ALA A C 1
ATOM 2842 O O . ALA A 1 357 ? -14.326 -6.674 16.930 1.00 85.44 357 ALA A O 1
ATOM 2843 N N . LYS A 1 358 ? -14.588 -4.442 17.073 1.00 87.44 358 LYS A N 1
ATOM 2844 C CA . LYS A 1 358 ? -15.986 -4.403 16.619 1.00 87.44 358 LYS A CA 1
ATOM 2845 C C . LYS A 1 358 ? -16.150 -5.136 15.289 1.00 87.44 358 LYS A C 1
ATOM 2847 O O . LYS A 1 358 ? -16.979 -6.037 15.210 1.00 87.44 358 LYS A O 1
ATOM 2852 N N . ARG A 1 359 ? -15.354 -4.787 14.270 1.00 85.56 359 ARG A N 1
ATOM 2853 C CA . ARG A 1 359 ? -15.434 -5.394 12.927 1.00 85.56 359 ARG A CA 1
ATOM 2854 C C . ARG A 1 359 ? -15.234 -6.905 12.976 1.00 85.56 359 ARG A C 1
ATOM 2856 O O . ARG A 1 359 ? -15.986 -7.651 12.349 1.00 85.56 359 ARG A O 1
ATOM 2863 N N . PHE A 1 360 ? -14.248 -7.364 13.746 1.00 86.81 360 PHE A N 1
ATOM 2864 C CA . PHE A 1 360 ? -13.992 -8.792 13.910 1.00 86.81 360 PHE A CA 1
ATOM 2865 C C . PHE A 1 360 ? -15.157 -9.512 14.598 1.00 86.81 360 PHE A C 1
ATOM 2867 O O . PHE A 1 360 ? -15.579 -10.581 14.153 1.00 86.81 360 PHE A O 1
ATOM 2874 N N . ILE A 1 361 ? -15.696 -8.926 15.671 1.00 85.62 361 ILE A N 1
ATOM 2875 C CA . ILE A 1 361 ? -16.815 -9.507 16.415 1.00 85.62 361 ILE A CA 1
ATOM 2876 C C . ILE A 1 361 ? -18.068 -9.544 15.542 1.00 85.62 361 ILE A C 1
ATOM 2878 O O . ILE A 1 361 ? -18.710 -10.586 15.482 1.00 85.62 361 ILE A O 1
ATOM 2882 N N . GLU A 1 362 ? -18.374 -8.475 14.804 1.00 84.19 362 GLU A N 1
ATOM 2883 C CA . GLU A 1 362 ? -19.500 -8.414 13.862 1.00 84.19 362 GLU A CA 1
ATOM 2884 C C . GLU A 1 362 ? -19.431 -9.523 12.816 1.00 84.19 362 GLU A C 1
ATOM 2886 O O . GLU A 1 362 ? -20.401 -10.259 12.626 1.00 84.19 362 GLU A O 1
ATOM 2891 N N . ALA A 1 363 ? -18.257 -9.720 12.212 1.00 81.56 363 ALA A N 1
ATOM 2892 C CA . ALA A 1 363 ? -18.020 -10.817 11.279 1.00 81.56 363 ALA A CA 1
ATOM 2893 C C . ALA A 1 363 ? -18.160 -12.206 11.935 1.00 81.56 363 ALA A C 1
ATOM 2895 O O . ALA A 1 363 ? -18.397 -13.205 11.251 1.00 81.56 363 ALA A O 1
ATOM 2896 N N . ALA A 1 364 ? -18.006 -12.299 13.258 1.00 80.44 364 ALA A N 1
ATOM 2897 C CA . ALA A 1 364 ? -18.114 -13.538 14.015 1.00 80.44 364 ALA A CA 1
ATOM 2898 C C . ALA A 1 364 ? -19.501 -13.779 14.643 1.00 80.44 364 ALA A C 1
ATOM 2900 O O . ALA A 1 364 ? -19.801 -14.937 14.928 1.00 80.44 364 ALA A O 1
ATOM 2901 N N . LEU A 1 365 ? -20.365 -12.767 14.813 1.00 77.12 365 LEU A N 1
ATOM 2902 C CA . LEU A 1 365 ? -21.693 -12.887 15.451 1.00 77.12 365 LEU A CA 1
ATOM 2903 C C . LEU A 1 365 ? -22.612 -13.898 14.745 1.00 77.12 365 LEU A C 1
ATOM 2905 O O . LEU A 1 365 ? -23.407 -14.582 15.391 1.00 77.12 365 LEU A O 1
ATOM 2909 N N . GLY A 1 366 ? -22.470 -14.054 13.424 1.00 67.81 366 GLY A N 1
ATOM 2910 C CA . GLY A 1 366 ? -23.209 -15.061 12.654 1.00 67.81 366 GLY A CA 1
ATOM 2911 C C . GLY A 1 366 ? -22.804 -16.509 12.967 1.00 67.81 366 GLY A C 1
ATOM 2912 O O . GLY A 1 366 ? -23.619 -17.420 12.815 1.00 67.81 366 GLY A O 1
ATOM 2913 N N . VAL A 1 367 ? -21.571 -16.716 13.443 1.00 72.38 367 VAL A N 1
ATOM 2914 C CA . VAL A 1 367 ? -20.929 -18.028 13.647 1.00 72.38 367 VAL A CA 1
ATOM 2915 C C . VAL A 1 367 ? -20.813 -18.380 15.136 1.00 72.38 367 VAL A C 1
ATOM 2917 O O . VAL A 1 367 ? -20.985 -19.535 15.517 1.00 72.38 367 VAL A O 1
ATOM 2920 N N . VAL A 1 368 ? -20.543 -17.394 15.994 1.00 72.00 368 VAL A N 1
ATOM 2921 C CA . VAL A 1 368 ? -20.308 -17.548 17.434 1.00 72.00 368 VAL A CA 1
ATOM 2922 C C . VAL A 1 368 ? -21.478 -16.954 18.217 1.00 72.00 368 VAL A C 1
ATOM 2924 O O . VAL A 1 368 ? -21.502 -15.767 18.528 1.00 72.00 368 VAL A O 1
ATOM 2927 N N . ARG A 1 369 ? -22.461 -17.794 18.560 1.00 66.81 369 ARG A N 1
ATOM 2928 C CA . ARG A 1 369 ? -23.684 -17.382 19.272 1.00 66.81 369 ARG A CA 1
ATOM 2929 C C . ARG A 1 369 ? -23.585 -17.661 20.768 1.00 66.81 369 ARG A C 1
ATOM 2931 O O . ARG A 1 369 ? -24.155 -18.627 21.268 1.00 66.81 369 ARG A O 1
ATOM 2938 N N . VAL A 1 370 ? -22.847 -16.819 21.485 1.00 72.69 370 VAL A N 1
ATOM 2939 C CA . VAL A 1 370 ? -22.783 -16.855 22.956 1.00 72.69 370 VAL A CA 1
ATOM 2940 C C . VAL A 1 370 ? -23.113 -15.472 23.535 1.00 72.69 370 VAL A C 1
ATOM 2942 O O . VAL A 1 370 ? -22.649 -14.470 22.986 1.00 72.69 370 VAL A O 1
ATOM 2945 N N . PRO A 1 371 ? -23.886 -15.379 24.639 1.00 71.94 371 PRO A N 1
ATOM 2946 C CA . PRO A 1 371 ? -24.403 -14.098 25.137 1.00 71.94 371 PRO A CA 1
ATOM 2947 C C . PRO A 1 371 ? -23.322 -13.045 25.404 1.00 71.94 371 PRO A C 1
ATOM 2949 O O . PRO A 1 371 ? -23.479 -11.887 25.038 1.00 71.94 371 PRO A O 1
ATOM 2952 N N . TRP A 1 372 ? -22.181 -13.459 25.961 1.00 75.75 372 TRP A N 1
ATOM 2953 C CA . TRP A 1 372 ? -21.094 -12.542 26.308 1.00 75.75 372 TRP A CA 1
ATOM 2954 C C . TRP A 1 372 ? -20.411 -11.908 25.084 1.00 75.75 372 TRP A C 1
ATOM 2956 O O . TRP A 1 372 ? -19.880 -10.810 25.205 1.00 75.75 372 TRP A O 1
ATOM 2966 N N . VAL A 1 373 ? -20.437 -12.553 23.908 1.00 80.69 373 VAL A N 1
ATOM 2967 C CA . VAL A 1 373 ? -19.909 -11.964 22.660 1.00 80.69 373 VAL A CA 1
ATOM 2968 C C . VAL A 1 373 ? -20.799 -10.811 22.206 1.00 80.69 373 VAL A C 1
ATOM 2970 O O . VAL A 1 373 ? -20.293 -9.787 21.758 1.00 80.69 373 VAL A O 1
ATOM 2973 N N . THR A 1 374 ? -22.114 -10.953 22.389 1.00 79.44 374 THR A N 1
ATOM 2974 C CA . THR A 1 374 ? -23.078 -9.881 22.096 1.00 79.44 374 THR A CA 1
ATOM 2975 C C . THR A 1 374 ? -22.864 -8.713 23.053 1.00 79.44 374 THR A C 1
ATOM 2977 O O . THR A 1 374 ? -22.724 -7.584 22.606 1.00 79.44 374 THR A O 1
ATOM 2980 N N . SER A 1 375 ? -22.696 -8.983 24.353 1.00 78.00 375 SER A N 1
ATOM 2981 C CA . SER A 1 375 ? -22.372 -7.940 25.338 1.00 78.00 375 SER A CA 1
ATOM 2982 C C . SER A 1 375 ? -21.058 -7.212 25.029 1.00 78.00 375 SER A C 1
ATOM 2984 O O . SER A 1 375 ? -20.931 -6.017 25.277 1.00 78.00 375 SER A O 1
ATOM 2986 N N . LEU A 1 376 ? -20.067 -7.919 24.481 1.00 79.38 376 LEU A N 1
ATOM 2987 C CA . LEU A 1 376 ? -18.780 -7.336 24.104 1.00 79.38 376 LEU A CA 1
ATOM 2988 C C . LEU A 1 376 ? -18.886 -6.468 22.843 1.00 79.38 376 LEU A C 1
ATOM 2990 O O . LEU A 1 376 ? -18.281 -5.400 22.775 1.00 79.38 376 LEU A O 1
ATOM 2994 N N . HIS A 1 377 ? -19.701 -6.889 21.874 1.00 83.56 377 HIS A N 1
ATOM 2995 C CA . HIS A 1 377 ? -20.053 -6.082 20.706 1.00 83.56 377 HIS A CA 1
ATOM 2996 C C . HIS A 1 377 ? -20.818 -4.812 21.094 1.00 83.56 377 HIS A C 1
ATOM 2998 O O . HIS A 1 377 ? -20.440 -3.718 20.673 1.00 83.56 377 HIS A O 1
ATOM 3004 N N . GLU A 1 378 ? -21.838 -4.944 21.944 1.00 79.00 378 GLU A N 1
ATOM 3005 C CA . GLU A 1 378 ? -22.612 -3.823 22.484 1.00 79.00 378 GLU A CA 1
ATOM 3006 C C . GLU A 1 378 ? -21.720 -2.839 23.242 1.00 79.00 378 GLU A C 1
ATOM 3008 O O . GLU A 1 378 ? -21.864 -1.631 23.070 1.00 79.00 378 GLU A O 1
ATOM 3013 N N . PHE A 1 379 ? -20.750 -3.339 24.012 1.00 81.19 379 PHE A N 1
ATOM 3014 C CA . PHE A 1 379 ? -19.755 -2.505 24.677 1.00 81.19 379 PHE A CA 1
ATOM 3015 C C . PHE A 1 379 ? -18.931 -1.676 23.677 1.00 81.19 379 PHE A C 1
ATOM 3017 O O . PHE A 1 379 ? -18.839 -0.458 23.830 1.00 81.19 379 PHE A O 1
ATOM 3024 N N . CYS A 1 380 ? -18.368 -2.300 22.633 1.00 80.81 380 CYS A N 1
ATOM 3025 C CA . CYS A 1 380 ? -17.610 -1.581 21.603 1.00 80.81 380 CYS A CA 1
ATOM 3026 C C . CYS A 1 380 ? -18.475 -0.526 20.895 1.00 80.81 380 CYS A C 1
ATOM 3028 O O . CYS A 1 380 ? -18.020 0.593 20.665 1.00 80.81 380 CYS A O 1
ATOM 3030 N N . LEU A 1 381 ? -19.728 -0.863 20.575 1.00 79.38 381 LEU A N 1
ATOM 3031 C CA . LEU A 1 381 ? -20.680 0.065 19.963 1.00 79.38 381 LEU A CA 1
ATOM 3032 C C . LEU A 1 381 ? -21.010 1.247 20.877 1.00 79.38 381 LEU A C 1
ATOM 3034 O O . LEU A 1 381 ? -21.012 2.386 20.414 1.00 79.38 381 LEU A O 1
ATOM 3038 N N . HIS A 1 382 ? -21.302 0.981 22.150 1.00 78.12 382 HIS A N 1
ATOM 3039 C CA . HIS A 1 382 ? -21.613 2.012 23.133 1.00 78.12 382 HIS A CA 1
ATOM 3040 C C . HIS A 1 382 ? -20.426 2.957 23.316 1.00 78.12 382 HIS A C 1
ATOM 3042 O O . HIS A 1 382 ? -20.597 4.170 23.259 1.00 78.12 382 HIS A O 1
ATOM 3048 N N . TRP A 1 383 ? -19.219 2.408 23.466 1.00 75.75 383 TRP A N 1
ATOM 3049 C CA . TRP A 1 383 ? -18.001 3.197 23.604 1.00 75.75 383 TRP A CA 1
ATOM 3050 C C . TRP A 1 383 ? -17.760 4.117 22.408 1.00 75.75 383 TRP A C 1
ATOM 3052 O O . TRP A 1 383 ? -17.536 5.308 22.593 1.00 75.75 383 TRP A O 1
ATOM 3062 N N . LEU A 1 384 ? -17.813 3.580 21.185 1.00 73.81 384 LEU A N 1
ATOM 3063 C CA . LEU A 1 384 ? -17.565 4.367 19.975 1.00 73.81 384 LEU A CA 1
ATOM 3064 C C . LEU A 1 384 ? -18.588 5.507 19.842 1.00 73.81 384 LEU A C 1
ATOM 3066 O O . LEU A 1 384 ? -18.190 6.650 19.638 1.00 73.81 384 LEU A O 1
ATOM 3070 N N . LYS A 1 385 ? -19.876 5.235 20.091 1.00 74.44 385 LYS A N 1
ATOM 3071 C CA . LYS A 1 385 ? -20.930 6.266 20.094 1.00 74.44 385 LYS A CA 1
ATOM 3072 C C . LYS A 1 385 ? -20.714 7.334 21.162 1.00 74.44 385 LYS A C 1
ATOM 3074 O O . LYS A 1 385 ? -20.930 8.514 20.911 1.00 74.44 385 LYS A O 1
ATOM 3079 N N . GLU A 1 386 ? -20.316 6.933 22.363 1.00 67.94 386 GLU A N 1
ATOM 3080 C CA . GLU A 1 386 ? -20.080 7.874 23.455 1.00 67.94 386 GLU A CA 1
ATOM 3081 C C . GLU A 1 386 ? -18.817 8.716 23.203 1.00 67.94 386 GLU A C 1
ATOM 3083 O O . GLU A 1 386 ? -18.792 9.911 23.492 1.00 67.94 386 GLU A O 1
ATOM 3088 N N . SER A 1 387 ? -17.804 8.130 22.556 1.00 63.88 387 SER A N 1
ATOM 3089 C CA . SER A 1 387 ? -16.614 8.853 22.110 1.00 63.88 387 SER A CA 1
ATOM 3090 C C . SER A 1 387 ? -16.929 9.908 21.044 1.00 63.88 387 SER A C 1
ATOM 3092 O O . SER A 1 387 ? -16.412 11.021 21.114 1.00 63.88 387 SER A O 1
ATOM 3094 N N . GLU A 1 388 ? -17.836 9.596 20.113 1.00 61.28 388 GLU A N 1
ATOM 3095 C CA . GLU A 1 388 ? -18.351 10.534 19.110 1.00 61.28 388 GLU A CA 1
ATOM 3096 C C . GLU A 1 388 ? -19.165 11.665 19.765 1.00 61.28 388 GLU A C 1
ATOM 3098 O O . GLU A 1 388 ? -19.018 12.826 19.392 1.00 61.28 388 GLU A O 1
ATOM 3103 N N . ARG A 1 389 ? -19.977 11.359 20.790 1.00 57.91 389 ARG A N 1
ATOM 3104 C CA . ARG A 1 389 ? -20.766 12.356 21.544 1.00 57.91 389 ARG A CA 1
ATOM 3105 C C . ARG A 1 389 ? -19.910 13.312 22.366 1.00 57.91 389 ARG A C 1
ATOM 3107 O O . ARG A 1 389 ? -20.191 14.505 22.399 1.00 57.91 389 ARG A O 1
ATOM 3114 N N . SER A 1 390 ? -18.864 12.820 23.019 1.00 51.19 390 SER A N 1
ATOM 3115 C CA . SER A 1 390 ? -17.921 13.676 23.749 1.00 51.19 390 SER A CA 1
ATOM 3116 C C . SER A 1 390 ? -17.029 14.499 22.816 1.00 51.19 390 SER A C 1
ATOM 3118 O O . SER A 1 390 ? -16.714 15.646 23.136 1.00 51.19 390 SER A O 1
ATOM 3120 N N . ALA A 1 391 ? -16.682 13.973 21.635 1.00 46.59 391 ALA A N 1
ATOM 3121 C CA . ALA A 1 391 ? -16.082 14.775 20.568 1.00 46.59 391 ALA A CA 1
ATOM 3122 C C . ALA A 1 391 ? -17.042 15.879 20.078 1.00 46.59 391 ALA A C 1
ATOM 3124 O O . ALA A 1 391 ? -16.598 16.989 19.793 1.00 46.59 391 ALA A O 1
ATOM 3125 N N . ALA A 1 392 ? -18.354 15.611 20.064 1.00 40.09 392 ALA A N 1
ATOM 3126 C CA . ALA A 1 392 ? -19.394 16.588 19.734 1.00 40.09 392 ALA A CA 1
ATOM 3127 C C . ALA A 1 392 ? -19.694 17.618 20.853 1.00 40.09 392 ALA A C 1
ATOM 3129 O O . ALA A 1 392 ? -20.225 18.684 20.567 1.00 40.09 392 ALA A O 1
ATOM 3130 N N . ASN A 1 393 ? -19.349 17.337 22.116 1.00 36.22 393 ASN A N 1
ATOM 3131 C CA . ASN A 1 393 ? -19.570 18.241 23.262 1.00 36.22 393 ASN A CA 1
ATOM 3132 C C . ASN A 1 393 ? -18.325 19.042 23.704 1.00 36.22 393 ASN A C 1
ATOM 3134 O O . ASN A 1 393 ? -18.421 19.877 24.604 1.00 36.22 393 ASN A O 1
ATOM 3138 N N . SER A 1 394 ? -17.164 18.835 23.076 1.00 30.34 394 SER A N 1
ATOM 3139 C CA . SER A 1 394 ? -16.104 19.862 23.039 1.00 30.34 394 SER A CA 1
ATOM 3140 C C . SER A 1 394 ? -16.617 21.072 22.237 1.00 30.34 394 SER A C 1
ATOM 3142 O O . SER A 1 394 ? -17.556 20.879 21.472 1.00 30.34 394 SER A O 1
ATOM 3144 N N . PRO A 1 395 ? -16.080 22.307 22.362 1.00 26.50 395 PRO A N 1
ATOM 3145 C CA . PRO A 1 395 ? -16.491 23.419 21.499 1.00 26.50 395 PRO A CA 1
ATOM 3146 C C . PRO A 1 395 ? -16.312 23.001 20.034 1.00 26.50 395 PRO A C 1
ATOM 3148 O O . PRO A 1 395 ? -15.204 22.908 19.509 1.00 26.50 395 PRO A O 1
ATOM 3151 N N . MET A 1 396 ? -17.439 22.629 19.439 1.00 25.14 396 MET A N 1
ATOM 3152 C CA . MET A 1 396 ? -17.535 21.815 18.245 1.00 25.14 396 MET A CA 1
ATOM 3153 C C . MET A 1 396 ? -17.518 22.751 17.048 1.00 25.14 396 MET A C 1
ATOM 3155 O O . MET A 1 396 ? -18.426 23.560 16.857 1.00 25.14 396 MET A O 1
ATOM 3159 N N . ILE A 1 397 ? -16.489 22.613 16.217 1.00 27.02 397 ILE A N 1
ATOM 3160 C CA . ILE A 1 397 ? -16.583 22.992 14.812 1.00 27.02 397 ILE A CA 1
ATOM 3161 C C . ILE A 1 397 ? -17.520 21.956 14.181 1.00 27.02 397 ILE A C 1
ATOM 3163 O O . ILE A 1 397 ? -17.216 20.766 14.110 1.00 27.02 397 ILE A O 1
ATOM 3167 N N . VAL A 1 398 ? -18.719 22.421 13.844 1.00 27.53 398 VAL A N 1
ATOM 3168 C CA . VAL A 1 398 ? -19.867 21.646 13.368 1.00 27.53 398 VAL A CA 1
ATOM 3169 C C . VAL A 1 398 ? -19.490 20.788 12.155 1.00 27.53 398 VAL A C 1
ATOM 3171 O O . VAL A 1 398 ? -19.127 21.315 11.107 1.00 27.53 398 VAL A O 1
ATOM 3174 N N . SER A 1 399 ? -19.634 19.465 12.268 1.00 27.48 399 SER A N 1
ATOM 3175 C CA . SER A 1 399 ? -19.791 18.587 11.105 1.00 27.48 399 SER A CA 1
ATOM 3176 C C . SER A 1 399 ? -21.280 18.320 10.918 1.00 27.48 399 SER A C 1
ATOM 3178 O O . SER A 1 399 ? -21.951 17.771 11.791 1.00 27.48 399 SER A O 1
ATOM 3180 N N . ALA A 1 400 ? -21.803 18.820 9.800 1.00 30.34 400 ALA A N 1
ATOM 3181 C CA . ALA A 1 400 ? -23.201 18.719 9.434 1.00 30.34 400 ALA A CA 1
ATOM 3182 C C . ALA A 1 400 ? -23.631 17.256 9.265 1.00 30.34 400 ALA A C 1
ATOM 3184 O O . ALA A 1 400 ? -22.908 16.418 8.722 1.00 30.34 400 ALA A O 1
ATOM 3185 N N . SER A 1 401 ? -24.839 17.010 9.751 1.00 28.25 401 SER A N 1
ATOM 3186 C CA . SER A 1 401 ? -25.635 15.802 9.652 1.00 28.25 401 SER A CA 1
ATOM 3187 C C . SER A 1 401 ? -25.715 15.232 8.239 1.00 28.25 401 SER A C 1
ATOM 3189 O O . SER A 1 401 ? -25.833 15.942 7.243 1.00 28.25 401 SER A O 1
ATOM 3191 N N . THR A 1 402 ? -25.722 13.906 8.206 1.00 29.95 402 THR A N 1
ATOM 3192 C CA . THR A 1 402 ? -26.184 13.044 7.127 1.00 29.95 402 THR A CA 1
ATOM 3193 C C . THR A 1 402 ? -27.580 13.463 6.660 1.00 29.95 402 THR A C 1
ATOM 3195 O O . THR A 1 402 ? -28.575 12.987 7.196 1.00 29.95 402 THR A O 1
ATOM 3198 N N . GLU A 1 403 ? -27.664 14.317 5.644 1.00 29.89 403 GLU A N 1
ATOM 3199 C CA . GLU A 1 403 ? -28.870 14.460 4.830 1.00 29.89 403 GLU A CA 1
ATOM 3200 C C . GLU A 1 403 ? -28.555 14.259 3.350 1.00 29.89 403 GLU A C 1
ATOM 3202 O O . GLU A 1 403 ? -27.551 14.702 2.789 1.00 29.89 403 GLU A O 1
ATOM 3207 N N . GLN A 1 404 ? -29.425 13.454 2.759 1.00 44.88 404 GLN A N 1
ATOM 3208 C CA . GLN A 1 404 ? -29.363 12.878 1.435 1.00 44.88 404 GLN A CA 1
ATOM 3209 C C . GLN A 1 404 ? -29.457 13.961 0.361 1.00 44.88 404 GLN A C 1
ATOM 3211 O O . GLN A 1 404 ? -30.481 14.614 0.224 1.00 44.88 404 GLN A O 1
ATOM 3216 N N . THR A 1 405 ? -28.450 14.057 -0.501 1.00 38.44 405 THR A N 1
ATOM 3217 C CA . THR A 1 405 ? -28.652 14.503 -1.887 1.00 38.44 405 THR A CA 1
ATOM 3218 C C . THR A 1 405 ? -27.751 13.677 -2.800 1.00 38.44 405 THR A C 1
ATOM 3220 O O . THR A 1 405 ? -26.529 13.828 -2.857 1.00 38.44 405 THR A O 1
ATOM 3223 N N . SER A 1 406 ? -28.371 12.711 -3.476 1.00 54.59 406 SER A N 1
ATOM 3224 C CA . SER A 1 406 ? -27.736 11.762 -4.397 1.00 54.59 406 SER A CA 1
ATOM 3225 C C . SER A 1 406 ? -27.743 12.239 -5.859 1.00 54.59 406 SER A C 1
ATOM 3227 O O . SER A 1 406 ? -27.200 11.547 -6.722 1.00 54.59 406 SER A O 1
ATOM 3229 N N . SER A 1 407 ? -28.319 13.415 -6.155 1.00 62.47 407 SER A N 1
ATOM 3230 C CA . SER A 1 407 ? -28.462 13.928 -7.524 1.00 62.47 407 SER A CA 1
ATOM 3231 C C . SER A 1 407 ? -28.263 15.443 -7.638 1.00 62.47 407 SER A C 1
ATOM 3233 O O . SER A 1 407 ? -28.732 16.207 -6.795 1.00 62.47 407 SER A O 1
ATOM 3235 N N . LEU A 1 408 ? -27.625 15.860 -8.740 1.00 63.03 408 LEU A N 1
ATOM 3236 C CA . LEU A 1 408 ? -27.514 17.255 -9.185 1.00 63.03 408 LEU A CA 1
ATOM 3237 C C . LEU A 1 408 ? -28.887 17.903 -9.451 1.00 63.03 408 LEU A C 1
ATOM 3239 O O . LEU A 1 408 ? -28.993 19.122 -9.400 1.00 63.03 408 LEU A O 1
ATOM 3243 N N . ASP A 1 409 ? -29.933 17.112 -9.715 1.00 61.03 409 ASP A N 1
ATOM 3244 C CA . ASP A 1 409 ? -31.289 17.603 -10.014 1.00 61.03 409 ASP A CA 1
ATOM 3245 C C . ASP A 1 409 ? -32.064 18.087 -8.779 1.00 61.03 409 ASP A C 1
ATOM 3247 O O . ASP A 1 409 ? -33.063 18.787 -8.914 1.00 61.03 409 ASP A O 1
ATOM 3251 N N . VAL A 1 410 ? -31.619 17.710 -7.576 1.00 59.03 410 VAL A N 1
ATOM 3252 C CA . VAL A 1 410 ? -32.338 17.958 -6.311 1.00 59.03 410 VAL A CA 1
ATOM 3253 C C . VAL A 1 410 ? -31.825 19.220 -5.599 1.00 59.03 410 VAL A C 1
ATOM 3255 O O . VAL A 1 410 ? -32.401 19.669 -4.611 1.00 59.03 410 VAL A O 1
ATOM 3258 N N . ILE A 1 411 ? -30.753 19.836 -6.102 1.00 64.25 411 ILE A N 1
ATOM 3259 C CA . ILE A 1 411 ? -30.139 21.009 -5.475 1.00 64.25 411 ILE A CA 1
ATOM 3260 C C . ILE A 1 411 ? -30.942 22.266 -5.849 1.00 64.25 411 ILE A C 1
ATOM 3262 O O . ILE A 1 411 ? -30.798 22.823 -6.934 1.00 64.25 411 ILE A O 1
ATOM 3266 N N . ALA A 1 412 ? -31.795 22.731 -4.937 1.00 54.91 412 ALA A N 1
ATOM 3267 C CA . ALA A 1 412 ? -32.638 23.904 -5.161 1.00 54.91 412 ALA A CA 1
ATOM 3268 C C . ALA A 1 412 ? -31.833 25.223 -5.204 1.00 54.91 412 ALA A C 1
ATOM 3270 O O . ALA A 1 412 ? -30.903 25.437 -4.426 1.00 54.91 412 ALA A O 1
ATOM 3271 N N . GLY A 1 413 ? -32.217 26.152 -6.087 1.00 58.62 413 GLY A N 1
ATOM 3272 C CA . GLY A 1 413 ? -31.705 27.531 -6.088 1.00 58.62 413 GLY A CA 1
ATOM 3273 C C . GLY A 1 413 ? -30.305 27.731 -6.683 1.00 58.62 413 GLY A C 1
ATOM 3274 O O . GLY A 1 413 ? -29.737 28.807 -6.527 1.00 58.62 413 GLY A O 1
ATOM 3275 N N . GLN A 1 414 ? -29.744 26.727 -7.368 1.00 70.00 414 GLN A N 1
ATOM 3276 C CA . GLN A 1 414 ? -28.425 26.801 -8.023 1.00 70.00 414 GLN A CA 1
ATOM 3277 C C . GLN A 1 414 ? -28.497 26.439 -9.515 1.00 70.00 414 GLN A C 1
ATOM 3279 O O . GLN A 1 414 ? -27.531 25.934 -10.087 1.00 70.00 414 GLN A O 1
ATOM 3284 N N . ASP A 1 415 ? -29.638 26.697 -10.160 1.00 70.00 415 ASP A N 1
ATOM 3285 C CA . ASP A 1 415 ? -29.965 26.190 -11.502 1.00 70.00 415 ASP A CA 1
ATOM 3286 C C . ASP A 1 415 ? -28.912 26.543 -12.560 1.00 70.00 415 ASP A C 1
ATOM 3288 O O . ASP A 1 415 ? -28.580 25.724 -13.413 1.00 70.00 415 ASP A O 1
ATOM 3292 N N . ILE A 1 416 ? -28.337 27.747 -12.484 1.00 70.50 416 ILE A N 1
ATOM 3293 C CA . ILE A 1 416 ? -27.300 28.212 -13.418 1.00 70.50 416 ILE A CA 1
ATOM 3294 C C . ILE A 1 416 ? -26.035 27.348 -13.303 1.00 70.50 416 ILE A C 1
ATOM 3296 O O . ILE A 1 416 ? -25.492 26.901 -14.314 1.00 70.50 416 ILE A O 1
ATOM 3300 N N . ILE A 1 417 ? -25.586 27.084 -12.072 1.00 81.31 417 ILE A N 1
ATOM 3301 C CA . ILE A 1 417 ? -24.388 26.280 -11.796 1.00 81.31 417 ILE A CA 1
ATOM 3302 C C . ILE A 1 417 ? -24.651 24.832 -12.200 1.00 81.31 417 ILE A C 1
ATOM 3304 O O . ILE A 1 417 ? -23.862 24.239 -12.928 1.00 81.31 417 ILE A O 1
ATOM 3308 N N . ILE A 1 418 ? -25.793 24.283 -11.783 1.00 82.88 418 ILE A N 1
ATOM 3309 C CA . ILE A 1 418 ? -26.181 22.898 -12.060 1.00 82.88 418 ILE A CA 1
ATOM 3310 C C . ILE A 1 418 ? -26.275 22.654 -13.566 1.00 82.88 418 ILE A C 1
ATOM 3312 O O . ILE A 1 418 ? -25.720 21.675 -14.056 1.00 82.88 418 ILE A O 1
ATOM 3316 N N . ASN A 1 419 ? -26.926 23.542 -14.320 1.00 78.38 419 ASN A N 1
ATOM 3317 C CA . ASN A 1 419 ? -27.052 23.394 -15.770 1.00 78.38 419 ASN A CA 1
ATOM 3318 C C . ASN A 1 419 ? -25.700 23.498 -16.482 1.00 78.38 419 ASN A C 1
ATOM 3320 O O . ASN A 1 419 ? -25.455 22.754 -17.430 1.00 78.38 419 ASN A O 1
ATOM 3324 N N . SER A 1 420 ? -24.798 24.359 -16.004 1.00 81.38 420 SER A N 1
ATOM 3325 C CA . SER A 1 420 ? -23.437 24.432 -16.539 1.00 81.38 420 SER A CA 1
ATOM 3326 C C . SER A 1 420 ? -22.634 23.158 -16.247 1.00 81.38 420 SER A C 1
ATOM 3328 O O . SER A 1 420 ? -22.030 22.603 -17.161 1.00 81.38 420 SER A O 1
ATOM 3330 N N . LEU A 1 421 ? -22.699 22.630 -15.018 1.00 85.81 421 LEU A N 1
ATOM 3331 C CA . LEU A 1 421 ? -22.043 21.372 -14.643 1.00 85.81 421 LEU A CA 1
ATOM 3332 C C . LEU A 1 421 ? -22.601 20.166 -15.415 1.00 85.81 421 LEU A C 1
ATOM 3334 O O . LEU A 1 421 ? -21.850 19.265 -15.782 1.00 85.81 421 LEU A O 1
ATOM 3338 N N . LYS A 1 422 ? -23.907 20.154 -15.707 1.00 84.69 422 LYS A N 1
ATOM 3339 C CA . LYS A 1 422 ? -24.537 19.165 -16.599 1.00 84.69 422 LYS A CA 1
ATOM 3340 C C . LYS A 1 422 ? -23.996 19.260 -18.027 1.00 84.69 422 LYS A C 1
ATOM 3342 O O . LYS A 1 422 ? -23.768 18.229 -18.652 1.00 84.69 422 LYS A O 1
ATOM 3347 N N . GLY A 1 423 ? -23.740 20.475 -18.515 1.00 80.56 423 GLY A N 1
ATOM 3348 C CA . GLY A 1 423 ? -23.112 20.722 -19.817 1.00 80.56 423 GLY A CA 1
ATOM 3349 C C . GLY A 1 423 ? -21.757 20.027 -19.967 1.00 80.56 423 GLY A C 1
ATOM 3350 O O . GLY A 1 423 ? -21.551 19.327 -20.954 1.00 80.56 423 GLY A O 1
ATOM 3351 N N . LEU A 1 424 ? -20.901 20.087 -18.937 1.00 84.62 424 LEU A N 1
ATOM 3352 C CA . LEU A 1 424 ? -19.582 19.429 -18.942 1.00 84.62 424 LEU A CA 1
ATOM 3353 C C . LEU A 1 424 ? -19.673 17.918 -19.190 1.00 84.62 424 LEU A C 1
ATOM 3355 O O . LEU A 1 424 ? -18.836 17.325 -19.864 1.00 84.62 424 LEU A O 1
ATOM 3359 N N . PHE A 1 425 ? -20.717 17.271 -18.674 1.00 84.06 425 PHE A N 1
ATOM 3360 C CA . PHE A 1 425 ? -20.947 15.855 -18.933 1.00 84.06 425 PHE A CA 1
ATOM 3361 C C . PHE A 1 425 ? -21.505 15.554 -20.328 1.00 84.06 425 PHE A C 1
ATOM 3363 O O . PHE A 1 425 ? -21.395 14.410 -20.775 1.00 84.06 425 PHE A O 1
ATOM 3370 N N . GLY A 1 426 ? -22.149 16.527 -20.975 1.00 79.31 426 GLY A N 1
ATOM 3371 C CA . GLY A 1 426 ? -22.552 16.439 -22.376 1.00 79.31 426 GLY A CA 1
ATOM 3372 C C . GLY A 1 426 ? -21.347 16.523 -23.312 1.00 79.31 426 GLY A C 1
ATOM 3373 O O . GLY A 1 426 ? -21.260 15.734 -24.252 1.00 79.31 426 GLY A O 1
ATOM 3374 N N . ASP A 1 427 ? -20.406 17.413 -22.994 1.00 77.44 427 ASP A N 1
ATOM 3375 C CA . ASP A 1 427 ? -19.161 17.611 -23.744 1.00 77.44 427 ASP A CA 1
ATOM 3376 C C . ASP A 1 427 ? -18.150 16.474 -23.506 1.00 77.44 427 ASP A C 1
ATOM 3378 O O . ASP A 1 427 ? -17.339 16.160 -24.376 1.00 77.44 427 ASP A O 1
ATOM 3382 N N . GLY A 1 428 ? -18.224 15.815 -22.343 1.00 78.38 428 GLY A N 1
ATOM 3383 C CA . GLY A 1 428 ? -17.355 14.696 -21.966 1.00 78.38 428 GLY A CA 1
ATOM 3384 C C . GLY A 1 428 ? -15.935 15.113 -21.572 1.00 78.38 428 GLY A C 1
ATOM 3385 O O . GLY A 1 428 ? -15.089 14.246 -21.353 1.00 78.38 428 GLY A O 1
ATOM 3386 N N . ASP A 1 429 ? -15.683 16.419 -21.469 1.00 81.62 429 ASP A N 1
ATOM 3387 C CA . ASP A 1 429 ? -14.418 16.991 -21.028 1.00 81.62 429 ASP A CA 1
ATOM 3388 C C . ASP A 1 429 ? -14.528 17.477 -19.577 1.00 81.62 429 ASP A C 1
ATOM 3390 O O . ASP A 1 429 ? -15.313 18.361 -19.233 1.00 81.62 429 ASP A O 1
ATOM 3394 N N . HIS A 1 430 ? -13.714 16.872 -18.715 1.00 88.00 430 HIS A N 1
ATOM 3395 C CA . HIS A 1 430 ? -13.621 17.184 -17.290 1.00 88.00 430 HIS A CA 1
ATOM 3396 C C . HIS A 1 430 ? -12.185 17.556 -16.886 1.00 88.00 430 HIS A C 1
ATOM 3398 O O . HIS A 1 430 ? -11.809 17.400 -15.721 1.00 88.00 430 HIS A O 1
ATOM 3404 N N . SER A 1 431 ? -11.369 17.980 -17.857 1.00 82.94 431 SER A N 1
ATOM 3405 C CA . SER A 1 431 ? -9.955 18.313 -17.663 1.00 82.94 431 SER A CA 1
ATOM 3406 C C . SER A 1 431 ? -9.745 19.677 -17.004 1.00 82.94 431 SER A C 1
ATOM 3408 O O . SER A 1 431 ? -8.784 19.855 -16.256 1.00 82.94 431 SER A O 1
ATOM 3410 N N . VAL A 1 432 ? -10.654 20.628 -17.240 1.00 88.75 432 VAL A N 1
ATOM 3411 C CA . VAL A 1 432 ? -10.605 21.959 -16.625 1.00 88.75 432 VAL A CA 1
ATOM 3412 C C . VAL A 1 432 ? -11.062 21.868 -15.160 1.00 88.75 432 VAL A C 1
ATOM 3414 O O . VAL A 1 432 ? -12.170 21.389 -14.898 1.00 88.75 432 VAL A O 1
ATOM 3417 N N . PRO A 1 433 ? -10.252 22.335 -14.190 1.00 92.31 433 PRO A N 1
ATOM 3418 C CA . PRO A 1 433 ? -10.641 22.392 -12.785 1.00 92.31 433 PRO A CA 1
ATOM 3419 C C . PRO A 1 433 ? -11.906 23.223 -12.545 1.00 92.31 433 PRO A C 1
ATOM 3421 O O . PRO A 1 433 ? -12.076 24.302 -13.109 1.00 92.31 433 PRO A O 1
ATOM 3424 N N . ILE A 1 434 ? -12.766 22.754 -11.646 1.00 94.25 434 ILE A N 1
ATOM 3425 C CA . ILE A 1 434 ? -13.980 23.453 -11.214 1.00 94.25 434 ILE A CA 1
ATOM 3426 C C . ILE A 1 434 ? -13.683 24.162 -9.895 1.00 94.25 434 ILE A C 1
ATOM 3428 O O . ILE A 1 434 ? -13.244 23.521 -8.950 1.00 94.25 434 ILE A O 1
ATOM 3432 N N . LEU A 1 435 ? -13.958 25.458 -9.792 1.00 94.19 435 LEU A N 1
ATOM 3433 C CA . LEU A 1 435 ? -13.785 26.245 -8.573 1.00 94.19 435 LEU A CA 1
ATOM 3434 C C . LEU A 1 435 ? -15.146 26.730 -8.074 1.00 94.19 435 LEU A C 1
ATOM 3436 O O . LEU A 1 435 ? -15.810 27.536 -8.721 1.00 94.19 435 LEU A O 1
ATOM 3440 N N . LEU A 1 436 ? -15.550 26.243 -6.903 1.00 90.94 436 LEU A N 1
ATOM 3441 C CA . LEU A 1 436 ? -16.743 26.660 -6.177 1.00 90.94 436 LEU A CA 1
ATOM 3442 C C . LEU A 1 436 ? -16.335 27.635 -5.069 1.00 90.94 436 LEU A C 1
ATOM 3444 O O . LEU A 1 436 ? -15.546 27.271 -4.195 1.00 90.94 436 LEU A O 1
ATOM 3448 N N . PHE A 1 437 ? -16.894 28.847 -5.077 1.00 88.88 437 PHE A N 1
ATOM 3449 C CA . PHE A 1 437 ? -16.614 29.860 -4.051 1.00 88.88 437 PHE A CA 1
ATOM 3450 C C . PHE A 1 437 ? -17.879 30.496 -3.464 1.00 88.88 437 PHE A C 1
ATOM 3452 O O . PHE A 1 437 ? -18.919 30.559 -4.124 1.00 88.88 437 PHE A O 1
ATOM 3459 N N . GLY A 1 438 ? -17.805 30.951 -2.211 1.00 78.75 438 GLY A N 1
ATOM 3460 C CA . GLY A 1 438 ? -18.925 31.530 -1.460 1.00 78.75 438 GLY A CA 1
ATOM 3461 C C . GLY A 1 438 ? -18.720 31.417 0.054 1.00 78.75 438 GLY A C 1
ATOM 3462 O O . GLY A 1 438 ? -17.738 30.846 0.497 1.00 78.75 438 GLY A O 1
ATOM 3463 N N . ALA A 1 439 ? -19.647 31.926 0.870 1.00 72.25 439 ALA A N 1
ATOM 3464 C CA . ALA A 1 439 ? -19.527 31.844 2.335 1.00 72.25 439 ALA A CA 1
ATOM 3465 C C . ALA A 1 439 ? -20.003 30.490 2.904 1.00 72.25 439 ALA A C 1
ATOM 3467 O O . ALA A 1 439 ? -19.437 29.973 3.858 1.00 72.25 439 ALA A O 1
ATOM 3468 N N . ASP A 1 440 ? -20.992 29.847 2.277 1.00 74.44 440 ASP A N 1
ATOM 3469 C CA . ASP A 1 440 ? -21.612 28.614 2.788 1.00 74.44 440 ASP A CA 1
ATOM 3470 C C . ASP A 1 440 ? -20.878 27.329 2.349 1.00 74.44 440 ASP A C 1
ATOM 3472 O O . ASP A 1 440 ? -21.006 26.886 1.201 1.00 74.44 440 ASP A O 1
ATOM 3476 N N . GLU A 1 441 ? -20.041 26.768 3.230 1.00 71.94 441 GLU A N 1
ATOM 3477 C CA . GLU A 1 441 ? -19.209 25.584 2.945 1.00 71.94 441 GLU A CA 1
ATOM 3478 C C . GLU A 1 441 ? -20.058 24.338 2.651 1.00 71.94 441 GLU A C 1
ATOM 3480 O O . GLU A 1 441 ? -19.684 23.516 1.805 1.00 71.94 441 GLU A O 1
ATOM 3485 N N . LEU A 1 442 ? -21.228 24.223 3.288 1.00 73.44 442 LEU A N 1
ATOM 3486 C CA . LEU A 1 442 ? -22.115 23.073 3.150 1.00 73.44 442 LEU A CA 1
ATOM 3487 C C . LEU A 1 442 ? -22.708 23.000 1.741 1.00 73.44 442 LEU A C 1
ATOM 3489 O O . LEU A 1 442 ? -22.633 21.949 1.100 1.00 73.44 442 LEU A O 1
ATOM 3493 N N . SER A 1 443 ? -23.227 24.116 1.219 1.00 73.00 443 SER A N 1
ATOM 3494 C CA . SER A 1 443 ? -23.769 24.171 -0.146 1.00 73.00 443 SER A CA 1
ATOM 3495 C C . SER A 1 443 ? -22.703 23.876 -1.202 1.00 73.00 443 SER A C 1
ATOM 3497 O O . SER A 1 443 ? -22.943 23.088 -2.120 1.00 73.00 443 SER A O 1
ATOM 3499 N N . ARG A 1 444 ? -21.494 24.442 -1.059 1.00 82.38 444 ARG A N 1
ATOM 3500 C CA . ARG A 1 444 ? -20.385 24.184 -1.998 1.00 82.38 444 ARG A CA 1
ATOM 3501 C C . ARG A 1 444 ? -19.995 22.712 -2.007 1.00 82.38 444 ARG A C 1
ATOM 3503 O O . ARG A 1 444 ? -19.889 22.099 -3.069 1.00 82.38 444 ARG A O 1
ATOM 3510 N N . ARG A 1 445 ? -19.844 22.120 -0.820 1.00 82.56 445 ARG A N 1
ATOM 3511 C CA . ARG A 1 445 ? -19.502 20.705 -0.679 1.00 82.56 445 ARG A CA 1
ATOM 3512 C C . ARG A 1 445 ? -20.603 19.789 -1.209 1.00 82.56 445 ARG A C 1
ATOM 3514 O O . ARG A 1 445 ? -20.290 18.766 -1.812 1.00 82.56 445 ARG A O 1
ATOM 3521 N N . THR A 1 446 ? -21.867 20.158 -1.027 1.00 78.25 446 THR A N 1
ATOM 3522 C CA . THR A 1 446 ? -23.019 19.397 -1.530 1.00 78.25 446 THR A CA 1
ATOM 3523 C C . THR A 1 446 ? -23.012 19.330 -3.057 1.00 78.25 446 THR A C 1
ATOM 3525 O O . THR A 1 446 ? -23.081 18.238 -3.623 1.00 78.25 446 THR A O 1
ATOM 3528 N N . ILE A 1 447 ? -22.822 20.471 -3.731 1.00 82.44 447 ILE A N 1
ATOM 3529 C CA . ILE A 1 447 ? -22.707 20.540 -5.198 1.00 82.44 447 ILE A CA 1
ATOM 3530 C C . ILE A 1 447 ? -21.497 19.735 -5.688 1.00 82.44 447 ILE A C 1
ATOM 3532 O O . ILE A 1 447 ? -21.630 18.917 -6.601 1.00 82.44 447 ILE A O 1
ATOM 3536 N N . ALA A 1 448 ? -20.333 19.918 -5.054 1.00 89.75 448 ALA A N 1
ATOM 3537 C CA . ALA A 1 448 ? -19.121 19.179 -5.395 1.00 89.75 448 ALA A CA 1
ATOM 3538 C C . ALA A 1 448 ? -19.332 17.664 -5.283 1.00 89.75 448 ALA A C 1
ATOM 3540 O O . ALA A 1 448 ? -19.025 16.920 -6.211 1.00 89.75 448 ALA A O 1
ATOM 3541 N N . MET A 1 449 ? -19.900 17.196 -4.170 1.00 85.00 449 MET A N 1
ATOM 3542 C CA . MET A 1 449 ? -20.099 15.770 -3.927 1.00 85.00 449 MET A CA 1
ATOM 3543 C C . MET A 1 449 ? -21.136 15.158 -4.875 1.00 85.00 449 MET A C 1
ATOM 3545 O O . MET A 1 449 ? -20.950 14.033 -5.338 1.00 85.00 449 MET A O 1
ATOM 3549 N N . ALA A 1 450 ? -22.201 15.892 -5.209 1.00 83.50 450 ALA A N 1
ATOM 3550 C CA . ALA A 1 450 ? -23.177 15.460 -6.208 1.00 83.50 450 ALA A CA 1
ATOM 3551 C C . ALA A 1 450 ? -22.522 15.273 -7.588 1.00 83.50 450 ALA A C 1
ATOM 3553 O O . ALA A 1 450 ? -22.740 14.253 -8.245 1.00 83.50 450 ALA A O 1
ATOM 3554 N N . TYR A 1 451 ? -21.654 16.204 -7.991 1.00 88.44 451 TYR A N 1
ATOM 3555 C CA . TYR A 1 451 ? -20.898 16.110 -9.238 1.00 88.44 451 TYR A CA 1
ATOM 3556 C C . TYR A 1 451 ? -19.907 14.934 -9.242 1.00 88.44 451 TYR A C 1
ATOM 3558 O O . TYR A 1 451 ? -19.885 14.154 -10.194 1.00 88.44 451 TYR A O 1
ATOM 3566 N N . VAL A 1 452 ? -19.140 14.743 -8.160 1.00 90.69 452 VAL A N 1
ATOM 3567 C CA . VAL A 1 452 ? -18.209 13.607 -8.005 1.00 90.69 452 VAL A CA 1
ATOM 3568 C C . VAL A 1 452 ? -18.954 12.279 -8.141 1.00 90.69 452 VAL A C 1
ATOM 3570 O O . VAL A 1 452 ? -18.538 11.407 -8.903 1.00 90.69 452 VAL A O 1
ATOM 3573 N N . ARG A 1 453 ? -20.076 12.122 -7.426 1.00 87.25 453 ARG A N 1
ATOM 3574 C CA . ARG A 1 453 ? -20.898 10.904 -7.468 1.00 87.25 453 ARG A CA 1
ATOM 3575 C C . ARG A 1 453 ? -21.417 10.621 -8.875 1.00 87.25 453 ARG A C 1
ATOM 3577 O O . ARG A 1 453 ? -21.400 9.469 -9.304 1.00 87.25 453 ARG A O 1
ATOM 3584 N N . ALA A 1 454 ? -21.848 11.655 -9.598 1.00 86.94 454 ALA A N 1
ATOM 3585 C CA . ALA A 1 454 ? -22.298 11.522 -10.979 1.00 86.94 454 ALA A CA 1
ATOM 3586 C C . ALA A 1 454 ? -21.154 11.130 -11.936 1.00 86.94 454 ALA A C 1
ATOM 3588 O O . ALA A 1 454 ? -21.368 10.316 -12.833 1.00 86.94 454 ALA A O 1
ATOM 3589 N N . LEU A 1 455 ? -19.942 11.660 -11.731 1.00 88.62 455 LEU A N 1
ATOM 3590 C CA . LEU A 1 455 ? -18.765 11.394 -12.571 1.00 88.62 455 LEU A CA 1
ATOM 3591 C C . LEU A 1 455 ? -18.154 10.002 -12.355 1.00 88.62 455 LEU A C 1
ATOM 3593 O O . LEU A 1 455 ? -17.701 9.371 -13.315 1.00 88.62 455 LEU A O 1
ATOM 3597 N N . MET A 1 456 ? -18.188 9.517 -11.113 1.00 86.75 456 MET A N 1
ATOM 3598 C CA . MET A 1 456 ? -17.687 8.197 -10.710 1.00 86.75 456 MET A CA 1
ATOM 3599 C C . MET A 1 456 ? -18.689 7.056 -10.954 1.00 86.75 456 MET A C 1
ATOM 3601 O O . MET A 1 456 ? -18.368 5.892 -10.726 1.00 86.75 456 MET A O 1
ATOM 3605 N N . CYS A 1 457 ? -19.908 7.364 -11.398 1.00 86.44 457 CYS A N 1
ATOM 3606 C CA . CYS A 1 457 ? -20.926 6.367 -11.711 1.00 86.44 457 CYS A CA 1
ATOM 3607 C C . CYS A 1 457 ? -20.619 5.665 -13.047 1.00 86.44 457 CYS A C 1
ATOM 3609 O O . CYS A 1 457 ? -20.541 6.310 -14.093 1.00 86.44 457 CYS A O 1
ATOM 3611 N N . GLU A 1 458 ? -20.504 4.337 -13.025 1.00 84.88 458 GLU A N 1
ATOM 3612 C CA . GLU A 1 458 ? -20.194 3.521 -14.211 1.00 84.88 458 GLU A CA 1
ATOM 3613 C C . GLU A 1 458 ? -21.411 3.310 -15.119 1.00 84.88 458 GLU A C 1
ATOM 3615 O O . GLU A 1 458 ? -21.294 3.274 -16.341 1.00 84.88 458 GLU A O 1
ATOM 3620 N N . THR A 1 459 ? -22.599 3.183 -14.527 1.00 82.94 459 THR A N 1
ATOM 3621 C CA . THR A 1 459 ? -23.834 2.799 -15.229 1.00 82.94 459 THR A CA 1
ATOM 3622 C C . THR A 1 459 ? -24.808 3.965 -15.375 1.00 82.94 459 THR A C 1
ATOM 3624 O O . THR A 1 459 ? -26.021 3.762 -15.410 1.00 82.94 459 THR A O 1
ATOM 3627 N N . ARG A 1 460 ? -24.303 5.202 -15.403 1.00 81.25 460 ARG A N 1
ATOM 3628 C CA . ARG A 1 460 ? -25.146 6.396 -15.534 1.00 81.25 460 ARG A CA 1
ATOM 3629 C C . ARG A 1 460 ? -25.910 6.367 -16.863 1.00 81.25 460 ARG A C 1
ATOM 3631 O O . ARG A 1 460 ? -25.293 6.261 -17.924 1.00 81.25 460 ARG A O 1
ATOM 3638 N N . ALA A 1 461 ? -27.236 6.499 -16.809 1.00 70.81 461 ALA A N 1
ATOM 3639 C CA . ALA A 1 461 ? -28.064 6.563 -18.007 1.00 70.81 461 ALA A CA 1
ATOM 3640 C C . ALA A 1 461 ? -27.789 7.849 -18.806 1.00 70.81 461 ALA A C 1
ATOM 3642 O O . ALA A 1 461 ? -27.504 8.915 -18.257 1.00 70.81 461 ALA A O 1
ATOM 3643 N N . ARG A 1 462 ? -27.858 7.756 -20.137 1.00 62.62 462 ARG A N 1
ATOM 3644 C CA . ARG A 1 462 ? -27.602 8.893 -21.029 1.00 62.62 462 ARG A CA 1
ATOM 3645 C C . ARG A 1 462 ? -28.729 9.922 -20.880 1.00 62.62 462 ARG A C 1
ATOM 3647 O O . ARG A 1 462 ? -29.865 9.622 -21.223 1.00 62.62 462 ARG A O 1
ATOM 3654 N N . GLY A 1 463 ? -28.400 11.123 -20.401 1.00 64.44 463 GLY A N 1
ATOM 3655 C CA . GLY A 1 463 ? -29.368 12.195 -20.125 1.00 64.44 463 GLY A CA 1
ATOM 3656 C C . GLY A 1 463 ? -29.791 12.311 -18.655 1.00 64.44 463 GLY A C 1
ATOM 3657 O O . GLY A 1 463 ? -30.477 13.269 -18.313 1.00 64.44 463 GLY A O 1
ATOM 3658 N N . GLU A 1 464 ? -29.348 11.393 -17.791 1.00 67.31 464 GLU A N 1
ATOM 3659 C CA . GLU A 1 464 ? -29.518 11.488 -16.339 1.00 67.31 464 GLU A CA 1
ATOM 3660 C C . GLU A 1 464 ? -28.228 11.964 -15.664 1.00 67.31 464 GLU A C 1
ATOM 3662 O O . GLU A 1 464 ? -27.117 11.578 -16.039 1.00 67.31 464 GLU A O 1
ATOM 3667 N N . TRP A 1 465 ? -28.384 12.793 -14.632 1.00 72.19 465 TRP A N 1
ATOM 3668 C CA . TRP A 1 465 ? -27.277 13.398 -13.884 1.00 72.19 465 TRP A CA 1
ATOM 3669 C C . TRP A 1 465 ? -27.188 12.883 -12.441 1.00 72.19 465 TRP A C 1
ATOM 3671 O O . TRP A 1 465 ? -26.387 13.377 -11.647 1.00 72.19 465 TRP A O 1
ATOM 3681 N N . SER A 1 466 ? -27.985 11.862 -12.118 1.00 75.38 466 SER A N 1
ATOM 3682 C CA . SER A 1 466 ? -27.974 11.127 -10.857 1.00 75.38 466 SER A CA 1
ATOM 3683 C C . SER A 1 466 ? -27.014 9.939 -10.895 1.00 75.38 466 SER A C 1
ATOM 3685 O O . SER A 1 466 ? -26.898 9.224 -11.893 1.00 75.38 466 SER A O 1
ATOM 3687 N N . ALA A 1 467 ? -26.347 9.688 -9.771 1.00 80.88 467 ALA A N 1
ATOM 3688 C CA . ALA A 1 467 ? -25.607 8.449 -9.567 1.00 80.88 467 ALA A CA 1
ATOM 3689 C C . ALA A 1 467 ? -26.587 7.276 -9.376 1.00 80.88 467 ALA A C 1
ATOM 3691 O O . ALA A 1 467 ? -27.603 7.426 -8.703 1.00 80.88 467 ALA A O 1
ATOM 3692 N N . CYS A 1 468 ? -26.285 6.096 -9.931 1.00 81.06 468 CYS A N 1
ATOM 3693 C CA . CYS A 1 468 ? -27.200 4.946 -9.865 1.00 81.06 468 CYS A CA 1
ATOM 3694 C C . CYS A 1 468 ? -27.314 4.322 -8.462 1.00 81.06 468 CYS A C 1
ATOM 3696 O O . CYS A 1 468 ? -28.258 3.590 -8.189 1.00 81.06 468 CYS A O 1
ATOM 3698 N N . GLY A 1 469 ? -26.332 4.556 -7.584 1.00 78.81 469 GLY A N 1
ATOM 3699 C CA . GLY A 1 469 ? -26.294 4.017 -6.220 1.00 78.81 469 GLY A CA 1
ATOM 3700 C C . GLY A 1 469 ? -25.932 2.530 -6.107 1.00 78.81 469 GLY A C 1
ATOM 3701 O O . GLY A 1 469 ? -25.594 2.082 -5.017 1.00 78.81 469 GLY A O 1
ATOM 3702 N N . THR A 1 470 ? -25.948 1.766 -7.203 1.00 80.06 470 THR A N 1
ATOM 3703 C CA . THR A 1 470 ? -25.782 0.300 -7.178 1.00 80.06 470 THR A CA 1
ATOM 3704 C C . THR A 1 470 ? -24.510 -0.216 -7.854 1.00 80.06 470 THR A C 1
ATOM 3706 O O . THR A 1 470 ? -24.126 -1.358 -7.608 1.00 80.06 470 THR A O 1
ATOM 3709 N N . CYS A 1 471 ? -23.847 0.576 -8.707 1.00 82.00 471 CYS A N 1
ATOM 3710 C CA . CYS A 1 471 ? -22.602 0.162 -9.373 1.00 82.00 471 CYS A CA 1
ATOM 3711 C C . CYS A 1 471 ? -21.391 0.170 -8.419 1.00 82.00 471 CYS A C 1
ATOM 3713 O O . CYS A 1 471 ? -21.428 0.809 -7.364 1.00 82.00 471 CYS A O 1
ATOM 3715 N N . ALA A 1 472 ? -20.300 -0.508 -8.800 1.00 78.31 472 ALA A N 1
ATOM 3716 C CA . ALA A 1 472 ? -19.093 -0.630 -7.976 1.00 78.31 472 ALA A CA 1
ATOM 3717 C C . ALA A 1 472 ? -18.482 0.740 -7.619 1.00 78.31 472 ALA A C 1
ATOM 3719 O O . ALA A 1 472 ? -18.139 0.982 -6.457 1.00 78.31 472 ALA A O 1
ATOM 3720 N N . GLY A 1 473 ? -18.447 1.677 -8.571 1.00 79.81 473 GLY A N 1
ATOM 3721 C CA . GLY A 1 473 ? -18.098 3.078 -8.325 1.00 79.81 473 GLY A CA 1
ATOM 3722 C C . GLY A 1 473 ? -18.985 3.764 -7.275 1.00 79.81 473 GLY A C 1
ATOM 3723 O O . GLY A 1 473 ? -18.470 4.362 -6.334 1.00 79.81 473 GLY A O 1
ATOM 3724 N N . CYS A 1 474 ? -20.313 3.626 -7.348 1.00 79.62 474 CYS A N 1
ATOM 3725 C CA . CYS A 1 474 ? -21.223 4.235 -6.367 1.00 79.62 474 CYS A CA 1
ATOM 3726 C C . CYS A 1 474 ? -21.091 3.611 -4.971 1.00 79.62 474 CYS A C 1
ATOM 3728 O O . CYS A 1 474 ? -21.043 4.333 -3.978 1.00 79.62 474 CYS A O 1
ATOM 3730 N N . VAL A 1 475 ? -20.987 2.283 -4.889 1.00 78.56 475 VAL A N 1
ATOM 3731 C CA . VAL A 1 475 ? -20.837 1.564 -3.616 1.00 78.56 475 VAL A CA 1
ATOM 3732 C C . VAL A 1 475 ? -19.483 1.865 -2.965 1.00 78.56 475 VAL A C 1
ATOM 3734 O O . VAL A 1 475 ? -19.407 2.027 -1.748 1.00 78.56 475 VAL A O 1
ATOM 3737 N N . SER A 1 476 ? -18.402 1.970 -3.742 1.00 74.81 476 SER A N 1
ATOM 3738 C CA . SER A 1 476 ? -17.078 2.319 -3.203 1.00 74.81 476 SER A CA 1
ATOM 3739 C C . SER A 1 476 ? -17.012 3.765 -2.701 1.00 74.81 476 SER A C 1
ATOM 3741 O O . SER A 1 476 ? -16.400 4.016 -1.661 1.00 74.81 476 SER A O 1
ATOM 3743 N N . MET A 1 477 ? -17.696 4.689 -3.384 1.00 80.12 477 MET A N 1
ATOM 3744 C CA . MET A 1 477 ? -17.870 6.078 -2.953 1.00 80.12 477 MET A CA 1
ATOM 3745 C C . MET A 1 477 ? -18.650 6.187 -1.639 1.00 80.12 477 MET A C 1
ATOM 3747 O O . MET A 1 477 ? -18.209 6.893 -0.737 1.00 80.12 477 MET A O 1
ATOM 3751 N N . GLU A 1 478 ? -19.766 5.466 -1.503 1.00 73.88 478 GLU A N 1
ATOM 3752 C CA . GLU A 1 478 ? -20.595 5.513 -0.289 1.00 73.88 478 GLU A CA 1
ATOM 3753 C C . GLU A 1 478 ? -19.879 4.904 0.929 1.00 73.88 478 GLU A C 1
ATOM 3755 O O . GLU A 1 478 ? -20.010 5.389 2.048 1.00 73.88 478 GLU A O 1
ATOM 3760 N N . ASN A 1 479 ? -19.046 3.884 0.705 1.00 69.62 479 ASN A N 1
ATOM 3761 C CA . ASN A 1 479 ? -18.248 3.243 1.752 1.00 69.62 479 ASN A CA 1
ATOM 3762 C C . ASN A 1 479 ? -16.936 3.981 2.085 1.00 69.62 479 ASN A C 1
ATOM 3764 O O . ASN A 1 479 ? -16.162 3.491 2.909 1.00 69.62 479 ASN A O 1
ATOM 3768 N N . GLY A 1 480 ? -16.641 5.111 1.430 1.00 65.81 480 GLY A N 1
ATOM 3769 C CA . GLY A 1 480 ? -15.407 5.875 1.647 1.00 65.81 480 GLY A CA 1
ATOM 3770 C C . GLY A 1 480 ? -14.120 5.146 1.231 1.00 65.81 480 GLY A C 1
ATOM 3771 O O . GLY A 1 480 ? -13.053 5.457 1.750 1.00 65.81 480 GLY A O 1
ATOM 3772 N N . ASN A 1 481 ? -14.203 4.172 0.316 1.00 67.62 481 ASN A N 1
ATOM 3773 C CA . ASN A 1 481 ? -13.075 3.343 -0.138 1.00 67.62 481 ASN A CA 1
ATOM 3774 C C . ASN A 1 481 ? -12.879 3.417 -1.666 1.00 67.62 481 ASN A C 1
ATOM 3776 O O . ASN A 1 481 ? -12.551 2.426 -2.320 1.00 67.62 481 ASN A O 1
ATOM 3780 N N . SER A 1 482 ? -13.152 4.579 -2.261 1.00 71.38 482 SER A N 1
ATOM 3781 C CA . SER A 1 482 ? -12.994 4.801 -3.699 1.00 71.38 482 SER A CA 1
ATOM 3782 C C . SER A 1 482 ? -11.546 5.163 -4.035 1.00 71.38 482 SER A C 1
ATOM 3784 O O . SER A 1 482 ? -11.062 6.224 -3.658 1.00 71.38 482 SER A O 1
ATOM 3786 N N . PHE A 1 483 ? -10.860 4.312 -4.804 1.00 69.75 483 PHE A N 1
ATOM 3787 C CA . PHE A 1 483 ? -9.499 4.584 -5.295 1.00 69.75 483 PHE A CA 1
ATOM 3788 C C . PHE A 1 483 ? -9.437 5.700 -6.351 1.00 69.75 483 PHE A C 1
ATOM 3790 O O . PHE A 1 483 ? -8.354 6.167 -6.701 1.00 69.75 483 PHE A O 1
ATOM 3797 N N . GLY A 1 484 ? -10.585 6.114 -6.892 1.00 78.06 484 GLY A N 1
ATOM 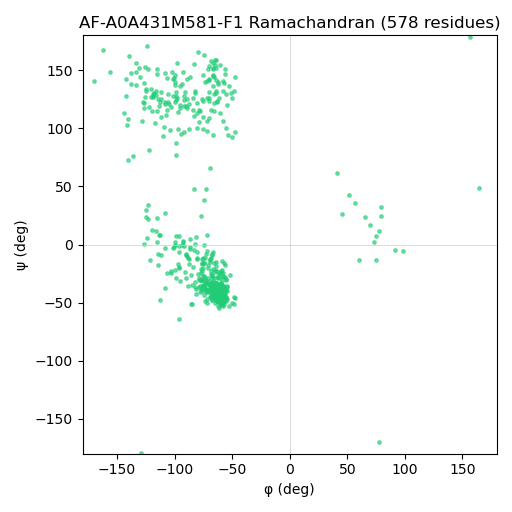3798 C CA . GLY A 1 484 ? -10.689 7.212 -7.851 1.00 78.06 484 GLY A CA 1
ATOM 3799 C C . GLY A 1 484 ? -11.141 8.534 -7.246 1.00 78.06 484 GLY A C 1
ATOM 3800 O O . GLY A 1 484 ? -11.223 9.509 -7.980 1.00 78.06 484 GLY A O 1
ATOM 3801 N N . PHE A 1 485 ? -11.413 8.609 -5.942 1.00 87.44 485 PHE A N 1
ATOM 3802 C CA . PHE A 1 485 ? -11.823 9.853 -5.295 1.00 87.44 485 PHE A CA 1
ATOM 3803 C C . PHE A 1 485 ? -10.923 10.197 -4.111 1.00 87.44 485 PHE A C 1
ATOM 3805 O O . PHE A 1 485 ? -10.679 9.363 -3.244 1.00 87.44 485 PHE A O 1
ATOM 3812 N N . LEU A 1 486 ? -10.463 11.446 -4.061 1.00 87.25 486 LEU A N 1
ATOM 3813 C CA . LEU A 1 486 ? -9.668 11.973 -2.959 1.00 87.25 486 LEU A CA 1
ATOM 3814 C C . LEU A 1 486 ? -10.286 13.275 -2.438 1.00 87.25 486 LEU A C 1
ATOM 3816 O O . LEU A 1 486 ? -10.432 14.234 -3.191 1.00 87.25 486 LEU A O 1
ATOM 3820 N N . ASP A 1 487 ? -10.620 13.309 -1.147 1.00 87.75 487 ASP A N 1
ATOM 3821 C CA . ASP A 1 487 ? -11.116 14.500 -0.446 1.00 87.75 487 ASP A CA 1
ATOM 3822 C C . ASP A 1 487 ? -9.999 15.090 0.421 1.00 87.75 487 ASP A C 1
ATOM 3824 O O . ASP A 1 487 ? -9.715 14.609 1.519 1.00 87.75 487 ASP A O 1
ATOM 3828 N N . LEU A 1 488 ? -9.334 16.120 -0.097 1.00 88.50 488 LEU A N 1
ATOM 3829 C CA . LEU A 1 488 ? -8.291 16.865 0.594 1.00 88.50 488 LEU A CA 1
ATOM 3830 C C . LEU A 1 488 ? -8.912 18.051 1.330 1.00 88.50 488 LEU A C 1
ATOM 3832 O O . LEU A 1 488 ? -9.646 18.860 0.761 1.00 88.50 488 LEU A O 1
ATOM 3836 N N . ARG A 1 489 ? -8.606 18.171 2.618 1.00 88.06 489 ARG A N 1
ATOM 3837 C CA . ARG A 1 489 ? -9.055 19.277 3.466 1.00 88.06 489 ARG A CA 1
ATOM 3838 C C . ARG A 1 489 ? -7.838 19.961 4.051 1.00 88.06 489 ARG A C 1
ATOM 3840 O O . ARG A 1 489 ? -7.074 19.317 4.763 1.00 88.06 489 ARG A O 1
ATOM 3847 N N . ILE A 1 490 ? -7.658 21.235 3.732 1.00 86.00 490 ILE A N 1
ATOM 3848 C CA . ILE A 1 490 ? -6.493 22.006 4.156 1.00 86.00 490 ILE A CA 1
ATOM 3849 C C . ILE A 1 490 ? -6.778 22.653 5.511 1.00 86.00 490 ILE A C 1
ATOM 3851 O O . ILE A 1 490 ? -7.761 23.379 5.691 1.00 86.00 490 ILE A O 1
ATOM 3855 N N . ASP A 1 491 ? -5.884 22.384 6.456 1.00 80.62 491 ASP A N 1
ATOM 3856 C CA . ASP A 1 491 ? -5.806 23.010 7.768 1.00 80.62 491 ASP A CA 1
ATOM 3857 C C . ASP A 1 491 ? -4.347 23.407 8.054 1.00 80.62 491 ASP A C 1
ATOM 3859 O O . ASP A 1 491 ? -3.393 22.830 7.531 1.00 80.62 491 ASP A O 1
ATOM 3863 N N . ARG A 1 492 ? -4.147 24.391 8.928 1.00 73.94 492 ARG A N 1
ATOM 3864 C CA . ARG A 1 492 ? -2.826 24.884 9.333 1.00 73.94 492 ARG A CA 1
ATOM 3865 C C . ARG A 1 492 ? -1.942 23.789 9.939 1.00 73.94 492 ARG A C 1
ATOM 3867 O O . ARG A 1 492 ? -0.724 23.893 9.866 1.00 73.94 492 ARG A O 1
ATOM 3874 N N . HIS A 1 493 ? -2.535 22.733 10.493 1.00 77.31 493 HIS A N 1
ATOM 3875 C CA . HIS A 1 493 ? -1.817 21.617 11.115 1.00 77.31 493 HIS A CA 1
ATOM 3876 C C . HIS A 1 493 ? -1.422 20.501 10.133 1.00 77.31 493 HIS A C 1
ATOM 3878 O O . HIS A 1 493 ? -0.625 19.639 10.495 1.00 77.31 493 HIS A O 1
ATOM 3884 N N . ASN A 1 494 ? -1.960 20.485 8.904 1.00 78.50 494 ASN A N 1
ATOM 3885 C CA . ASN A 1 494 ? -1.762 19.384 7.950 1.00 78.50 494 ASN A CA 1
ATOM 3886 C C . ASN A 1 494 ? -1.089 19.794 6.629 1.00 78.50 494 ASN A C 1
ATOM 3888 O O . ASN A 1 494 ? -1.031 18.990 5.698 1.00 78.50 494 ASN A O 1
ATOM 3892 N N . VAL A 1 495 ? -0.533 21.007 6.571 1.00 79.44 495 VAL A N 1
ATOM 3893 C CA . VAL A 1 495 ? 0.131 21.590 5.392 1.00 79.44 495 VAL A CA 1
ATOM 3894 C C . VAL A 1 495 ? 1.140 20.617 4.769 1.00 79.44 495 VAL A C 1
ATOM 3896 O O . VAL A 1 495 ? 1.044 20.309 3.583 1.00 79.44 495 VAL A O 1
ATOM 3899 N N . GLY A 1 496 ? 2.049 20.047 5.568 1.00 81.19 496 GLY A N 1
ATOM 3900 C CA . GLY A 1 496 ? 3.058 19.105 5.065 1.00 81.19 496 GLY A CA 1
ATOM 3901 C C . GLY A 1 496 ? 2.452 17.859 4.405 1.00 81.19 496 GLY A C 1
ATOM 3902 O O . GLY A 1 496 ? 2.839 17.498 3.295 1.00 81.19 496 GLY A O 1
ATOM 3903 N N . ALA A 1 497 ? 1.444 17.255 5.040 1.00 79.69 497 ALA A N 1
ATOM 3904 C CA . ALA A 1 497 ? 0.777 16.058 4.527 1.00 79.69 497 ALA A CA 1
ATOM 3905 C C . ALA A 1 497 ? -0.027 16.341 3.247 1.00 79.69 497 ALA A C 1
ATOM 3907 O O . ALA A 1 497 ? -0.022 15.535 2.317 1.00 79.69 497 ALA A O 1
ATOM 3908 N N . VAL A 1 498 ? -0.704 17.494 3.168 1.00 82.12 498 VAL A N 1
ATOM 3909 C CA . VAL A 1 498 ? -1.446 17.882 1.959 1.00 82.12 498 VAL A CA 1
ATOM 3910 C C . VAL A 1 498 ? -0.491 18.192 0.807 1.00 82.12 498 VAL A C 1
ATOM 3912 O O . VAL A 1 498 ? -0.763 17.793 -0.323 1.00 82.12 498 VAL A O 1
ATOM 3915 N N . ARG A 1 499 ? 0.651 18.837 1.072 1.00 84.38 499 ARG A N 1
ATOM 3916 C CA . ARG A 1 499 ? 1.669 19.124 0.051 1.00 84.38 499 ARG A CA 1
ATOM 3917 C C . ARG A 1 499 ? 2.258 17.848 -0.551 1.00 84.38 499 ARG A C 1
ATOM 3919 O O . ARG A 1 499 ? 2.397 17.741 -1.771 1.00 84.38 499 ARG A O 1
ATOM 3926 N N . GLU A 1 500 ? 2.565 16.868 0.293 1.00 82.81 500 GLU A N 1
ATOM 3927 C CA . GLU A 1 500 ? 3.015 15.549 -0.153 1.00 82.81 500 GLU A CA 1
ATOM 3928 C C . GLU A 1 500 ? 1.937 14.874 -1.011 1.00 82.81 500 GLU A C 1
ATOM 3930 O O . GLU A 1 500 ? 2.209 14.461 -2.139 1.00 82.81 500 GLU A O 1
ATOM 3935 N N . LYS A 1 501 ? 0.676 14.896 -0.556 1.00 81.19 501 LYS A N 1
ATOM 3936 C CA . LYS A 1 501 ? -0.461 14.362 -1.318 1.00 81.19 501 LYS A CA 1
ATOM 3937 C C . LYS A 1 501 ? -0.666 15.044 -2.666 1.00 81.19 501 LYS A C 1
ATOM 3939 O O . LYS A 1 501 ? -0.935 14.349 -3.636 1.00 81.19 501 LYS A O 1
ATOM 3944 N N . LEU A 1 502 ? -0.524 16.366 -2.766 1.00 83.00 502 LEU A N 1
ATOM 3945 C CA . LEU A 1 502 ? -0.592 17.076 -4.049 1.00 83.00 502 LEU A CA 1
ATOM 3946 C C . LEU A 1 502 ? 0.531 16.642 -4.995 1.00 83.00 502 LEU A C 1
ATOM 3948 O O . LEU A 1 502 ? 0.292 16.452 -6.184 1.00 83.00 502 LEU A O 1
ATOM 3952 N N . THR A 1 503 ? 1.731 16.407 -4.464 1.00 79.94 503 THR A N 1
ATOM 3953 C CA . THR A 1 503 ? 2.865 15.905 -5.252 1.00 79.94 503 THR A CA 1
ATOM 3954 C C . THR A 1 503 ? 2.581 14.499 -5.792 1.00 79.94 503 THR A C 1
ATOM 3956 O O . THR A 1 503 ? 2.872 14.217 -6.955 1.00 79.94 503 THR A O 1
ATOM 3959 N N . GLU A 1 504 ? 1.923 13.639 -5.004 1.00 78.31 504 GLU A N 1
ATOM 3960 C CA . GLU A 1 504 ? 1.475 12.315 -5.457 1.00 78.31 504 GLU A CA 1
ATOM 3961 C C . GLU A 1 504 ? 0.464 12.385 -6.621 1.00 78.31 504 GLU A C 1
ATOM 3963 O O . GLU A 1 504 ? 0.379 11.467 -7.440 1.00 78.31 504 GLU A O 1
ATOM 3968 N N . LEU A 1 505 ? -0.297 13.478 -6.749 1.00 77.00 505 LEU A N 1
ATOM 3969 C CA . LEU A 1 505 ? -1.274 13.633 -7.833 1.00 77.00 505 LEU A CA 1
ATOM 3970 C C . LEU A 1 505 ? -0.622 13.799 -9.211 1.00 77.00 505 LEU A C 1
ATOM 3972 O O . LEU A 1 505 ? -1.298 13.599 -10.220 1.00 77.00 505 LEU A O 1
ATOM 3976 N N . ALA A 1 506 ? 0.680 14.085 -9.284 1.00 69.38 506 ALA A N 1
ATOM 3977 C CA . ALA A 1 506 ? 1.418 14.080 -10.546 1.00 69.38 506 ALA A CA 1
ATOM 3978 C C . ALA A 1 506 ? 1.542 12.669 -11.166 1.00 69.38 506 ALA A C 1
ATOM 3980 O O . ALA A 1 506 ? 1.756 12.543 -12.377 1.00 69.38 506 ALA A O 1
ATOM 3981 N N . PHE A 1 507 ? 1.382 11.605 -10.367 1.00 68.88 507 PHE A N 1
ATOM 3982 C CA . PHE A 1 507 ? 1.437 10.219 -10.835 1.00 68.88 507 PHE A CA 1
ATOM 3983 C C . PHE A 1 507 ? 0.098 9.741 -11.418 1.00 68.88 507 PHE A C 1
ATOM 3985 O O . PHE A 1 507 ? -0.980 10.252 -11.082 1.00 68.88 507 PHE A O 1
ATOM 3992 N N . GLN A 1 508 ? 0.172 8.744 -12.308 1.00 68.50 508 GLN A N 1
ATOM 3993 C CA . GLN A 1 508 ? -0.995 8.171 -12.978 1.00 68.50 508 GLN A CA 1
ATOM 3994 C C . GLN A 1 508 ? -1.902 7.453 -11.962 1.00 68.50 508 GLN A C 1
ATOM 3996 O O . GLN A 1 508 ? -1.407 6.641 -11.180 1.00 68.50 508 GLN A O 1
ATOM 4001 N N . PRO A 1 509 ? -3.217 7.744 -11.944 1.00 68.62 509 PRO A N 1
ATOM 4002 C CA . PRO A 1 509 ? -4.140 7.063 -11.047 1.00 68.62 509 PRO A CA 1
ATOM 4003 C C . PRO A 1 509 ? -4.292 5.578 -11.399 1.00 68.62 509 PRO A C 1
ATOM 4005 O O . PRO A 1 509 ? -4.188 5.189 -12.559 1.00 68.62 509 PRO A O 1
ATOM 4008 N N . PHE A 1 510 ? -4.606 4.762 -10.390 1.00 64.25 510 PHE A N 1
ATOM 4009 C CA . PHE A 1 510 ? -4.966 3.346 -10.558 1.00 64.25 510 PHE A CA 1
ATOM 4010 C C . PHE A 1 510 ? -6.368 3.141 -11.155 1.00 64.25 510 PHE A C 1
ATOM 4012 O O . PHE A 1 510 ? -6.729 2.025 -11.513 1.00 64.25 510 PHE A O 1
ATOM 4019 N N . SER A 1 511 ? -7.167 4.205 -11.217 1.00 69.94 511 SER A N 1
ATOM 4020 C CA . SER A 1 511 ? -8.526 4.232 -11.747 1.00 69.94 511 SER A CA 1
ATOM 4021 C C . SER A 1 511 ? -8.573 4.976 -13.079 1.00 69.94 511 SER A C 1
ATOM 4023 O O . SER A 1 511 ? -7.863 5.961 -13.281 1.00 69.94 511 SER A O 1
ATOM 4025 N N . ASP A 1 512 ? -9.474 4.544 -13.964 1.00 73.44 512 ASP A N 1
ATOM 4026 C CA . ASP A 1 512 ? -9.690 5.167 -15.279 1.00 73.44 512 ASP A CA 1
ATOM 4027 C C . ASP A 1 512 ? -10.212 6.609 -15.185 1.00 73.44 512 ASP A C 1
ATOM 4029 O O . ASP A 1 512 ? -10.208 7.343 -16.172 1.00 73.44 512 ASP A O 1
ATOM 4033 N N . ARG A 1 513 ? -10.689 7.017 -14.004 1.00 79.56 513 ARG A N 1
ATOM 4034 C CA . ARG A 1 513 ? -11.120 8.377 -13.674 1.00 79.56 513 ARG A CA 1
ATOM 4035 C C . ARG A 1 513 ? -10.702 8.698 -12.248 1.00 79.56 513 ARG A C 1
ATOM 4037 O O . ARG A 1 513 ? -11.045 7.953 -11.329 1.00 79.56 513 ARG A O 1
ATOM 4044 N N . ARG A 1 514 ? -10.012 9.826 -12.064 1.00 88.38 514 ARG A N 1
ATOM 4045 C CA . ARG A 1 514 ? -9.664 10.351 -10.739 1.00 88.38 514 ARG A CA 1
ATOM 4046 C C . ARG A 1 514 ? -10.311 11.711 -10.525 1.00 88.38 514 ARG A C 1
ATOM 4048 O O . ARG A 1 514 ? -10.145 12.605 -11.346 1.00 88.38 514 ARG A O 1
ATOM 4055 N N . VAL A 1 515 ? -10.984 11.887 -9.396 1.00 90.62 515 VAL A N 1
ATOM 4056 C CA . VAL A 1 515 ? -11.555 13.164 -8.969 1.00 90.62 515 VAL A CA 1
ATOM 4057 C C . VAL A 1 515 ? -10.926 13.578 -7.647 1.00 90.62 515 VAL A C 1
ATOM 4059 O O . VAL A 1 515 ? -10.882 12.793 -6.700 1.00 90.62 515 VAL A O 1
ATOM 4062 N N . VAL A 1 516 ? -10.434 14.811 -7.579 1.00 92.12 516 VAL A N 1
ATOM 4063 C CA . VAL A 1 516 ? -9.798 15.368 -6.382 1.00 92.12 516 VAL A CA 1
ATOM 4064 C C . VAL A 1 516 ? -10.589 16.587 -5.933 1.00 92.12 516 VAL A C 1
ATOM 4066 O O . VAL A 1 516 ? -10.639 17.591 -6.642 1.00 92.12 516 VAL A O 1
ATOM 4069 N N . LEU A 1 517 ? -11.205 16.494 -4.757 1.00 92.94 517 LEU A N 1
ATOM 4070 C CA . LEU A 1 517 ? -11.878 17.605 -4.092 1.00 92.94 517 LEU A CA 1
ATOM 4071 C C . LEU A 1 517 ? -10.909 18.239 -3.093 1.00 92.94 517 LEU A C 1
ATOM 4073 O O . LEU A 1 517 ? -10.456 17.565 -2.175 1.00 92.94 517 LEU A O 1
ATOM 4077 N N . ILE A 1 518 ? -10.599 19.521 -3.259 1.00 92.94 518 ILE A N 1
ATOM 4078 C CA . ILE A 1 518 ? -9.707 20.278 -2.375 1.00 92.94 518 ILE A CA 1
ATOM 4079 C C . ILE A 1 518 ? -10.530 21.342 -1.655 1.00 92.94 518 ILE A C 1
ATOM 4081 O O . ILE A 1 518 ? -11.099 22.222 -2.293 1.00 92.94 518 ILE A O 1
ATOM 4085 N N . ASN A 1 519 ? -10.582 21.277 -0.327 1.00 90.69 519 ASN A N 1
ATOM 4086 C CA . ASN A 1 519 ? -11.295 22.240 0.508 1.00 90.69 519 ASN A CA 1
ATOM 4087 C C . ASN A 1 519 ? -10.297 23.160 1.212 1.00 90.69 519 ASN A C 1
ATOM 4089 O O . ASN A 1 519 ? -9.375 22.674 1.872 1.00 90.69 519 ASN A O 1
ATOM 4093 N N . GLY A 1 520 ? -10.522 24.470 1.116 1.00 88.12 520 GLY A N 1
ATOM 4094 C CA . GLY A 1 520 ? -9.734 25.479 1.821 1.00 88.12 520 GLY A CA 1
ATOM 4095 C C . GLY A 1 520 ? -8.392 25.803 1.163 1.00 88.12 520 GLY A C 1
ATOM 4096 O O . GLY A 1 520 ? -7.430 26.079 1.876 1.00 88.12 520 GLY A O 1
ATOM 4097 N N . LEU A 1 521 ? -8.296 25.738 -0.172 1.00 89.88 521 LEU A N 1
ATOM 4098 C CA . LEU A 1 521 ? -7.064 26.099 -0.898 1.00 89.88 521 LEU A CA 1
ATOM 4099 C C . LEU A 1 521 ? -6.656 27.563 -0.664 1.00 89.88 521 LEU A C 1
ATOM 4101 O O . LEU A 1 521 ? -5.474 27.877 -0.623 1.00 89.88 521 LEU A O 1
ATOM 4105 N N . ASP A 1 522 ? -7.641 28.421 -0.413 1.00 88.81 522 ASP A N 1
ATOM 4106 C CA . ASP A 1 522 ? -7.513 29.826 -0.029 1.00 88.81 522 ASP A CA 1
ATOM 4107 C C . ASP A 1 522 ? -6.922 30.048 1.376 1.00 88.81 522 ASP A C 1
ATOM 4109 O O . ASP A 1 522 ? -6.558 31.165 1.729 1.00 88.81 522 ASP A O 1
ATOM 4113 N N . ARG A 1 523 ? -6.791 29.001 2.205 1.00 87.06 523 ARG A N 1
ATOM 4114 C CA . ARG A 1 523 ? -6.339 29.137 3.603 1.00 87.06 523 ARG A CA 1
ATOM 4115 C C . ARG A 1 523 ? -4.821 29.134 3.768 1.00 87.06 523 ARG A C 1
ATOM 4117 O O . ARG A 1 523 ? -4.325 29.629 4.783 1.00 87.06 523 ARG A O 1
ATOM 4124 N N . VAL A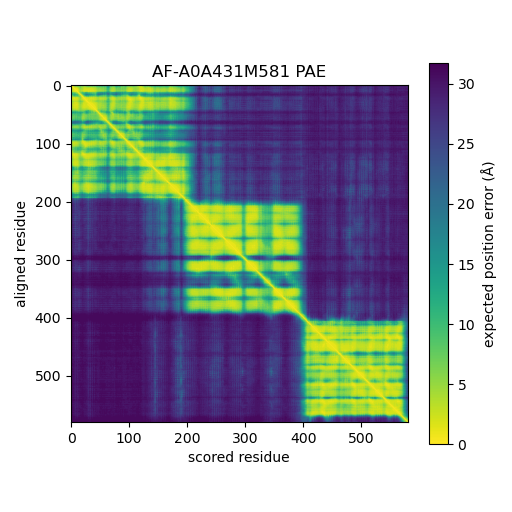 1 524 ? -4.087 28.513 2.841 1.00 87.44 524 VAL A N 1
ATOM 4125 C CA . VAL A 1 524 ? -2.638 28.287 2.963 1.00 87.44 524 VAL A CA 1
ATOM 4126 C C . VAL A 1 524 ? -1.947 28.495 1.617 1.00 87.44 524 VAL A C 1
ATOM 4128 O O . VAL A 1 524 ? -2.006 27.641 0.735 1.00 87.44 524 VAL A O 1
ATOM 4131 N N . ARG A 1 525 ? -1.207 29.604 1.501 1.00 85.62 525 ARG A N 1
ATOM 4132 C CA . ARG A 1 525 ? -0.532 30.025 0.263 1.00 85.62 525 ARG A CA 1
ATOM 4133 C C . ARG A 1 525 ? 0.437 28.986 -0.311 1.00 85.62 525 ARG A C 1
ATOM 4135 O O . ARG A 1 525 ? 0.435 28.744 -1.510 1.00 85.62 525 ARG A O 1
ATOM 4142 N N . GLU A 1 526 ? 1.232 28.341 0.538 1.00 86.62 526 GLU A N 1
ATOM 4143 C CA . GLU A 1 526 ? 2.217 27.335 0.104 1.00 86.62 526 GLU A CA 1
ATOM 4144 C C . GLU A 1 526 ? 1.563 26.146 -0.625 1.00 86.62 526 GLU A C 1
ATOM 4146 O O . GLU A 1 526 ? 2.135 25.576 -1.554 1.00 86.62 526 GLU A O 1
ATOM 4151 N N . ILE A 1 527 ? 0.343 25.777 -0.221 1.00 87.69 527 ILE A N 1
ATOM 4152 C CA . ILE A 1 527 ? -0.407 24.680 -0.838 1.00 87.69 527 ILE A CA 1
ATOM 4153 C C . ILE A 1 527 ? -0.980 25.102 -2.187 1.00 87.69 527 ILE A C 1
ATOM 4155 O O . ILE A 1 527 ? -1.008 24.295 -3.114 1.00 87.69 527 ILE A O 1
ATOM 4159 N N . GLU A 1 528 ? -1.392 26.360 -2.320 1.00 90.06 528 GLU A N 1
ATOM 4160 C CA . GLU A 1 528 ? -1.831 26.916 -3.596 1.00 90.06 528 GLU A CA 1
ATOM 4161 C C . GLU A 1 528 ? -0.699 26.934 -4.635 1.00 90.06 528 GLU A C 1
ATOM 4163 O O . GLU A 1 528 ? -0.892 26.501 -5.770 1.00 90.06 528 GLU A O 1
ATOM 4168 N N . GLU A 1 529 ? 0.504 27.357 -4.240 1.00 86.88 529 GLU A N 1
ATOM 4169 C CA . GLU A 1 529 ? 1.685 27.346 -5.113 1.00 86.88 529 GLU A CA 1
ATOM 4170 C C . GLU A 1 529 ? 2.043 25.918 -5.555 1.00 86.88 529 GLU A C 1
ATOM 4172 O O . GLU A 1 529 ? 2.258 25.664 -6.740 1.00 86.88 529 GLU A O 1
ATOM 4177 N N . ALA A 1 530 ? 2.017 24.954 -4.628 1.00 86.31 530 ALA A N 1
ATOM 4178 C CA . ALA A 1 530 ? 2.223 23.544 -4.960 1.00 86.31 530 ALA A CA 1
ATOM 4179 C C . ALA A 1 530 ? 1.120 22.988 -5.880 1.00 86.31 530 ALA A C 1
ATOM 4181 O O . ALA A 1 530 ? 1.379 22.123 -6.716 1.00 86.31 530 ALA A O 1
ATOM 4182 N N . PHE A 1 531 ? -0.114 23.474 -5.749 1.00 89.06 531 PHE A N 1
ATOM 4183 C CA . PHE A 1 531 ? -1.215 23.085 -6.621 1.00 89.06 531 PHE A CA 1
ATOM 4184 C C . PHE A 1 531 ? -1.050 23.624 -8.051 1.00 89.06 531 PHE A C 1
ATOM 4186 O O . PHE A 1 531 ? -1.377 22.915 -9.004 1.00 89.06 531 PHE A O 1
ATOM 4193 N N . LEU A 1 532 ? -0.491 24.823 -8.232 1.00 87.56 532 LEU A N 1
ATOM 4194 C CA . LEU A 1 532 ? -0.173 25.356 -9.562 1.00 87.56 532 LEU A CA 1
ATOM 4195 C C . LEU A 1 532 ? 0.823 24.463 -10.312 1.00 87.56 532 LEU A C 1
ATOM 4197 O O . LEU A 1 532 ? 0.583 24.144 -11.476 1.00 87.56 532 LEU A O 1
ATOM 4201 N N . ASP A 1 533 ? 1.860 23.964 -9.633 1.00 84.94 533 ASP A N 1
ATOM 4202 C CA . ASP A 1 533 ? 2.796 22.989 -10.214 1.00 84.94 533 ASP A CA 1
ATOM 4203 C C . ASP A 1 533 ? 2.079 21.712 -10.689 1.00 84.94 533 ASP A C 1
ATOM 4205 O O . ASP A 1 533 ? 2.435 21.124 -11.715 1.00 84.94 533 ASP A O 1
ATOM 4209 N N . VAL A 1 534 ? 1.050 21.277 -9.956 1.00 84.06 534 VAL A N 1
ATOM 4210 C CA . VAL A 1 534 ? 0.229 20.112 -10.316 1.00 84.06 534 VAL A CA 1
ATOM 4211 C C . VAL A 1 534 ? -0.658 20.408 -11.522 1.00 84.06 534 VAL A C 1
ATOM 4213 O O . VAL A 1 534 ? -0.787 19.546 -12.390 1.00 84.06 534 VAL A O 1
ATOM 4216 N N . LEU A 1 535 ? -1.238 21.608 -11.622 1.00 82.31 535 LEU A N 1
ATOM 4217 C CA . LEU A 1 535 ? -2.022 22.014 -12.791 1.00 82.31 535 LEU A CA 1
ATOM 4218 C C . LEU A 1 535 ? -1.168 22.088 -14.060 1.00 82.31 535 LEU A C 1
ATOM 4220 O O . LEU A 1 535 ? -1.623 21.676 -15.124 1.00 82.31 535 LEU A O 1
ATOM 4224 N N . GLU A 1 536 ? 0.076 22.557 -13.955 1.00 80.12 536 GLU A N 1
ATOM 4225 C CA . GLU A 1 536 ? 0.985 22.667 -15.103 1.00 80.12 536 GLU A CA 1
ATOM 4226 C C . GLU A 1 536 ? 1.524 21.313 -15.577 1.00 80.12 536 GLU A C 1
ATOM 4228 O O . GLU A 1 536 ? 1.795 21.126 -16.763 1.00 80.12 536 GLU A O 1
ATOM 4233 N N . ARG A 1 537 ? 1.640 20.340 -14.668 1.00 69.31 537 ARG A N 1
ATOM 4234 C CA . ARG A 1 537 ? 2.079 18.964 -14.966 1.00 69.31 537 ARG A CA 1
ATOM 4235 C C . ARG A 1 537 ? 0.912 17.988 -15.169 1.00 69.31 537 ARG A C 1
ATOM 4237 O O . ARG A 1 537 ? 1.142 16.797 -15.396 1.00 69.31 537 ARG A O 1
ATOM 4244 N N . GLY A 1 538 ? -0.320 18.476 -15.027 1.00 61.38 538 GLY A N 1
ATOM 4245 C CA . GLY A 1 538 ? -1.538 17.688 -14.870 1.00 61.38 538 GLY A CA 1
ATOM 4246 C C . GLY A 1 538 ? -1.846 16.754 -16.040 1.00 61.38 538 GLY A C 1
ATOM 4247 O O . GLY A 1 538 ? -1.440 16.964 -17.182 1.00 61.38 538 GLY A O 1
ATOM 4248 N N . ARG A 1 539 ? -2.588 15.680 -15.751 1.00 61.28 539 ARG A N 1
ATOM 4249 C CA . ARG A 1 539 ? -3.003 14.661 -16.728 1.00 61.28 539 ARG A CA 1
ATOM 4250 C C . ARG A 1 539 ? -4.489 14.814 -17.049 1.00 61.28 539 ARG A C 1
ATOM 4252 O O . ARG A 1 539 ? -5.283 15.000 -16.133 1.00 61.28 539 ARG A O 1
ATOM 4259 N N . ALA A 1 540 ? -4.872 14.586 -18.308 1.00 63.28 540 ALA A N 1
ATOM 4260 C CA . ALA A 1 540 ? -6.257 14.700 -18.796 1.00 63.28 540 ALA A CA 1
ATOM 4261 C C . ALA A 1 540 ? -7.295 13.822 -18.057 1.00 63.28 540 ALA A C 1
ATOM 4263 O O . ALA A 1 540 ? -8.491 14.043 -18.182 1.00 63.28 540 ALA A O 1
ATOM 4264 N N . VAL A 1 541 ? -6.846 12.826 -17.286 1.00 75.75 541 VAL A N 1
ATOM 4265 C CA . VAL A 1 541 ? -7.699 11.845 -16.587 1.00 75.75 541 VAL A CA 1
ATOM 4266 C C . VAL A 1 541 ? -8.094 12.298 -15.166 1.00 75.75 541 VAL A C 1
ATOM 4268 O O . VAL A 1 541 ? -8.902 11.646 -14.506 1.00 75.75 541 VAL A O 1
ATOM 4271 N N . THR A 1 542 ? -7.512 13.392 -14.654 1.00 87.06 542 THR A N 1
ATOM 4272 C CA . THR A 1 542 ? -7.807 13.901 -13.302 1.00 87.06 542 THR A CA 1
ATOM 4273 C C . THR A 1 542 ? -8.664 15.153 -13.346 1.00 87.06 542 THR A C 1
ATOM 4275 O O . THR A 1 542 ? -8.249 16.165 -13.899 1.00 87.06 542 THR A O 1
ATOM 4278 N N . THR A 1 543 ? -9.820 15.099 -12.692 1.00 90.88 543 THR A N 1
ATOM 4279 C CA . THR A 1 543 ? -10.719 16.240 -12.517 1.00 90.88 543 THR A CA 1
ATOM 4280 C C . THR A 1 543 ? -10.514 16.849 -11.138 1.00 90.88 543 THR A C 1
ATOM 4282 O O . THR A 1 543 ? -10.650 16.166 -10.121 1.00 90.88 543 THR A O 1
ATOM 4285 N N . PHE A 1 544 ? -10.211 18.142 -11.096 1.00 93.12 544 PHE A N 1
ATOM 4286 C CA . PHE A 1 544 ? -10.050 18.888 -9.851 1.00 93.12 544 PHE A CA 1
ATOM 4287 C C . PHE A 1 544 ? -11.309 19.685 -9.527 1.00 93.12 544 PHE A C 1
ATOM 4289 O O . PHE A 1 544 ? -11.891 20.322 -10.404 1.00 93.12 544 PHE A O 1
ATOM 4296 N N . ILE A 1 545 ? -11.708 19.668 -8.258 1.00 94.62 545 ILE A N 1
ATOM 4297 C CA . ILE A 1 545 ? -12.790 20.492 -7.725 1.00 94.62 545 ILE A CA 1
ATOM 4298 C C . ILE A 1 545 ? -12.243 21.248 -6.518 1.00 94.62 545 ILE A C 1
ATOM 4300 O O . ILE A 1 545 ? -11.838 20.643 -5.529 1.00 94.62 545 ILE A O 1
ATOM 4304 N N . LEU A 1 546 ? -12.218 22.570 -6.600 1.00 94.62 546 LEU A N 1
ATOM 4305 C CA . LEU A 1 546 ? -11.739 23.472 -5.565 1.00 94.62 546 LEU A CA 1
ATOM 4306 C C . LEU A 1 546 ? -12.936 24.058 -4.830 1.00 94.62 546 LEU A C 1
ATOM 4308 O O . LEU A 1 546 ? -13.851 24.594 -5.447 1.00 94.62 546 LEU A O 1
ATOM 4312 N N . ASN A 1 547 ? -12.920 23.956 -3.511 1.00 92.19 547 ASN A N 1
ATOM 4313 C CA . ASN A 1 547 ? -13.931 24.505 -2.631 1.00 92.19 547 ASN A CA 1
ATOM 4314 C C . ASN A 1 547 ? -13.279 25.562 -1.732 1.00 92.19 547 ASN A C 1
ATOM 4316 O O . ASN A 1 547 ? -12.548 25.212 -0.802 1.00 92.19 547 ASN A O 1
ATOM 4320 N N . VAL A 1 548 ? -13.527 26.838 -2.025 1.00 90.19 548 VAL A N 1
ATOM 4321 C CA . VAL A 1 548 ? -12.878 27.982 -1.361 1.00 90.19 548 VAL A CA 1
ATOM 4322 C C . VAL A 1 548 ? -13.907 28.948 -0.791 1.00 90.19 548 VAL A C 1
ATOM 4324 O O . VAL A 1 548 ? -15.046 29.002 -1.252 1.00 90.19 548 VAL A O 1
ATOM 4327 N N . GLU A 1 549 ? -13.545 29.670 0.260 1.00 88.00 549 GLU A N 1
ATOM 4328 C CA . GLU A 1 549 ? -14.425 30.657 0.883 1.00 88.00 549 GLU A CA 1
ATOM 4329 C C . GLU A 1 549 ? -14.312 32.006 0.175 1.00 88.00 549 GLU A C 1
ATOM 4331 O O . GLU A 1 549 ? -15.317 32.564 -0.279 1.00 88.00 549 GLU A O 1
ATOM 4336 N N . ASN A 1 550 ? -13.078 32.486 0.006 1.00 84.19 550 ASN A N 1
ATOM 4337 C CA . ASN A 1 550 ? -12.797 33.765 -0.628 1.00 84.19 550 ASN A CA 1
ATOM 4338 C C . ASN A 1 550 ? -11.948 33.589 -1.893 1.00 84.19 550 ASN A C 1
ATOM 4340 O O . ASN A 1 550 ? -10.880 32.985 -1.871 1.00 84.19 550 ASN A O 1
ATOM 4344 N N . LEU A 1 551 ? -12.427 34.145 -3.007 1.00 86.06 551 LEU A N 1
ATOM 4345 C CA . LEU A 1 551 ? -11.721 34.097 -4.286 1.00 86.06 551 LEU A CA 1
ATOM 4346 C C . LEU A 1 551 ? -10.534 35.072 -4.328 1.00 86.06 551 LEU A C 1
ATOM 4348 O O . LEU A 1 551 ? -9.565 34.800 -5.029 1.00 86.06 551 LEU A O 1
ATOM 4352 N N . ASP A 1 552 ? -10.587 36.161 -3.554 1.00 85.69 552 ASP A N 1
ATOM 4353 C CA . ASP A 1 552 ? -9.538 37.191 -3.522 1.00 85.69 552 ASP A CA 1
ATOM 4354 C C . ASP A 1 552 ? -8.244 36.710 -2.838 1.00 85.69 552 ASP A C 1
ATOM 4356 O O . ASP A 1 552 ? -7.184 37.306 -3.023 1.00 85.69 552 ASP A O 1
ATOM 4360 N N . GLU A 1 553 ? -8.320 35.627 -2.062 1.00 86.38 553 GLU A N 1
ATOM 4361 C CA . GLU A 1 553 ? -7.171 35.013 -1.381 1.00 86.38 553 GLU A CA 1
ATOM 4362 C C . GLU A 1 553 ? -6.347 34.105 -2.311 1.00 86.38 553 GLU A C 1
ATOM 4364 O O . GLU A 1 553 ? -5.234 33.711 -1.960 1.00 86.38 553 GLU A O 1
ATOM 4369 N N . LEU A 1 554 ? -6.868 33.784 -3.502 1.00 88.69 554 LEU A N 1
ATOM 4370 C CA . LEU A 1 554 ? -6.175 32.981 -4.507 1.00 88.69 554 LEU A CA 1
ATOM 4371 C C . LEU A 1 554 ? -5.402 33.855 -5.501 1.00 88.69 554 LEU A C 1
ATOM 4373 O O . LEU A 1 554 ? -5.821 34.944 -5.897 1.00 88.69 554 LEU A O 1
ATOM 4377 N N . HIS A 1 555 ? -4.294 33.325 -6.006 1.00 89.94 555 HIS A N 1
ATOM 4378 C CA . HIS A 1 555 ? -3.562 33.909 -7.115 1.00 89.94 555 HIS A CA 1
ATOM 4379 C C . HIS A 1 555 ? -4.399 33.906 -8.400 1.00 89.94 555 HIS A C 1
ATOM 4381 O O . HIS A 1 555 ? -5.032 32.916 -8.779 1.00 89.94 555 HIS A O 1
ATOM 4387 N N . LEU A 1 556 ? -4.280 34.989 -9.175 1.00 86.69 556 LEU A N 1
ATOM 4388 C CA . LEU A 1 556 ? -4.897 35.106 -10.502 1.00 86.69 556 LEU A CA 1
ATOM 4389 C C . LEU A 1 556 ? -4.496 33.951 -11.443 1.00 86.69 556 LEU A C 1
ATOM 4391 O O . LEU A 1 556 ? -5.272 33.544 -12.308 1.00 86.69 556 LEU A O 1
ATOM 4395 N N . ALA A 1 557 ? -3.297 33.392 -11.258 1.00 84.75 557 ALA A N 1
ATOM 4396 C CA . ALA A 1 557 ? -2.819 32.221 -11.985 1.00 84.75 557 ALA A CA 1
ATOM 4397 C C . ALA A 1 557 ? -3.704 30.980 -11.757 1.00 84.75 557 ALA A C 1
ATOM 4399 O O . ALA A 1 557 ? -3.988 30.258 -12.713 1.00 84.75 557 ALA A O 1
ATOM 4400 N N . THR A 1 558 ? -4.173 30.758 -10.530 1.00 86.38 558 THR A N 1
ATOM 4401 C CA . THR A 1 558 ? -5.072 29.652 -10.178 1.00 86.38 558 THR A CA 1
ATOM 4402 C C . THR A 1 558 ? -6.460 29.913 -10.748 1.00 86.38 558 THR A C 1
ATOM 4404 O O . THR A 1 558 ? -7.018 29.087 -11.470 1.00 86.38 558 THR A O 1
ATOM 4407 N N . VAL A 1 559 ? -6.985 31.114 -10.496 1.00 87.62 559 VAL A N 1
ATOM 4408 C CA . VAL A 1 559 ? -8.331 31.540 -10.900 1.00 87.62 559 VAL A CA 1
ATOM 4409 C C . VAL A 1 559 ? -8.513 31.467 -12.422 1.00 87.62 559 VAL A C 1
ATOM 4411 O O . VAL A 1 559 ? -9.497 30.912 -12.900 1.00 87.62 559 VAL A O 1
ATOM 4414 N N . SER A 1 560 ? -7.540 31.948 -13.200 1.00 86.75 560 SER A N 1
ATOM 4415 C CA . SER A 1 560 ? -7.603 31.972 -14.674 1.00 86.75 560 SER A CA 1
ATOM 4416 C C . SER A 1 560 ? -7.611 30.596 -15.349 1.00 86.75 560 SER A C 1
ATOM 4418 O O . SER A 1 560 ? -7.963 30.505 -16.524 1.00 86.75 560 SER A O 1
ATOM 4420 N N . ARG A 1 561 ? -7.239 29.530 -14.630 1.00 86.94 561 ARG A N 1
ATOM 4421 C CA . ARG A 1 561 ? -7.190 28.149 -15.138 1.00 86.94 561 ARG A CA 1
ATOM 4422 C C . ARG A 1 561 ? -8.415 27.314 -14.736 1.00 86.94 561 ARG A C 1
ATOM 4424 O O . ARG A 1 561 ? -8.461 26.135 -15.070 1.00 86.94 561 ARG A O 1
ATOM 4431 N N . CYS A 1 562 ? -9.386 27.898 -14.027 1.00 89.44 562 CYS A N 1
ATOM 4432 C CA . CYS A 1 562 ? -10.550 27.186 -13.496 1.00 89.44 562 CYS A CA 1
ATOM 4433 C C . CYS A 1 562 ? -11.871 27.665 -14.118 1.00 89.44 562 CYS A C 1
ATOM 4435 O O . CYS A 1 562 ? -12.036 28.844 -14.434 1.00 89.44 562 CYS A O 1
ATOM 4437 N N . PHE A 1 563 ? -12.865 26.777 -14.187 1.00 89.50 563 PHE A N 1
ATOM 4438 C CA . PHE A 1 563 ? -14.266 27.176 -14.318 1.00 89.50 563 PHE A CA 1
ATOM 4439 C C . PHE A 1 563 ? -14.802 27.626 -12.965 1.00 89.50 563 PHE A C 1
ATOM 4441 O O . PHE A 1 563 ? -14.894 26.843 -12.022 1.00 89.50 563 PHE A O 1
ATOM 4448 N N . ILE A 1 564 ? -15.138 28.908 -12.872 1.00 87.38 564 ILE A N 1
ATOM 4449 C CA . ILE A 1 564 ? -15.476 29.568 -11.615 1.00 87.38 564 ILE A CA 1
ATOM 4450 C C . ILE A 1 564 ? -16.993 29.631 -11.448 1.00 87.38 564 ILE A C 1
ATOM 4452 O O . ILE A 1 564 ? -17.698 30.202 -12.281 1.00 87.38 564 ILE A O 1
ATOM 4456 N N . TYR A 1 565 ? -17.485 29.124 -10.320 1.00 85.19 565 TYR A N 1
ATOM 4457 C CA . TYR A 1 565 ? -18.893 29.162 -9.949 1.00 85.19 565 TYR A CA 1
ATOM 4458 C C . TYR A 1 565 ? -19.074 29.772 -8.563 1.00 85.19 565 TYR A C 1
ATOM 4460 O O . TYR A 1 565 ? -18.568 29.269 -7.557 1.00 85.19 565 TYR A O 1
ATOM 4468 N N . ARG A 1 566 ? -19.856 30.851 -8.506 1.00 81.94 566 ARG A N 1
ATOM 4469 C CA . ARG A 1 566 ? -20.271 31.463 -7.245 1.00 81.94 566 ARG A CA 1
ATOM 4470 C C . ARG A 1 566 ? -21.475 30.722 -6.690 1.00 81.94 566 ARG A C 1
ATOM 4472 O O . ARG A 1 566 ? -22.566 30.852 -7.238 1.00 81.94 566 ARG A O 1
ATOM 4479 N N . VAL A 1 567 ? -21.297 30.009 -5.587 1.00 80.12 567 VAL A N 1
ATOM 4480 C CA . VAL A 1 567 ? -22.392 29.307 -4.914 1.00 80.12 567 VAL A CA 1
ATOM 4481 C C . VAL A 1 567 ? -23.169 30.297 -4.059 1.00 80.12 567 VAL A C 1
ATOM 4483 O O . VAL A 1 567 ? -22.612 30.970 -3.188 1.00 80.12 567 VAL A O 1
ATOM 4486 N N . GLN A 1 568 ? -24.467 30.416 -4.331 1.00 73.06 568 GLN A N 1
ATOM 4487 C CA . GLN A 1 568 ? -25.340 31.272 -3.532 1.00 73.06 568 GLN A CA 1
ATOM 4488 C C . GLN A 1 568 ? -25.614 30.606 -2.172 1.00 73.06 568 GLN A C 1
ATOM 4490 O O . GLN A 1 568 ? -25.806 29.394 -2.132 1.00 73.06 568 GLN A O 1
ATOM 4495 N N . PRO A 1 569 ? -25.633 31.341 -1.052 1.00 61.53 569 PRO A N 1
ATOM 4496 C CA . PRO A 1 569 ? -26.041 30.762 0.222 1.00 61.53 569 PRO A CA 1
ATOM 4497 C C . PRO A 1 569 ? -27.509 30.333 0.137 1.00 61.53 569 PRO A C 1
ATOM 4499 O O . PRO A 1 569 ? -28.363 31.117 -0.285 1.00 61.53 569 PRO A O 1
ATOM 4502 N N . GLN A 1 570 ? -27.814 29.097 0.530 1.00 57.66 570 GLN A N 1
ATOM 4503 C CA . GLN A 1 570 ? -29.203 28.668 0.635 1.00 57.66 570 GLN A CA 1
ATOM 4504 C C . GLN A 1 570 ? -29.814 29.296 1.892 1.00 57.66 570 GLN A C 1
ATOM 4506 O O . GLN A 1 570 ? -29.457 28.963 3.019 1.00 57.66 570 GLN A O 1
ATOM 4511 N N . LEU A 1 571 ? -30.733 30.249 1.710 1.00 44.03 571 LEU A N 1
ATOM 4512 C CA . LEU A 1 571 ? -31.601 30.680 2.803 1.00 44.03 571 LEU A CA 1
ATOM 4513 C C . LEU A 1 571 ? -32.491 29.486 3.166 1.00 44.03 571 LEU A C 1
ATOM 4515 O O . LEU A 1 571 ? -33.322 29.087 2.349 1.00 44.03 571 LEU A O 1
ATOM 4519 N N . ASN A 1 572 ? -32.346 28.945 4.377 1.00 39.19 572 ASN A N 1
ATOM 4520 C CA . ASN A 1 572 ? -33.292 27.987 4.951 1.00 39.19 572 ASN A CA 1
ATOM 4521 C C . ASN A 1 572 ? -34.709 28.583 4.914 1.00 39.19 572 ASN A C 1
ATOM 4523 O O . ASN A 1 572 ? -35.114 29.301 5.827 1.00 39.19 572 ASN A O 1
ATOM 4527 N N . LYS A 1 573 ? -35.488 28.277 3.873 1.00 34.59 573 LYS A N 1
ATOM 4528 C CA . LYS A 1 573 ? -36.924 28.596 3.819 1.00 34.59 573 LYS A CA 1
ATOM 4529 C C . LYS A 1 573 ? -37.769 27.676 4.710 1.00 34.59 573 LYS A C 1
ATOM 4531 O O . LYS A 1 573 ? -38.972 27.880 4.809 1.00 34.59 573 LYS A O 1
ATOM 4536 N N . GLU A 1 574 ? -37.159 26.717 5.405 1.00 35.34 574 GLU A N 1
ATOM 4537 C CA . GLU A 1 574 ? -37.868 25.779 6.286 1.00 35.34 574 GLU A CA 1
ATOM 4538 C C . GLU A 1 574 ? -37.943 26.209 7.764 1.00 35.34 574 GLU A C 1
ATOM 4540 O O . GLU A 1 574 ? -38.597 25.541 8.557 1.00 35.34 574 GLU A O 1
ATOM 4545 N N . LEU A 1 575 ? -37.382 27.364 8.152 1.00 35.34 575 LEU A N 1
ATOM 4546 C CA . LEU A 1 575 ? -37.502 27.893 9.526 1.00 35.34 575 LEU A CA 1
ATOM 4547 C C . LEU A 1 575 ? -38.587 28.975 9.711 1.00 35.34 575 LEU A C 1
ATOM 4549 O O . LEU A 1 575 ? -38.693 29.546 10.794 1.00 35.34 575 LEU A O 1
ATOM 4553 N N . THR A 1 576 ? -39.423 29.250 8.701 1.00 29.89 576 THR A N 1
ATOM 4554 C CA . THR A 1 576 ? -40.474 30.293 8.772 1.00 29.89 576 THR A CA 1
ATOM 4555 C C . THR A 1 576 ? -41.922 29.795 8.671 1.00 29.89 576 THR A C 1
ATOM 4557 O O . THR A 1 576 ? -42.808 30.628 8.562 1.00 29.89 576 THR A O 1
ATOM 4560 N N . ASN A 1 577 ? -42.203 28.487 8.768 1.00 31.34 577 ASN A N 1
ATOM 4561 C CA . ASN A 1 577 ? -43.587 27.961 8.743 1.00 31.34 577 ASN A CA 1
ATOM 4562 C C . ASN A 1 577 ? -44.054 27.282 10.048 1.00 31.34 577 ASN A C 1
ATOM 4564 O O . ASN A 1 577 ? -44.991 26.491 10.034 1.00 31.34 577 ASN A O 1
ATOM 4568 N N . SER A 1 578 ? -43.445 27.597 11.193 1.00 31.31 578 SER A N 1
ATOM 4569 C CA . SER A 1 578 ? -43.903 27.108 12.510 1.00 31.31 578 SER A CA 1
ATOM 4570 C C . SER A 1 578 ? -44.186 28.217 13.533 1.00 31.31 578 SER A C 1
ATOM 4572 O O . SER A 1 578 ? -44.206 27.977 14.740 1.00 31.31 578 SER A O 1
ATOM 4574 N N . ARG A 1 579 ? -44.467 29.435 13.057 1.00 33.12 579 ARG A N 1
ATOM 4575 C CA . ARG A 1 579 ? -45.128 30.485 13.844 1.00 33.12 579 ARG A CA 1
ATOM 4576 C C . ARG A 1 579 ? -46.194 31.178 13.004 1.00 33.12 579 ARG A C 1
ATOM 4578 O O . ARG A 1 579 ? -45.967 32.289 12.547 1.00 33.12 579 ARG A O 1
ATOM 4585 N N . GLU A 1 580 ? -47.323 30.504 12.834 1.00 32.34 580 GLU A N 1
ATOM 4586 C CA . GLU A 1 580 ? -48.661 31.104 12.728 1.00 32.34 580 GLU A CA 1
ATOM 4587 C C . GLU A 1 580 ? -49.712 30.087 13.179 1.00 32.34 580 GLU A C 1
ATOM 4589 O O . GLU A 1 580 ? -49.574 28.895 12.813 1.00 32.34 580 GLU A O 1
#

Solvent-accessible surface area (backbone atoms only — not comparable to full-atom values): 33773 Å² total; per-residue (Å²): 116,56,48,73,38,41,45,67,52,56,75,73,43,83,77,92,67,88,50,40,31,37,40,39,38,28,71,86,53,81,61,46,70,58,54,53,51,49,55,28,66,77,66,73,58,88,73,86,47,85,46,57,60,71,49,49,55,45,56,29,68,60,73,57,101,62,100,61,70,46,42,29,56,43,78,82,67,89,72,78,69,71,53,62,67,60,51,49,61,26,50,72,74,30,96,49,44,38,37,42,33,35,38,48,98,74,56,85,59,66,74,88,75,54,55,63,48,34,34,41,34,32,56,61,65,42,35,90,91,43,42,66,61,48,49,38,46,49,25,71,72,42,89,61,84,73,35,59,66,44,53,79,35,67,72,56,48,49,49,54,53,54,53,37,73,76,68,51,68,37,50,64,70,63,46,48,52,53,49,54,50,46,49,70,74,36,31,39,95,82,81,56,44,75,60,58,71,64,63,54,58,51,54,57,48,53,48,51,44,42,49,24,52,55,42,24,68,71,68,52,44,75,66,34,41,51,51,32,51,54,52,46,52,60,50,48,77,68,34,92,4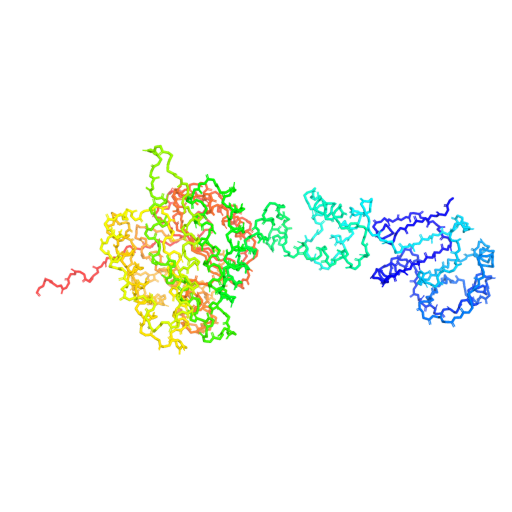1,73,46,54,33,51,52,55,52,48,53,44,50,34,55,50,43,49,57,53,56,72,43,86,83,64,49,71,66,56,53,50,46,51,52,48,46,52,49,42,48,60,72,44,40,70,59,58,45,58,62,54,67,59,69,93,81,76,83,89,72,78,86,51,68,66,55,55,52,50,51,38,46,52,50,39,34,50,48,64,68,67,66,50,92,56,77,62,84,66,72,71,78,49,74,67,64,48,59,76,71,53,82,88,79,84,72,71,63,69,58,59,48,40,50,40,48,38,54,36,46,61,73,35,52,88,74,54,86,50,73,64,57,54,55,51,43,51,48,37,52,51,50,54,54,50,52,52,50,54,60,59,70,42,97,55,82,83,79,80,76,97,72,92,66,67,31,53,88,72,58,79,94,42,61,71,59,46,53,52,59,52,46,37,66,72,74,69,60,54,51,64,27,37,34,35,30,31,86,47,64,66,60,43,50,50,55,51,51,17,48,52,43,33,71,50,27,80,76,49,54,91,94,54,59,42,37,73,67,74,42,72,46,32,46,26,52,76,70,74,66,34,85,32,55,44,84,46,74,62,47,93,90,43,52,71,62,52,48,52,50,52,60,56,63,64,52,85,69,95,38,94,50,33,40,39,39,38,34,33,56,47,76,40,70,73,52,42,57,55,45,50,57,37,66,77,61,53,58,79,56,42,27,41,36,39,40,28,58,51,74,85,64,45,56,68,76,60,57,75,61,35,52,77,41,80,50,71,71,80,75,76,77,80,80,73,80,86,82,129

Radius of gyration: 34.71 Å; Cα contacts (8 Å, |Δi|>4): 704; chains: 1; bounding box: 95×76×90 Å

pLDDT: mean 73.29, std 15.2, range [25.14, 94.62]

Foldseek 3Di:
DAAEDALLCVLQDPPPDPQQEEEEEEAPCPCVVVSVVSVCVNVVPDDADADAQVCLLCVLQPVDPDQAAHEYECAPHDDDHDALVSNQVSRVPGPHRYYYYYYNVGDPHPSVPHDNSYYYYYQDWDALVCLLSLQQSCQVPPPDPLSNCASVDPQNSVVSNVVCVVVPTGGSVVVNVVSVVQQVPAADPFPRYGHGPVVVVVVVLLVQLLVLVVQCLVVLDPVSLVSNLVSLVVVVVPQPFLLSSLQSNLVSLLVSLLVVLPDPPDDLLSLVLNLLLLLLCVLCVVVSVVRVPPPDDDDDDDSCSSVSSSVSSVLSSVLSVVVDLCSCPDSPPCVPVVVVVDPLPPRCRPLSSLVSSLSSLVSCCVPHPRPVSVVSNVVSVVVNVVSVVVQVPPVDPDDDDDDDDQALVPLPPQCVVSVVLVVCVVVVAQQFEAEEEAADLVSLVSNVLNSQQQVQAPPDDDPGSGRPCPDPSNVCVVVVNHQQEEEAEDDPVCLVVLLVVLVSQLTDGPDQAHEYEYEACLPDPVSLVSNLVCSVSDDRRYHYYYYHHDPVSHDPSSVVRHHYDYRDDDDPPPVPPPPD